Protein AF-M4SR63-F1 (afdb_monomer)

Organism: NCBI:txid5691

Sequence (368 aa):
VLAAAAIAAEAASLQARFEAENKPTLADLRTRVLKDLKEEAYGAGKTETVAASKCLGAEGNSRANDCKANIAGKALCIVSVCLCAKNTGGYPSTDLCGTTITPDVNPWNEAGVKAAYGELEPHCLKMPPVKLTAPNIRSLLAQLKGLYKTKGGASGKSVILGTAGTNHDCQAEANTACVDMSAATLLATGGTPTKIQWEEKLLEEANKLDATSEAATVANVINTKLKALRAKDDKLYSHLALTKPPIASQEILTPANKDQVNKISKDCEAIVIPEECGLKSECEWNDKATEGEKKCKLNTTKVRKAKTQAGETKGNEQTATEKCTGKVKDACKKEAGCKWEENKCKDSSILLNKKLDLSMAAGFMSLV

Nearest PDB structures (foldseek):
  7p5b-assembly1_A  TM=7.464E-01  e=2.377E-06  Trypanosoma brucei brucei
  7p59-assembly1_A  TM=7.505E-01  e=2.508E-06  Trypanosoma brucei brucei
  7p5a-assembly1_A  TM=7.411E-01  e=3.108E-06  Trypanosoma brucei brucei
  7p5d-assembly1_A  TM=7.365E-01  e=3.108E-06  Trypanosoma brucei brucei
  6elc-assembly1_A  TM=7.468E-01  e=4.288E-06  Trypanosoma brucei brucei

Secondary structure (DSSP, 8-state):
-HHHHHHHHHHHHHHHHIIIIIHHHHTTHHHHHHHHHHHHHH-TT----SHHHHS----SSSHHHHTBHHHHTT-HHHHHHHHH-B-TTSS--S-SS-TTT--B-SS-SHHHHHHHHHHHHHHHTTSPPPP--HHHHHHHHHHHHHTEEEEEETTEEEEEEEE--SSSS--S-TT-EEEE-GGGSTT-TTSSPPP-HHHHHHHHHHHHHHHHHHHHHHHHHHHHHHHHHHHHHHHHHHHHHHSPPPP-------GGGHHHHHHHHHHHHT--SHHHHHHSTTEEE-TT--TTS-SEEE-HHHHHHHTTSS---------TTTTTTT--HHHHHHHH---EETTEE--STTGGG-TTTTHHHHHHHHH-

pLDDT: mean 74.34, std 19.9, range [24.38, 96.0]

Structure (mmCIF, N/CA/C/O backbone):
data_AF-M4SR63-F1
#
_entry.id   AF-M4SR63-F1
#
loop_
_atom_site.group_PDB
_atom_site.id
_atom_site.type_symbol
_atom_site.label_atom_id
_atom_site.label_alt_id
_atom_site.label_comp_id
_atom_site.label_asym_id
_atom_site.label_entity_id
_atom_site.label_seq_id
_atom_site.pdbx_PDB_ins_code
_atom_site.Cartn_x
_atom_site.Cartn_y
_atom_site.Cartn_z
_atom_site.occupancy
_atom_site.B_iso_or_equiv
_atom_site.auth_seq_id
_atom_site.auth_comp_id
_atom_site.auth_asym_id
_atom_site.auth_atom_id
_atom_site.pdbx_PDB_model_num
ATOM 1 N N . VAL A 1 1 ? -31.717 3.113 44.493 1.00 54.62 1 VAL A N 1
ATOM 2 C CA . VAL A 1 1 ? -31.841 4.166 43.454 1.00 54.62 1 VAL A CA 1
ATOM 3 C C . VAL A 1 1 ? -30.480 4.763 43.087 1.00 54.62 1 VAL A C 1
ATOM 5 O O . VAL A 1 1 ? -30.095 4.632 41.936 1.00 54.62 1 VAL A O 1
ATOM 8 N N . LEU A 1 2 ? -29.696 5.289 44.040 1.00 60.78 2 LEU A N 1
ATOM 9 C CA . LEU A 1 2 ? -28.359 5.872 43.780 1.00 60.78 2 LEU A CA 1
ATOM 10 C C . LEU A 1 2 ? -27.364 4.942 43.048 1.00 60.78 2 LEU A C 1
ATOM 12 O O . LEU A 1 2 ? -26.687 5.380 42.125 1.00 60.78 2 LEU A O 1
ATOM 16 N N . ALA A 1 3 ? -27.307 3.654 43.404 1.00 71.38 3 ALA A N 1
ATOM 17 C CA . ALA A 1 3 ? -26.372 2.706 42.784 1.00 71.38 3 ALA A CA 1
ATOM 18 C C . ALA A 1 3 ? -26.677 2.411 41.299 1.00 71.38 3 ALA A C 1
ATOM 20 O O . ALA A 1 3 ? -25.755 2.307 40.497 1.00 71.38 3 ALA A O 1
ATOM 21 N N . ALA A 1 4 ? -27.957 2.330 40.921 1.00 71.62 4 ALA A N 1
ATOM 22 C CA . ALA A 1 4 ? -28.363 2.115 39.530 1.00 71.62 4 ALA A CA 1
ATOM 23 C C . ALA A 1 4 ? -28.077 3.356 38.664 1.00 71.62 4 ALA A C 1
ATOM 25 O O . ALA A 1 4 ? -27.574 3.241 37.549 1.00 71.62 4 ALA A O 1
ATOM 26 N N . ALA A 1 5 ? -28.313 4.556 39.210 1.00 74.19 5 ALA A N 1
ATOM 27 C CA . ALA A 1 5 ? -27.984 5.812 38.538 1.00 74.19 5 ALA A CA 1
ATOM 28 C C . ALA A 1 5 ? -26.472 5.955 38.278 1.00 74.19 5 ALA A C 1
ATOM 30 O O . ALA A 1 5 ? -26.073 6.377 37.195 1.00 74.19 5 ALA A O 1
ATOM 31 N N . ALA A 1 6 ? -25.628 5.543 39.231 1.00 78.00 6 ALA A N 1
ATOM 32 C CA . ALA A 1 6 ? -24.175 5.549 39.063 1.00 78.00 6 ALA A CA 1
ATOM 33 C C . ALA A 1 6 ? -23.702 4.582 37.960 1.00 78.00 6 ALA A C 1
ATOM 35 O O . ALA A 1 6 ? -22.870 4.957 37.135 1.00 78.00 6 ALA A O 1
ATOM 36 N N . ILE A 1 7 ? -24.271 3.369 37.894 1.00 78.44 7 ILE A N 1
ATOM 37 C CA . ILE A 1 7 ? -23.970 2.392 36.831 1.00 78.44 7 ILE A CA 1
ATOM 38 C C . ILE A 1 7 ? -24.359 2.948 35.454 1.00 78.44 7 ILE A C 1
ATOM 40 O O . ILE A 1 7 ? -23.581 2.849 34.5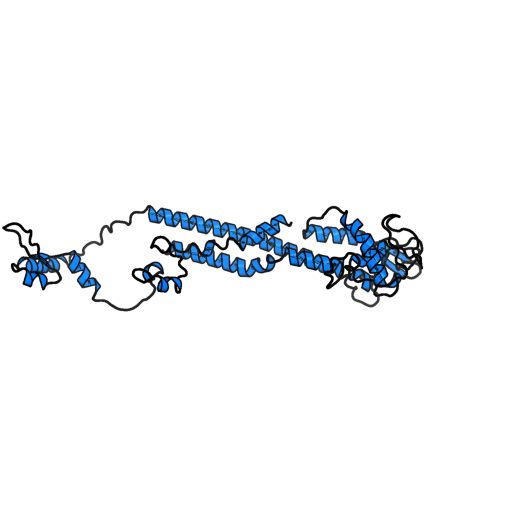04 1.00 78.44 7 ILE A O 1
ATOM 44 N N . ALA A 1 8 ? -25.541 3.562 35.347 1.00 78.31 8 ALA A N 1
ATOM 45 C CA . ALA A 1 8 ? -26.008 4.164 34.103 1.00 78.31 8 ALA A CA 1
ATOM 46 C C . ALA A 1 8 ? -25.114 5.333 33.649 1.00 78.31 8 ALA A C 1
ATOM 48 O O . ALA A 1 8 ? -24.786 5.426 32.465 1.00 78.31 8 ALA A O 1
ATOM 49 N N . ALA A 1 9 ? -24.673 6.187 34.578 1.00 81.00 9 ALA A N 1
ATOM 50 C CA . ALA A 1 9 ? -23.769 7.298 34.281 1.00 81.00 9 ALA A CA 1
ATOM 51 C C . ALA A 1 9 ? -22.390 6.817 33.793 1.00 81.00 9 ALA A C 1
ATOM 53 O O . ALA A 1 9 ? -21.866 7.340 32.807 1.00 81.00 9 ALA A O 1
ATOM 54 N N . GLU A 1 10 ? -21.821 5.786 34.427 1.00 86.94 10 GLU A N 1
ATOM 55 C CA . GLU A 1 10 ? -20.546 5.194 34.000 1.00 86.94 10 GLU A CA 1
ATOM 56 C C . GLU A 1 10 ? -20.659 4.567 32.601 1.00 86.94 10 GLU A C 1
ATOM 58 O O . GLU A 1 10 ? -19.807 4.797 31.740 1.00 86.94 10 GLU A O 1
ATOM 63 N N . ALA A 1 11 ? -21.743 3.829 32.336 1.00 81.56 11 ALA A N 1
ATOM 64 C CA . ALA A 1 11 ? -21.993 3.238 31.024 1.00 81.56 11 ALA A CA 1
ATOM 65 C C . ALA A 1 11 ? -22.143 4.307 29.927 1.00 81.56 11 ALA A C 1
ATOM 67 O O . ALA A 1 11 ? -21.550 4.170 28.855 1.00 81.56 11 ALA A O 1
ATOM 68 N N . ALA A 1 12 ? -22.874 5.392 30.205 1.00 83.81 12 ALA A N 1
ATOM 69 C CA . ALA A 1 12 ? -23.039 6.507 29.276 1.00 83.81 12 ALA A CA 1
ATOM 70 C C . ALA A 1 12 ? -21.702 7.205 28.968 1.00 83.81 12 ALA A C 1
ATOM 72 O O . ALA A 1 12 ? -21.420 7.504 27.808 1.00 83.81 12 ALA A O 1
ATOM 73 N N . SER A 1 13 ? -20.846 7.400 29.977 1.00 87.31 13 SER A N 1
ATOM 74 C CA . SER A 1 13 ? -19.502 7.962 29.792 1.00 87.31 13 SER A CA 1
ATOM 75 C C . SER A 1 13 ? -18.621 7.072 28.907 1.00 87.31 13 SER A C 1
ATOM 77 O O . SER A 1 13 ? -18.003 7.554 27.957 1.00 87.31 13 SER A O 1
ATOM 79 N N . LEU A 1 14 ? -18.606 5.760 29.162 1.00 85.75 14 LEU A N 1
ATOM 80 C CA . LEU A 1 14 ? -17.849 4.795 28.357 1.00 85.75 14 LEU A CA 1
ATOM 81 C C . LEU A 1 14 ? -18.330 4.747 26.903 1.00 85.75 14 LEU A C 1
ATOM 83 O O . LEU A 1 14 ? -17.520 4.635 25.982 1.00 85.75 14 LEU A O 1
ATOM 87 N N . GLN A 1 15 ? -19.639 4.851 26.696 1.00 84.12 15 GLN A N 1
ATOM 88 C CA . GLN A 1 15 ? -20.227 4.885 25.367 1.00 84.12 15 GLN A CA 1
ATOM 89 C C . GLN A 1 15 ? -19.874 6.177 24.618 1.00 84.12 15 GLN A C 1
ATOM 91 O O . GLN A 1 15 ? -19.440 6.107 23.469 1.00 84.12 15 GLN A O 1
ATOM 96 N N . ALA A 1 16 ? -19.990 7.337 25.270 1.00 85.38 16 ALA A N 1
ATOM 97 C CA . ALA A 1 16 ? -19.594 8.619 24.689 1.00 85.38 16 ALA A CA 1
ATOM 98 C C . ALA A 1 16 ? -18.110 8.620 24.293 1.00 85.38 16 ALA A C 1
ATOM 100 O O . ALA A 1 16 ? -17.755 9.058 23.200 1.00 85.38 16 ALA A O 1
ATOM 101 N N . ARG A 1 17 ? -17.251 8.039 25.139 1.00 87.38 17 ARG A N 1
ATOM 102 C CA . ARG A 1 17 ? -15.827 7.864 24.844 1.00 87.38 17 ARG A CA 1
ATOM 103 C C . ARG A 1 17 ? -15.589 6.987 23.613 1.00 87.38 17 ARG A C 1
ATOM 105 O O . ARG A 1 17 ? -14.767 7.325 22.766 1.00 87.38 17 ARG A O 1
ATOM 112 N N . PHE A 1 18 ? -16.299 5.866 23.485 1.00 86.62 18 PHE A N 1
ATOM 113 C CA . PHE A 1 18 ? -16.191 5.023 22.293 1.00 86.62 18 PHE A CA 1
ATOM 114 C C . PHE A 1 18 ? -16.591 5.788 21.023 1.00 86.62 18 PHE A C 1
ATOM 116 O O . PHE A 1 18 ? -15.862 5.752 20.030 1.00 86.62 18 PHE A O 1
ATOM 123 N N . GLU A 1 19 ? -17.725 6.491 21.067 1.00 86.25 19 GLU A N 1
ATOM 124 C CA . GLU A 1 19 ? -18.263 7.238 19.927 1.00 86.25 19 GLU A CA 1
ATOM 125 C C . GLU A 1 19 ? -17.346 8.387 19.493 1.00 86.25 19 GLU A C 1
ATOM 127 O O . GLU A 1 19 ? -17.175 8.590 18.293 1.00 86.25 19 GLU A O 1
ATOM 132 N N . ALA A 1 20 ? -16.725 9.088 20.444 1.00 88.00 20 ALA A N 1
ATOM 133 C CA . ALA A 1 20 ? -15.835 10.210 20.159 1.00 88.00 20 ALA A CA 1
ATOM 134 C C . ALA A 1 20 ? -14.426 9.774 19.722 1.00 88.00 20 ALA A C 1
ATOM 136 O O . ALA A 1 20 ? -13.891 10.314 18.759 1.00 88.00 20 ALA A O 1
ATOM 137 N N . GLU A 1 21 ? -13.818 8.805 20.415 1.00 86.88 21 GLU A N 1
ATOM 138 C CA . GLU A 1 21 ? -12.381 8.518 20.272 1.00 86.88 21 GLU A CA 1
ATOM 139 C C . GLU A 1 21 ? -12.076 7.326 19.353 1.00 86.88 21 GLU A C 1
ATOM 141 O O . GLU A 1 21 ? -11.019 7.286 18.734 1.00 86.88 21 GLU A O 1
ATOM 146 N N . ASN A 1 22 ? -12.970 6.333 19.265 1.00 87.25 22 ASN A N 1
ATOM 147 C CA . ASN A 1 22 ? -12.646 5.035 18.650 1.00 87.25 22 ASN A CA 1
ATOM 148 C C . ASN A 1 22 ? -13.443 4.774 17.370 1.00 87.25 22 ASN A C 1
ATOM 150 O O . ASN A 1 22 ? -12.907 4.279 16.375 1.00 87.25 22 ASN A O 1
ATOM 154 N N . LYS A 1 23 ? -14.736 5.117 17.381 1.00 85.06 23 LYS A N 1
ATOM 155 C CA . LYS A 1 23 ? -15.646 4.889 16.254 1.00 85.06 23 LYS A CA 1
ATOM 156 C C . LYS A 1 23 ? -15.161 5.516 14.933 1.00 85.06 23 LYS A C 1
ATOM 158 O O . LYS A 1 23 ? -15.234 4.809 13.928 1.00 85.06 23 LYS A O 1
ATOM 163 N N . PRO A 1 24 ? -14.636 6.759 14.881 1.00 88.00 24 PRO A N 1
ATOM 164 C CA . PRO A 1 24 ? -14.198 7.366 13.616 1.00 88.00 24 PRO A CA 1
ATOM 165 C C . PRO A 1 24 ? -13.058 6.594 12.931 1.00 88.00 24 PRO A C 1
ATOM 167 O O . PRO A 1 24 ? -13.065 6.393 11.711 1.00 88.00 24 PRO A O 1
ATOM 170 N N . THR A 1 25 ? -12.106 6.106 13.728 1.00 85.06 25 THR A N 1
ATOM 171 C CA . THR A 1 25 ? -10.947 5.336 13.258 1.00 85.06 25 THR A CA 1
ATOM 172 C C . THR A 1 25 ? -11.357 3.949 12.763 1.00 85.06 25 THR A C 1
ATOM 174 O O . THR A 1 25 ? -10.847 3.479 11.750 1.00 85.06 25 THR A O 1
ATOM 177 N N . LEU A 1 26 ? -12.342 3.320 13.414 1.00 83.75 26 LEU A N 1
ATOM 178 C CA . LEU A 1 26 ? -12.848 1.994 13.040 1.00 83.75 26 LEU A CA 1
ATOM 179 C C . LEU A 1 26 ? -13.835 2.018 11.858 1.00 83.75 26 LEU A C 1
ATOM 181 O O . LEU A 1 26 ? -13.976 1.015 11.156 1.00 83.75 26 LEU A O 1
ATOM 185 N N . ALA A 1 27 ? -14.538 3.132 11.642 1.00 84.88 27 ALA A N 1
ATOM 186 C CA . ALA A 1 27 ? -15.541 3.263 10.587 1.00 84.88 27 ALA A CA 1
ATOM 187 C C . ALA A 1 27 ? -14.932 3.142 9.188 1.00 84.88 27 ALA A C 1
ATOM 189 O O . ALA A 1 27 ? -13.916 3.759 8.900 1.00 84.88 27 ALA A O 1
ATOM 190 N N . ASP A 1 28 ? -15.560 2.342 8.322 1.00 80.69 28 ASP A N 1
ATOM 191 C CA . ASP A 1 28 ? -15.199 2.161 6.906 1.00 80.69 28 ASP A CA 1
ATOM 192 C C . ASP A 1 28 ? -13.728 1.822 6.632 1.00 80.69 28 ASP A C 1
ATOM 194 O O . ASP A 1 28 ? -13.256 1.963 5.502 1.00 80.69 28 ASP A O 1
ATOM 198 N N . LEU A 1 29 ? -13.001 1.332 7.642 1.00 79.75 29 LEU A N 1
ATOM 199 C CA . LEU A 1 29 ? -11.558 1.138 7.569 1.00 79.75 29 LEU A CA 1
ATOM 200 C C . LEU A 1 29 ? -11.161 0.300 6.356 1.00 79.75 29 LEU A C 1
ATOM 202 O O . LEU A 1 29 ? -10.327 0.727 5.572 1.00 79.75 29 LEU A O 1
ATOM 206 N N . ARG A 1 30 ? -11.787 -0.869 6.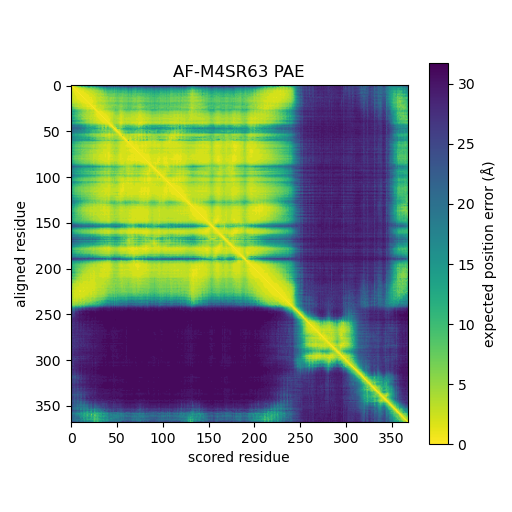169 1.00 79.06 30 ARG A N 1
ATOM 207 C CA . ARG A 1 30 ? -11.469 -1.761 5.046 1.00 79.06 30 ARG A CA 1
ATOM 208 C C . ARG A 1 30 ? -11.593 -1.036 3.706 1.00 79.06 30 ARG A C 1
ATOM 210 O O . ARG A 1 30 ? -10.737 -1.203 2.846 1.00 79.06 30 ARG A O 1
ATOM 217 N N . THR A 1 31 ? -12.651 -0.253 3.529 1.00 83.06 31 THR A N 1
ATOM 218 C CA . THR A 1 31 ? -12.884 0.505 2.298 1.00 83.06 31 THR A CA 1
ATOM 219 C C . THR A 1 31 ? -11.831 1.592 2.121 1.00 83.06 31 THR A C 1
ATOM 221 O O . THR A 1 31 ? -11.304 1.725 1.021 1.00 83.06 31 THR A O 1
ATOM 224 N N . ARG A 1 32 ? -11.491 2.326 3.190 1.00 84.00 32 ARG A N 1
ATOM 225 C CA . ARG A 1 32 ? -10.454 3.369 3.162 1.00 84.00 32 ARG A CA 1
ATOM 226 C C . ARG A 1 32 ? -9.077 2.792 2.846 1.00 84.00 32 ARG A C 1
ATOM 228 O O . ARG A 1 32 ? -8.490 3.197 1.856 1.00 84.00 32 ARG A O 1
ATOM 235 N N . VAL A 1 33 ? -8.635 1.778 3.590 1.00 82.94 33 VAL A N 1
ATOM 236 C CA . VAL A 1 33 ? -7.324 1.141 3.390 1.00 82.94 33 VAL A CA 1
ATOM 237 C C . VAL A 1 33 ? -7.214 0.571 1.975 1.00 82.94 33 VAL A C 1
ATOM 239 O O . VAL A 1 33 ? -6.231 0.793 1.283 1.00 82.94 33 VAL A O 1
ATOM 242 N N . LEU A 1 34 ? -8.235 -0.156 1.501 1.00 83.06 34 LEU A N 1
ATOM 243 C CA . LEU A 1 34 ? -8.205 -0.722 0.148 1.00 83.06 34 LEU A CA 1
ATOM 244 C C . LEU A 1 34 ? -8.236 0.347 -0.940 1.00 83.06 34 LEU A C 1
ATOM 246 O O . LEU A 1 34 ? -7.725 0.101 -2.029 1.00 83.06 34 LEU A O 1
ATOM 250 N N . LYS A 1 35 ? -8.884 1.485 -0.691 1.00 85.94 35 LYS A N 1
ATOM 251 C CA . LYS A 1 35 ? -8.867 2.613 -1.616 1.00 85.94 35 LYS A CA 1
ATOM 252 C C . LYS A 1 35 ? -7.465 3.210 -1.672 1.00 85.94 35 LYS A C 1
ATOM 254 O O . LYS A 1 35 ? -6.942 3.335 -2.773 1.00 85.94 35 LYS A O 1
ATOM 259 N N . ASP A 1 36 ? -6.879 3.508 -0.518 1.00 86.38 36 ASP A N 1
ATOM 260 C CA . ASP A 1 36 ? -5.546 4.098 -0.419 1.00 86.38 36 ASP A CA 1
ATOM 261 C C . ASP A 1 36 ? -4.547 3.169 -1.131 1.00 86.38 36 ASP A C 1
ATOM 263 O O . ASP A 1 36 ? -4.015 3.547 -2.173 1.00 86.38 36 ASP A O 1
ATOM 267 N N . LEU A 1 37 ? -4.486 1.880 -0.764 1.00 88.25 37 LEU A N 1
ATOM 268 C CA . LEU A 1 37 ? -3.587 0.899 -1.401 1.00 88.25 37 LEU A CA 1
ATOM 269 C C . LEU A 1 37 ? -3.711 0.828 -2.932 1.00 88.25 37 LEU A C 1
ATOM 271 O O . LEU A 1 37 ? -2.727 0.569 -3.628 1.00 88.25 37 LEU A O 1
ATOM 275 N N . LYS A 1 38 ? -4.916 1.035 -3.477 1.00 87.88 38 LYS A N 1
ATOM 276 C CA . LYS A 1 38 ? -5.127 1.099 -4.930 1.00 87.88 38 LYS A CA 1
ATOM 277 C C . LYS A 1 38 ? -4.556 2.378 -5.529 1.00 87.88 38 LYS A C 1
ATOM 279 O O . LYS A 1 38 ? -3.947 2.304 -6.592 1.00 87.88 38 LYS A O 1
ATOM 284 N N . GLU A 1 39 ? -4.722 3.519 -4.868 1.00 87.31 39 GLU A N 1
ATOM 285 C CA . GLU A 1 39 ? -4.088 4.769 -5.290 1.00 87.31 39 GLU A CA 1
ATOM 286 C C . GLU A 1 39 ? -2.558 4.649 -5.285 1.00 87.31 39 GLU A C 1
ATOM 288 O O . GLU A 1 39 ? -1.910 5.167 -6.189 1.00 87.31 39 GLU A O 1
ATOM 293 N N . GLU A 1 40 ? -1.962 3.920 -4.337 1.00 87.50 40 GLU A N 1
ATOM 294 C CA . GLU A 1 40 ? -0.513 3.662 -4.343 1.00 87.50 40 GLU A CA 1
ATOM 295 C C . GLU A 1 40 ? -0.075 2.682 -5.436 1.00 87.50 40 GLU A C 1
ATOM 297 O O . GLU A 1 40 ? 0.961 2.867 -6.084 1.00 87.50 40 GLU A O 1
ATOM 302 N N . ALA A 1 41 ? -0.855 1.621 -5.651 1.00 90.44 41 ALA A N 1
ATOM 303 C CA . ALA A 1 41 ? -0.540 0.613 -6.655 1.00 90.44 41 ALA A CA 1
ATOM 304 C C . ALA A 1 41 ? -0.653 1.174 -8.077 1.00 90.44 41 ALA A C 1
ATOM 306 O O . ALA A 1 41 ? 0.199 0.905 -8.926 1.00 90.44 41 ALA A O 1
ATOM 307 N N . TYR A 1 42 ? -1.703 1.949 -8.333 1.00 91.00 42 TYR A N 1
ATOM 308 C CA . TYR A 1 42 ? -2.143 2.296 -9.679 1.00 91.00 42 TYR A CA 1
ATOM 309 C C . TYR A 1 42 ? -2.013 3.785 -10.004 1.00 91.00 42 TYR A C 1
ATOM 311 O O . TYR A 1 42 ? -1.907 4.132 -11.180 1.00 91.00 42 TYR A O 1
ATOM 319 N N . GLY A 1 43 ? -1.971 4.635 -8.977 1.00 86.50 43 GLY A N 1
ATOM 320 C CA . GLY A 1 43 ? -1.894 6.089 -9.058 1.00 86.50 43 GLY A CA 1
ATOM 321 C C . GLY A 1 43 ? -3.120 6.806 -8.491 1.00 86.50 43 GLY A C 1
ATOM 322 O O . GLY A 1 43 ? -4.213 6.247 -8.395 1.00 86.50 43 GLY A O 1
ATOM 323 N N . ALA A 1 44 ? -2.945 8.078 -8.126 1.00 80.50 44 ALA A N 1
ATOM 324 C CA . ALA A 1 44 ? -3.996 8.882 -7.505 1.00 80.50 44 ALA A CA 1
ATOM 325 C C . ALA A 1 44 ? -5.279 8.939 -8.357 1.00 80.50 44 ALA A C 1
ATOM 327 O O . ALA A 1 44 ? -5.233 9.171 -9.566 1.00 80.50 44 ALA A O 1
ATOM 328 N N . GLY A 1 45 ? -6.434 8.744 -7.713 1.00 74.75 45 GLY A N 1
ATOM 329 C CA . GLY A 1 45 ? -7.747 8.789 -8.368 1.00 74.75 45 GLY A CA 1
ATOM 330 C C . GLY A 1 45 ? -8.101 7.555 -9.204 1.00 74.75 45 GLY A C 1
ATOM 331 O O . GLY A 1 45 ? -9.198 7.507 -9.765 1.00 74.75 45 GLY A O 1
ATOM 332 N N . LYS A 1 46 ? -7.224 6.544 -9.268 1.00 78.38 46 LYS A N 1
ATOM 333 C CA . LYS A 1 46 ? -7.476 5.311 -10.014 1.00 78.38 46 LYS A CA 1
ATOM 334 C C . LYS A 1 46 ? -8.408 4.375 -9.255 1.00 78.38 46 LYS A C 1
ATOM 336 O O . LYS A 1 46 ? -8.107 3.883 -8.170 1.00 78.38 46 LYS A O 1
ATOM 341 N N . THR A 1 47 ? -9.577 4.144 -9.839 1.00 68.00 47 THR A N 1
ATOM 342 C CA . THR A 1 47 ? -10.669 3.328 -9.278 1.00 68.00 47 THR A CA 1
ATOM 343 C C . THR A 1 47 ? -11.193 2.289 -10.270 1.00 68.00 47 THR A C 1
ATOM 345 O O . THR A 1 47 ? -12.102 1.519 -9.956 1.00 68.00 47 THR A O 1
ATOM 348 N N . GLU A 1 48 ? -10.598 2.245 -11.459 1.00 77.19 48 GLU A N 1
ATOM 349 C CA . GLU A 1 48 ? -10.985 1.402 -12.571 1.00 77.19 48 GLU A CA 1
ATOM 350 C C . GLU A 1 48 ? -10.822 -0.085 -12.226 1.00 77.19 48 GLU A C 1
ATOM 352 O O . GLU A 1 48 ? -9.873 -0.523 -11.574 1.00 77.19 48 GLU A O 1
ATOM 357 N N . THR A 1 49 ? -11.770 -0.894 -12.688 1.00 70.69 49 THR A N 1
ATOM 358 C CA . THR A 1 49 ? -11.755 -2.350 -12.489 1.00 70.69 49 THR A CA 1
ATOM 359 C C . THR A 1 49 ? -11.081 -3.087 -13.644 1.00 70.69 49 THR A C 1
ATOM 361 O O . THR A 1 49 ? -10.598 -4.204 -13.457 1.00 70.69 49 THR A O 1
ATOM 364 N N . VAL A 1 50 ? -10.992 -2.453 -14.816 1.00 74.19 50 VAL A N 1
ATOM 365 C CA . VAL A 1 50 ? -10.340 -2.994 -16.013 1.00 74.19 50 VAL A CA 1
ATOM 366 C C . VAL A 1 50 ? -8.825 -2.869 -15.876 1.00 74.19 50 VAL A C 1
ATOM 368 O O . VAL A 1 50 ? -8.309 -1.761 -15.751 1.00 74.19 50 VAL A O 1
ATOM 371 N N . ALA A 1 51 ? -8.115 -4.001 -15.935 1.00 71.75 51 ALA A N 1
ATOM 372 C CA . ALA A 1 51 ? -6.665 -4.099 -15.732 1.00 71.75 51 ALA A CA 1
ATOM 373 C C . ALA A 1 51 ? -5.863 -3.063 -1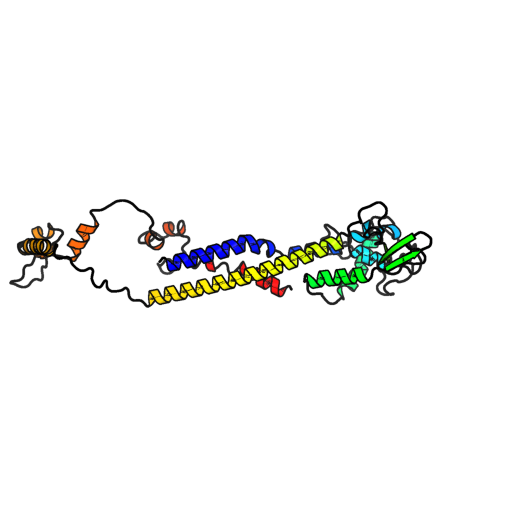6.540 1.00 71.75 51 ALA A C 1
ATOM 375 O O . ALA A 1 51 ? -5.088 -2.290 -15.978 1.00 71.75 51 ALA A O 1
ATOM 376 N N . ALA A 1 52 ? -6.144 -2.971 -17.843 1.00 73.12 52 ALA A N 1
ATOM 377 C CA . ALA A 1 52 ? -5.483 -2.051 -18.768 1.00 73.12 52 ALA A CA 1
ATOM 378 C C . ALA A 1 52 ? -5.771 -0.559 -18.502 1.00 73.12 52 ALA A C 1
ATOM 380 O O . ALA A 1 52 ? -5.187 0.301 -19.144 1.00 73.12 52 ALA A O 1
ATOM 381 N N . SER A 1 53 ? -6.674 -0.209 -17.585 1.00 81.75 53 SER A N 1
ATOM 382 C CA . SER A 1 53 ? -7.003 1.190 -17.264 1.00 81.75 53 SER A CA 1
ATOM 383 C C . SER A 1 53 ? -6.601 1.598 -15.850 1.00 81.75 53 SER A C 1
ATOM 385 O O . SER A 1 53 ? -6.661 2.787 -15.527 1.00 81.75 53 SER A O 1
ATOM 387 N N . LYS A 1 54 ? -6.163 0.633 -15.030 1.00 85.81 54 LYS A N 1
ATOM 388 C CA . LYS A 1 54 ? -5.756 0.870 -13.644 1.00 85.81 54 LYS A CA 1
ATOM 389 C C . LYS A 1 54 ? -4.538 1.777 -13.580 1.00 85.81 54 LYS A C 1
ATOM 391 O O . LYS A 1 54 ? -4.577 2.785 -12.894 1.00 85.81 54 LYS A O 1
ATOM 396 N N . CYS A 1 55 ? -3.480 1.467 -14.324 1.00 91.69 55 CYS A N 1
ATOM 397 C CA . CYS A 1 55 ? -2.243 2.237 -14.242 1.00 91.69 55 CYS A CA 1
ATOM 398 C C . CYS A 1 55 ? -2.376 3.654 -14.843 1.00 91.69 55 CYS A C 1
ATOM 400 O O . CYS A 1 55 ? -3.119 3.859 -15.807 1.00 91.69 55 CYS A O 1
ATOM 402 N N . LEU A 1 56 ? -1.632 4.632 -14.307 1.00 86.56 56 LEU A N 1
ATOM 403 C CA . LEU A 1 56 ? -1.582 6.013 -14.823 1.00 86.56 56 LEU A CA 1
ATOM 404 C C . LEU A 1 56 ? -1.121 6.102 -16.292 1.00 86.56 56 LEU A C 1
ATOM 406 O O . LEU A 1 56 ? -1.632 6.946 -17.021 1.00 86.56 56 LEU A O 1
ATOM 410 N N . GLY A 1 57 ? -0.267 5.182 -16.755 1.00 87.50 57 GLY A N 1
ATOM 411 C CA . GLY A 1 57 ? 0.353 5.227 -18.087 1.00 87.50 57 GLY A CA 1
ATOM 412 C C . GLY A 1 57 ? 1.652 6.048 -18.117 1.00 87.50 57 GLY A C 1
ATOM 413 O O . GLY A 1 57 ? 2.095 6.550 -17.089 1.00 87.50 57 GLY A O 1
ATOM 414 N N . ALA A 1 58 ? 2.283 6.136 -19.291 1.00 88.88 58 ALA A N 1
ATOM 415 C CA . ALA A 1 58 ? 3.472 6.958 -19.544 1.00 88.88 58 ALA A CA 1
ATOM 416 C C . ALA A 1 58 ? 3.197 8.467 -19.408 1.00 88.88 58 ALA A C 1
ATOM 418 O O . ALA A 1 58 ? 2.168 8.941 -19.885 1.00 88.88 58 ALA A O 1
ATOM 419 N N . GLU A 1 59 ? 4.161 9.229 -18.883 1.00 89.44 59 GLU A N 1
ATOM 420 C CA . GLU A 1 59 ? 4.118 10.705 -18.834 1.00 89.44 59 GLU A CA 1
ATOM 421 C C . GLU A 1 59 ? 5.380 11.371 -19.426 1.00 89.44 59 GLU A C 1
ATOM 423 O O . GLU A 1 59 ? 5.364 12.532 -19.825 1.00 89.44 59 GLU A O 1
ATOM 428 N N . GLY A 1 60 ? 6.494 10.646 -19.498 1.00 82.88 60 GLY A N 1
ATOM 429 C CA . GLY A 1 60 ? 7.819 11.133 -19.876 1.00 82.88 60 GLY A CA 1
ATOM 430 C C . GLY A 1 60 ? 8.153 10.975 -21.358 1.00 82.88 60 GLY A C 1
ATOM 431 O O . GLY A 1 60 ? 9.300 11.212 -21.749 1.00 82.88 60 GLY A O 1
ATOM 432 N N . ASN A 1 61 ? 7.190 10.546 -22.180 1.00 83.12 61 ASN A N 1
ATOM 433 C CA . ASN A 1 61 ? 7.318 10.279 -23.623 1.00 83.12 61 ASN A CA 1
ATOM 434 C C . ASN A 1 61 ? 8.393 9.239 -24.010 1.00 83.12 61 ASN A C 1
ATOM 436 O O . ASN A 1 61 ? 8.654 9.026 -25.191 1.00 83.12 61 ASN A O 1
ATOM 440 N N . SER A 1 62 ? 9.049 8.605 -23.035 1.00 88.94 62 SER A N 1
ATOM 441 C CA . SER A 1 62 ? 10.057 7.566 -23.240 1.00 88.94 62 SER A CA 1
ATOM 442 C C . SER A 1 62 ? 10.266 6.756 -21.962 1.00 88.94 62 SER A C 1
ATOM 444 O O . SER A 1 62 ? 10.089 7.266 -20.852 1.00 88.94 62 SER A O 1
ATOM 446 N N . ARG A 1 63 ? 10.747 5.519 -22.122 1.00 90.44 63 ARG A N 1
ATOM 447 C CA . ARG A 1 63 ? 11.134 4.638 -21.011 1.00 90.44 63 ARG A CA 1
ATOM 448 C C . ARG A 1 63 ? 12.136 5.292 -20.069 1.00 90.44 63 ARG A C 1
ATOM 450 O O . ARG A 1 63 ? 11.947 5.261 -18.860 1.00 90.44 63 ARG A O 1
ATOM 457 N N . ALA A 1 64 ? 13.175 5.914 -20.624 1.00 88.94 64 ALA A N 1
ATOM 458 C CA . ALA A 1 64 ? 14.242 6.535 -19.842 1.00 88.94 64 ALA A CA 1
ATOM 459 C C . ALA A 1 64 ? 13.736 7.669 -18.932 1.00 88.94 64 ALA A C 1
ATOM 461 O O . ALA A 1 64 ? 14.343 7.948 -17.902 1.00 88.94 64 ALA A O 1
ATOM 462 N N . ASN A 1 65 ? 12.626 8.322 -19.291 1.00 90.88 65 ASN A N 1
ATOM 463 C CA . ASN A 1 65 ? 12.016 9.359 -18.463 1.00 90.88 65 ASN A CA 1
ATOM 464 C C . ASN A 1 65 ? 10.990 8.786 -17.479 1.00 90.88 65 ASN A C 1
ATOM 466 O O . ASN A 1 65 ? 11.004 9.175 -16.313 1.00 90.88 65 ASN A O 1
ATOM 470 N N . ASP A 1 66 ? 10.140 7.852 -17.916 1.00 92.62 66 ASP A N 1
ATOM 471 C CA . ASP A 1 66 ? 9.126 7.236 -17.047 1.00 92.62 66 ASP A CA 1
ATOM 472 C C . ASP A 1 66 ? 9.741 6.398 -15.928 1.00 92.62 66 ASP A C 1
ATOM 474 O O . ASP A 1 66 ? 9.234 6.381 -14.808 1.00 92.62 66 ASP A O 1
ATOM 478 N N . CYS A 1 67 ? 10.874 5.753 -16.200 1.00 93.56 67 CYS A N 1
ATOM 479 C CA . CYS A 1 67 ? 11.579 4.905 -15.245 1.00 93.56 67 CYS A CA 1
ATOM 480 C C . CYS A 1 67 ? 12.522 5.686 -14.320 1.00 93.56 67 CYS A C 1
ATOM 482 O O . CYS A 1 67 ? 13.501 5.136 -13.822 1.00 93.56 67 CYS A O 1
ATOM 484 N N . LYS A 1 68 ? 12.215 6.959 -14.054 1.00 92.38 68 LYS A N 1
ATOM 485 C CA . LYS A 1 68 ? 12.858 7.790 -13.026 1.00 92.38 68 LYS A CA 1
ATOM 486 C C . LYS A 1 68 ? 11.895 8.045 -11.876 1.00 92.38 68 LYS A C 1
ATOM 488 O O . LYS A 1 68 ? 10.684 8.124 -12.085 1.00 92.38 68 LYS A O 1
ATOM 493 N N . ALA A 1 69 ? 12.431 8.256 -10.674 1.00 92.38 69 ALA A N 1
ATOM 494 C CA . ALA A 1 69 ? 11.658 8.470 -9.448 1.00 92.38 69 ALA A CA 1
ATOM 495 C C . ALA A 1 69 ? 10.531 9.517 -9.574 1.00 92.38 69 ALA A C 1
ATOM 497 O O . ALA A 1 69 ? 9.489 9.354 -8.954 1.00 92.38 69 ALA A O 1
ATOM 498 N N . ASN A 1 70 ? 10.686 10.551 -10.407 1.00 90.81 70 ASN A N 1
ATOM 499 C CA . ASN A 1 70 ? 9.654 11.579 -10.608 1.00 90.81 70 ASN A CA 1
ATOM 500 C C . ASN A 1 70 ? 8.335 11.028 -11.178 1.00 90.81 70 ASN A C 1
ATOM 502 O O . ASN A 1 70 ? 7.270 11.572 -10.885 1.00 90.81 70 ASN A O 1
ATOM 506 N N . ILE A 1 71 ? 8.404 9.977 -12.000 1.00 92.81 71 ILE A N 1
ATOM 507 C CA . ILE A 1 71 ? 7.238 9.364 -12.648 1.00 92.81 71 ILE A CA 1
ATOM 508 C C . ILE A 1 71 ? 6.981 7.983 -12.043 1.00 92.81 71 ILE A C 1
ATOM 510 O O . ILE A 1 71 ? 5.909 7.751 -11.487 1.00 92.81 71 ILE A O 1
ATOM 514 N N . ALA A 1 72 ? 7.980 7.097 -12.026 1.00 94.12 72 ALA A N 1
ATOM 515 C CA . ALA A 1 72 ? 7.867 5.781 -11.396 1.00 94.12 72 ALA A CA 1
ATOM 516 C C . ALA A 1 72 ? 7.568 5.858 -9.886 1.00 94.12 72 ALA A C 1
ATOM 518 O O . ALA A 1 72 ? 6.979 4.943 -9.314 1.00 94.12 72 ALA A O 1
ATOM 519 N N . GLY A 1 73 ? 7.925 6.959 -9.221 1.00 93.44 73 GLY A N 1
ATOM 520 C CA . GLY A 1 73 ? 7.594 7.187 -7.816 1.00 93.44 73 GLY A CA 1
ATOM 521 C C . GLY A 1 73 ? 6.120 7.508 -7.556 1.00 93.44 73 GLY A C 1
ATOM 522 O O . GLY A 1 73 ? 5.712 7.522 -6.397 1.00 93.44 73 GLY A O 1
ATOM 523 N N . LYS A 1 74 ? 5.308 7.739 -8.595 1.00 92.44 74 LYS A N 1
ATOM 524 C CA . LYS A 1 74 ? 3.868 8.012 -8.461 1.00 92.44 74 LYS A CA 1
ATOM 525 C C . LYS A 1 74 ? 3.031 6.750 -8.260 1.00 92.44 74 LYS A C 1
ATOM 527 O O . LYS A 1 74 ? 2.032 6.811 -7.555 1.00 92.44 74 LYS A O 1
ATOM 532 N N . ALA A 1 75 ? 3.419 5.623 -8.866 1.00 93.25 75 ALA A N 1
ATOM 533 C CA . ALA A 1 75 ? 2.657 4.374 -8.784 1.00 93.25 75 ALA A CA 1
ATOM 534 C C . ALA A 1 75 ? 3.524 3.123 -8.997 1.00 93.25 75 ALA A C 1
ATOM 536 O O . ALA A 1 75 ? 4.348 3.068 -9.915 1.00 93.25 75 ALA A O 1
ATOM 537 N N . LEU A 1 76 ? 3.268 2.071 -8.212 1.00 94.19 76 LEU A N 1
ATOM 538 C CA . LEU A 1 76 ? 3.968 0.782 -8.337 1.00 94.19 76 LEU A CA 1
ATOM 539 C C . LEU A 1 76 ? 3.725 0.087 -9.687 1.00 94.19 76 LEU A C 1
ATOM 541 O O . LEU A 1 76 ? 4.587 -0.650 -10.166 1.00 94.19 76 LEU A O 1
ATOM 545 N N . CYS A 1 77 ? 2.586 0.329 -10.338 1.00 94.75 77 CYS A N 1
ATOM 546 C CA . CYS A 1 77 ? 2.306 -0.218 -11.663 1.00 94.75 77 CYS A CA 1
ATOM 547 C C . CYS A 1 77 ? 3.333 0.256 -12.708 1.00 94.75 77 CYS A C 1
ATOM 549 O O . CYS A 1 77 ? 3.805 -0.554 -13.506 1.00 94.75 77 CYS A O 1
ATOM 551 N N . ILE A 1 78 ? 3.777 1.518 -12.644 1.00 94.69 78 ILE A N 1
ATOM 552 C CA . ILE A 1 78 ? 4.825 2.051 -13.527 1.00 94.69 78 ILE A CA 1
ATOM 553 C C . ILE A 1 78 ? 6.164 1.382 -13.225 1.00 94.69 78 ILE A C 1
ATOM 555 O O . ILE A 1 78 ? 6.855 0.952 -14.146 1.00 94.69 78 ILE A O 1
ATOM 559 N N . VAL A 1 79 ? 6.494 1.206 -11.939 1.00 95.62 79 VAL A N 1
ATOM 560 C CA . VAL A 1 79 ? 7.690 0.463 -11.509 1.00 95.62 79 VAL A CA 1
ATOM 561 C C . VAL A 1 79 ? 7.693 -0.943 -12.116 1.00 95.62 79 VAL A C 1
ATOM 563 O O . VAL A 1 79 ? 8.701 -1.360 -12.681 1.00 95.62 79 VAL A O 1
ATOM 566 N N . SER A 1 80 ? 6.564 -1.658 -12.077 1.00 94.88 80 SER A N 1
ATOM 567 C CA . SER A 1 80 ? 6.471 -3.009 -12.646 1.00 94.88 80 SER A CA 1
ATOM 568 C C . SER A 1 80 ? 6.691 -3.042 -14.164 1.00 94.88 80 SER A C 1
ATOM 570 O O . SER A 1 80 ? 7.438 -3.891 -14.651 1.00 94.88 80 SER A O 1
ATOM 572 N N . VAL A 1 81 ? 6.136 -2.079 -14.912 1.00 95.31 81 VAL A N 1
ATOM 573 C CA . VAL A 1 81 ? 6.357 -1.962 -16.364 1.00 95.31 81 VAL A CA 1
ATOM 574 C C . VAL A 1 81 ? 7.822 -1.631 -16.659 1.00 95.31 81 VAL A C 1
ATOM 576 O O . VAL A 1 81 ? 8.435 -2.267 -17.512 1.00 95.31 81 VAL A O 1
ATOM 579 N N . CYS A 1 82 ? 8.433 -0.711 -15.913 1.00 94.75 82 CYS A N 1
ATOM 580 C CA . CYS A 1 82 ? 9.854 -0.392 -16.047 1.00 94.75 82 CYS A CA 1
ATOM 581 C C . CYS A 1 82 ? 10.774 -1.595 -15.804 1.00 94.75 82 CYS A C 1
ATOM 583 O O . CYS A 1 82 ? 11.786 -1.751 -16.485 1.00 94.75 82 CYS A O 1
ATOM 585 N N . LEU A 1 83 ? 10.422 -2.475 -14.868 1.00 94.62 83 LEU A N 1
ATOM 586 C CA . LEU A 1 83 ? 11.222 -3.658 -14.554 1.00 94.62 83 LEU A CA 1
ATOM 587 C C . LEU A 1 83 ? 10.984 -4.836 -15.505 1.00 94.62 83 LEU A C 1
ATOM 589 O O . LEU A 1 83 ? 11.885 -5.653 -15.666 1.00 94.62 83 LEU A O 1
ATOM 593 N N . CYS A 1 84 ? 9.808 -4.933 -16.130 1.00 94.56 84 CYS A N 1
ATOM 594 C CA . CYS A 1 84 ? 9.423 -6.147 -16.852 1.00 94.56 84 CYS A CA 1
ATOM 595 C C . CYS A 1 84 ? 9.127 -5.982 -18.339 1.00 94.56 84 CYS A C 1
ATOM 597 O O . CYS A 1 84 ? 9.202 -6.983 -19.055 1.00 94.56 84 CYS A O 1
ATOM 599 N N . ALA A 1 85 ? 8.795 -4.780 -18.810 1.00 94.00 85 ALA A N 1
ATOM 600 C CA . ALA A 1 85 ? 8.424 -4.561 -20.202 1.00 94.00 85 ALA A CA 1
ATOM 601 C C . ALA A 1 85 ? 9.642 -4.401 -21.108 1.00 94.00 85 ALA A C 1
ATOM 603 O O . ALA A 1 85 ? 10.562 -3.642 -20.781 1.00 94.00 85 ALA A O 1
ATOM 604 N N . LYS A 1 86 ? 9.591 -5.049 -22.272 1.00 93.31 86 LYS A N 1
ATOM 605 C CA . LYS A 1 86 ? 10.473 -4.770 -23.406 1.00 93.31 86 LYS A CA 1
ATOM 606 C C . LYS A 1 86 ? 9.880 -3.669 -24.287 1.00 93.31 86 LYS A C 1
ATOM 608 O O . LYS A 1 86 ? 8.744 -3.242 -24.094 1.00 93.31 86 LYS A O 1
ATOM 613 N N . ASN A 1 87 ? 10.670 -3.196 -25.236 1.00 91.69 87 ASN A N 1
ATOM 614 C CA . ASN A 1 87 ? 10.258 -2.284 -26.290 1.00 91.69 87 ASN A CA 1
ATOM 615 C C . ASN A 1 87 ? 10.900 -2.758 -27.597 1.00 91.69 87 ASN A C 1
ATOM 617 O O . ASN A 1 87 ? 12.085 -2.522 -27.830 1.00 91.69 87 ASN A O 1
ATOM 621 N N . THR A 1 88 ? 10.130 -3.431 -28.448 1.00 89.25 88 THR A N 1
ATOM 622 C CA . THR A 1 88 ? 10.612 -3.934 -29.747 1.00 89.25 88 THR A CA 1
ATOM 623 C C . THR A 1 88 ? 10.958 -2.825 -30.745 1.00 89.25 88 THR A C 1
ATOM 625 O O . THR A 1 88 ? 11.726 -3.066 -31.673 1.00 89.25 88 THR A O 1
ATOM 628 N N . GLY A 1 89 ? 10.450 -1.606 -30.543 1.00 84.44 89 GLY A N 1
ATOM 629 C CA . GLY A 1 89 ? 10.798 -0.407 -31.313 1.00 84.44 89 GLY A CA 1
ATOM 630 C C . GLY A 1 89 ? 12.028 0.335 -30.777 1.00 84.44 89 GLY A C 1
ATOM 631 O O . GLY A 1 89 ? 12.373 1.398 -31.289 1.00 84.44 89 GLY A O 1
ATOM 632 N N . GLY A 1 90 ? 12.678 -0.197 -29.737 1.00 85.56 90 GLY A N 1
ATOM 633 C CA . GLY A 1 90 ? 13.827 0.401 -29.066 1.00 85.56 90 GLY A CA 1
ATOM 634 C C . GLY A 1 90 ? 14.558 -0.615 -28.187 1.00 85.56 90 GLY A C 1
ATOM 635 O O . GLY A 1 90 ? 14.825 -1.739 -28.607 1.00 85.56 90 GLY A O 1
ATOM 636 N N . TYR A 1 91 ? 14.903 -0.209 -26.964 1.00 85.56 91 TYR A N 1
ATOM 637 C CA . TYR A 1 91 ? 15.576 -1.068 -25.991 1.00 85.56 91 TYR A CA 1
ATOM 638 C C . TYR A 1 91 ? 14.929 -0.984 -24.599 1.00 85.56 91 TYR A C 1
ATOM 640 O O . TYR A 1 91 ? 14.381 0.065 -24.237 1.00 85.56 91 TYR A O 1
ATOM 648 N N . PRO A 1 92 ? 15.029 -2.059 -23.795 1.00 88.19 92 PRO A N 1
ATOM 649 C CA . PRO A 1 92 ? 15.506 -3.399 -24.175 1.00 88.19 92 PRO A CA 1
ATOM 650 C C . PRO A 1 92 ? 14.495 -4.117 -25.086 1.00 88.19 92 PRO A C 1
ATOM 652 O O . PRO A 1 92 ? 13.295 -3.993 -24.885 1.00 88.19 92 PRO A O 1
ATOM 655 N N . SER A 1 93 ? 14.959 -4.902 -26.059 1.00 90.06 93 SER A N 1
ATOM 656 C CA . SER A 1 93 ? 14.090 -5.679 -26.964 1.00 90.06 93 SER A CA 1
ATOM 657 C C . SER A 1 93 ? 13.918 -7.150 -26.548 1.00 90.06 93 SER A C 1
ATOM 659 O O . SER A 1 93 ? 13.150 -7.889 -27.161 1.00 90.06 93 SER A O 1
ATOM 661 N N . THR A 1 94 ? 14.626 -7.579 -25.503 1.00 90.31 94 THR A N 1
ATOM 662 C CA . THR A 1 94 ? 14.636 -8.948 -24.967 1.00 90.31 94 THR A CA 1
ATOM 663 C C . THR A 1 94 ? 13.634 -9.128 -23.832 1.00 90.31 94 THR A C 1
ATOM 665 O O . THR A 1 94 ? 13.281 -8.164 -23.158 1.00 90.31 94 THR A O 1
ATOM 668 N N . ASP A 1 95 ? 13.235 -10.370 -23.556 1.00 92.06 95 ASP A N 1
ATOM 669 C CA . ASP A 1 95 ? 12.345 -10.678 -22.432 1.00 92.06 95 ASP A CA 1
ATOM 670 C C . ASP A 1 95 ? 13.078 -10.531 -21.082 1.00 92.06 95 ASP A C 1
ATOM 672 O O . ASP A 1 95 ? 14.113 -11.156 -20.859 1.00 92.06 95 ASP A O 1
ATOM 676 N N . LEU A 1 96 ? 12.552 -9.696 -20.179 1.00 88.44 96 LEU A N 1
ATOM 677 C CA . LEU A 1 96 ? 13.226 -9.244 -18.946 1.00 88.44 96 LEU A CA 1
ATOM 678 C C . LEU A 1 96 ? 12.754 -9.984 -17.688 1.00 88.44 96 LEU A C 1
ATOM 680 O O . LEU A 1 96 ? 13.557 -10.333 -16.830 1.00 88.44 96 LEU A O 1
ATOM 684 N N . CYS A 1 97 ? 11.451 -10.244 -17.589 1.00 91.25 97 CYS A N 1
ATOM 685 C CA . CYS A 1 97 ? 10.806 -10.968 -16.490 1.00 91.25 97 CYS A CA 1
ATOM 686 C C . CYS A 1 97 ? 10.416 -12.396 -16.907 1.00 91.25 97 CYS A C 1
ATOM 688 O O . CYS A 1 97 ? 9.553 -13.024 -16.295 1.00 91.25 97 CYS A O 1
ATOM 690 N N . GLY A 1 98 ? 11.070 -12.911 -17.952 1.00 89.81 98 GLY A N 1
ATOM 691 C CA . GLY A 1 98 ? 10.794 -14.207 -18.560 1.00 89.81 98 GLY A CA 1
ATOM 692 C C . GLY A 1 98 ? 9.867 -14.114 -19.772 1.00 89.81 98 GLY A C 1
ATOM 693 O O . GLY A 1 98 ? 9.069 -13.187 -19.914 1.00 89.81 98 GLY A O 1
ATOM 694 N N . THR A 1 99 ? 9.960 -15.119 -20.640 1.00 87.81 99 THR A N 1
ATOM 695 C CA . THR A 1 99 ? 9.324 -15.147 -21.971 1.00 87.81 99 THR A CA 1
ATOM 696 C C . THR A 1 99 ? 7.796 -15.154 -21.945 1.00 87.81 99 THR A C 1
ATOM 698 O O . THR A 1 99 ? 7.155 -14.819 -22.932 1.00 87.81 99 THR A O 1
ATOM 701 N N . THR A 1 100 ? 7.191 -15.550 -20.823 1.00 86.81 100 THR A N 1
ATOM 702 C CA . THR A 1 100 ? 5.728 -15.619 -20.658 1.00 86.81 100 THR A CA 1
ATOM 703 C C . THR A 1 100 ? 5.144 -14.385 -19.971 1.00 86.81 100 THR A C 1
ATOM 705 O O . THR A 1 100 ? 3.930 -14.227 -19.951 1.00 86.81 100 THR A O 1
ATOM 708 N N . ILE A 1 101 ? 5.982 -13.549 -19.351 1.00 90.81 101 ILE A N 1
ATOM 709 C CA . ILE A 1 101 ? 5.529 -12.435 -18.505 1.00 90.81 101 ILE A CA 1
ATOM 710 C C . ILE A 1 101 ? 5.856 -11.093 -19.144 1.00 90.81 101 ILE A C 1
ATOM 712 O O . ILE A 1 101 ? 5.106 -10.152 -18.933 1.00 90.81 101 ILE A O 1
ATOM 716 N N . THR A 1 102 ? 6.964 -10.976 -19.881 1.00 94.00 102 THR A N 1
ATOM 717 C CA . THR A 1 102 ? 7.412 -9.684 -20.405 1.00 94.00 102 THR A CA 1
ATOM 718 C C . THR A 1 102 ? 6.464 -9.136 -21.476 1.00 94.00 102 THR A C 1
ATOM 720 O O . THR A 1 102 ? 6.451 -9.671 -22.587 1.00 94.00 102 THR A O 1
ATOM 723 N N . PRO A 1 103 ? 5.736 -8.037 -21.186 1.00 94.88 103 PRO A N 1
ATOM 724 C CA . PRO A 1 103 ? 4.935 -7.358 -22.191 1.00 94.88 103 PRO A CA 1
ATOM 725 C C . PRO A 1 103 ? 5.831 -6.519 -23.106 1.00 94.88 103 PRO A C 1
ATOM 727 O O . PRO A 1 103 ? 6.947 -6.140 -22.730 1.00 94.88 103 PRO A O 1
ATOM 730 N N . ASP A 1 104 ? 5.323 -6.179 -24.286 1.00 94.44 104 ASP A N 1
ATOM 731 C CA . ASP A 1 104 ? 5.974 -5.249 -25.208 1.00 94.44 104 ASP A CA 1
ATOM 732 C C . ASP A 1 104 ? 5.280 -3.885 -25.193 1.00 94.44 104 ASP A C 1
ATOM 734 O O . ASP A 1 104 ? 4.067 -3.781 -25.360 1.00 94.44 104 ASP A O 1
ATOM 738 N N . VAL A 1 105 ? 6.062 -2.825 -25.005 1.00 93.62 105 VAL A N 1
ATOM 739 C CA . VAL A 1 105 ? 5.594 -1.441 -25.054 1.00 93.62 105 VAL A CA 1
ATOM 740 C C . VAL A 1 105 ? 6.211 -0.775 -26.279 1.00 93.62 105 VAL A C 1
ATOM 742 O O . VAL A 1 105 ? 7.288 -0.177 -26.205 1.00 93.62 105 VAL A O 1
ATOM 745 N N . ASN A 1 106 ? 5.512 -0.868 -27.409 1.00 92.00 106 ASN A N 1
ATOM 746 C CA . ASN A 1 106 ? 5.924 -0.265 -28.671 1.00 92.00 106 ASN A CA 1
ATOM 747 C C . ASN A 1 106 ? 4.708 0.293 -29.449 1.00 92.00 106 ASN A C 1
ATOM 749 O O . ASN A 1 106 ? 3.865 -0.490 -29.890 1.00 92.00 106 ASN A O 1
ATOM 753 N N . PRO A 1 107 ? 4.597 1.621 -29.650 1.00 90.38 107 PRO A N 1
ATOM 754 C CA . PRO A 1 107 ? 5.503 2.665 -29.167 1.00 90.38 107 PRO A CA 1
ATOM 755 C C . PRO A 1 107 ? 5.356 2.923 -27.658 1.00 90.38 107 PRO A C 1
ATOM 757 O O . PRO A 1 107 ? 4.324 2.633 -27.051 1.00 90.38 107 PRO A O 1
ATOM 760 N N . TRP A 1 108 ? 6.381 3.527 -27.050 1.00 91.56 108 TRP A N 1
ATOM 761 C CA . TRP A 1 108 ? 6.345 3.916 -25.638 1.00 91.56 108 TRP A CA 1
ATOM 762 C C . TRP A 1 108 ? 5.467 5.147 -25.407 1.00 91.56 108 TRP A C 1
ATOM 764 O O . TRP A 1 108 ? 5.904 6.282 -25.583 1.00 91.56 108 TRP A O 1
ATOM 774 N N . ASN A 1 109 ? 4.212 4.913 -25.025 1.00 91.88 109 ASN A N 1
ATOM 775 C CA . ASN A 1 109 ? 3.215 5.947 -24.766 1.00 91.88 109 ASN A CA 1
ATOM 776 C C . ASN A 1 109 ? 2.228 5.530 -23.659 1.00 91.88 109 ASN A C 1
ATOM 778 O O . ASN A 1 109 ? 2.320 4.437 -23.093 1.00 91.88 109 ASN A O 1
ATOM 782 N N . GLU A 1 110 ? 1.276 6.415 -23.352 1.00 91.50 110 GLU A N 1
ATOM 783 C CA . GLU A 1 110 ? 0.305 6.222 -22.272 1.00 91.50 110 GLU A CA 1
ATOM 784 C C . GLU A 1 110 ? -0.480 4.911 -22.415 1.00 91.50 110 GLU A C 1
ATOM 786 O O . GLU A 1 110 ? -0.559 4.129 -21.465 1.00 91.50 110 GLU A O 1
ATOM 791 N N . ALA A 1 111 ? -1.016 4.651 -23.611 1.00 91.69 111 ALA A N 1
ATOM 792 C CA . ALA A 1 111 ? -1.810 3.462 -23.907 1.00 91.69 111 ALA A CA 1
ATOM 793 C C . ALA A 1 111 ? -0.973 2.174 -23.860 1.00 91.69 111 ALA A C 1
ATOM 795 O O . ALA A 1 111 ? -1.436 1.167 -23.329 1.00 91.69 111 ALA A O 1
ATOM 796 N N . GLY A 1 112 ? 0.265 2.212 -24.360 1.00 93.31 112 GLY A N 1
ATOM 797 C CA . GLY A 1 112 ? 1.184 1.077 -24.360 1.00 93.31 112 GLY A CA 1
ATOM 798 C C . GLY A 1 112 ? 1.584 0.657 -22.947 1.00 93.31 112 GLY A C 1
ATOM 799 O O . GLY A 1 112 ? 1.483 -0.517 -22.605 1.00 93.31 112 GLY A O 1
ATOM 800 N N . VAL A 1 113 ? 1.952 1.611 -22.083 1.00 93.69 113 VAL A N 1
ATOM 801 C CA . VAL A 1 113 ? 2.284 1.324 -20.672 1.00 93.69 113 VAL A CA 1
ATOM 802 C C . VAL A 1 113 ? 1.073 0.766 -19.920 1.00 93.69 113 VAL A C 1
ATOM 804 O O . VAL A 1 113 ? 1.198 -0.178 -19.140 1.00 93.69 113 VAL A O 1
ATOM 807 N N . LYS A 1 114 ? -0.115 1.314 -20.185 1.00 92.94 114 LYS A N 1
ATOM 808 C CA . LYS A 1 114 ? -1.389 0.828 -19.646 1.00 92.94 114 LYS A CA 1
ATOM 809 C C . LYS A 1 114 ? -1.693 -0.615 -20.059 1.00 92.94 114 LYS A C 1
ATOM 811 O O . LYS A 1 114 ? -2.000 -1.441 -19.199 1.00 92.94 114 LYS A O 1
ATOM 816 N N . ALA A 1 115 ? -1.565 -0.926 -21.348 1.00 93.75 115 ALA A N 1
ATOM 817 C CA . ALA A 1 115 ? -1.765 -2.271 -21.880 1.00 93.75 115 ALA A CA 1
ATOM 818 C C . ALA A 1 115 ? -0.759 -3.268 -21.287 1.00 93.75 115 ALA A C 1
ATOM 820 O O . ALA A 1 115 ? -1.166 -4.305 -20.768 1.00 93.75 115 ALA A O 1
ATOM 821 N N . ALA A 1 116 ? 0.525 -2.902 -21.247 1.00 94.94 116 ALA A N 1
ATOM 822 C CA . ALA A 1 116 ? 1.577 -3.727 -20.662 1.00 94.94 116 ALA A CA 1
ATOM 823 C C . ALA A 1 116 ? 1.342 -4.025 -19.177 1.00 94.94 116 ALA A C 1
ATOM 825 O O . ALA A 1 116 ? 1.541 -5.154 -18.733 1.00 94.94 116 ALA A O 1
ATOM 826 N N . TYR A 1 117 ? 0.867 -3.050 -18.395 1.00 95.06 117 TYR A N 1
ATOM 827 C CA . TYR A 1 117 ? 0.464 -3.331 -17.018 1.00 95.06 117 TYR A CA 1
ATOM 828 C C . TYR A 1 117 ? -0.726 -4.298 -16.946 1.00 95.06 117 TYR A C 1
ATOM 830 O O . TYR A 1 117 ? -0.753 -5.184 -16.092 1.00 95.06 117 TYR A O 1
ATOM 838 N N . GLY A 1 118 ? -1.691 -4.156 -17.858 1.00 93.56 118 GLY A N 1
ATOM 839 C CA . GLY A 1 118 ? -2.821 -5.074 -17.980 1.00 93.56 118 GLY A CA 1
ATOM 840 C C . GLY A 1 118 ? -2.399 -6.527 -18.224 1.00 93.56 118 GLY A C 1
ATOM 841 O O . GLY A 1 118 ? -3.050 -7.435 -17.712 1.00 93.56 118 GLY A O 1
ATOM 842 N N . GLU A 1 119 ? -1.294 -6.747 -18.939 1.00 93.56 119 GLU A N 1
ATOM 843 C CA . GLU A 1 119 ? -0.688 -8.071 -19.134 1.00 93.56 119 GLU A CA 1
ATOM 844 C C . GLU A 1 119 ? 0.067 -8.567 -17.892 1.00 93.56 119 GLU A C 1
ATOM 846 O O . GLU A 1 119 ? 0.019 -9.754 -17.579 1.00 93.56 119 GLU A O 1
ATOM 851 N N . LEU A 1 120 ? 0.718 -7.673 -17.139 1.00 93.44 120 LEU A N 1
ATOM 852 C CA . LEU A 1 120 ? 1.461 -8.025 -15.923 1.00 93.44 120 LEU A CA 1
ATOM 853 C C . LEU A 1 120 ? 0.555 -8.357 -14.728 1.00 93.44 120 LEU A C 1
ATOM 855 O O . LEU A 1 120 ? 0.864 -9.266 -13.952 1.00 93.44 120 LEU A O 1
ATOM 859 N N . GLU A 1 121 ? -0.562 -7.644 -14.556 1.00 91.44 121 GLU A N 1
ATOM 860 C CA . GLU A 1 121 ? -1.420 -7.757 -13.368 1.00 91.44 121 GLU A CA 1
ATOM 861 C C . GLU A 1 121 ? -1.871 -9.203 -13.063 1.00 91.44 121 GLU A C 1
ATOM 863 O O . GLU A 1 121 ? -1.713 -9.633 -11.915 1.00 91.44 121 GLU A O 1
ATOM 868 N N . PRO A 1 122 ? -2.362 -10.006 -14.031 1.00 90.56 122 PRO A N 1
ATOM 869 C CA . PRO A 1 122 ? -2.743 -11.396 -13.778 1.00 90.56 122 PRO A CA 1
ATOM 870 C C . PRO A 1 122 ? -1.611 -12.263 -13.215 1.00 90.56 122 PRO A C 1
ATOM 872 O O . PRO A 1 122 ? -1.875 -13.249 -12.527 1.00 90.56 122 PRO A O 1
ATOM 875 N N . HIS A 1 123 ? -0.351 -11.919 -13.494 1.00 89.69 123 HIS A N 1
ATOM 876 C CA . HIS A 1 123 ? 0.807 -12.606 -12.927 1.00 89.69 123 HIS A CA 1
ATOM 877 C C . HIS A 1 123 ? 1.101 -12.124 -11.507 1.00 89.69 123 HIS A C 1
ATOM 879 O O . HIS A 1 123 ? 1.350 -12.955 -10.635 1.00 89.69 123 HIS A O 1
ATOM 885 N N . CYS A 1 124 ? 0.987 -10.820 -11.241 1.00 86.62 124 CYS A N 1
ATOM 886 C CA . CYS A 1 124 ? 1.092 -10.275 -9.886 1.00 86.62 124 CYS A CA 1
ATOM 887 C C . CYS A 1 124 ? 0.048 -10.892 -8.939 1.00 86.62 124 CYS A C 1
ATOM 889 O O . CYS A 1 124 ? 0.368 -11.219 -7.799 1.00 86.62 124 CYS A O 1
ATOM 891 N N . LEU A 1 125 ? -1.178 -11.123 -9.419 1.00 87.31 125 LEU A N 1
ATOM 892 C CA . LEU A 1 125 ? -2.272 -11.708 -8.633 1.00 87.31 125 LEU A CA 1
ATOM 893 C C . LEU A 1 125 ? -2.090 -13.199 -8.297 1.00 87.31 125 LEU A C 1
ATOM 895 O O . LEU A 1 125 ? -2.841 -13.728 -7.481 1.00 87.31 125 LEU A O 1
ATOM 899 N N . LYS A 1 126 ? -1.098 -13.882 -8.887 1.00 89.56 126 LYS A N 1
ATOM 900 C CA . LYS A 1 126 ? -0.725 -15.257 -8.502 1.00 89.56 126 LYS A CA 1
ATOM 901 C C . LYS A 1 126 ? 0.117 -15.301 -7.228 1.00 89.56 126 LYS A C 1
ATOM 903 O O . LYS A 1 126 ? 0.327 -16.384 -6.684 1.00 89.56 126 LYS A O 1
ATOM 908 N N . MET A 1 127 ? 0.617 -14.155 -6.762 1.00 85.69 127 MET A N 1
ATOM 909 C CA . MET A 1 127 ? 1.363 -14.088 -5.513 1.00 85.69 127 MET A CA 1
ATOM 910 C C . MET A 1 127 ? 0.459 -14.453 -4.329 1.00 85.69 127 MET A C 1
ATOM 912 O O . MET A 1 127 ? -0.706 -14.047 -4.303 1.00 85.69 127 MET A O 1
ATOM 916 N N . PRO A 1 128 ? 0.977 -15.192 -3.330 1.00 86.06 128 PRO A N 1
ATOM 917 C CA . PRO A 1 128 ? 0.216 -15.490 -2.128 1.00 86.06 128 PRO A CA 1
ATOM 918 C C . PRO A 1 128 ? -0.300 -14.203 -1.473 1.00 86.06 128 PRO A C 1
ATOM 920 O O . PRO A 1 128 ? 0.453 -13.229 -1.366 1.00 86.06 128 PRO A O 1
ATOM 923 N N . PRO A 1 129 ? -1.562 -14.179 -1.013 1.00 82.94 129 PRO A N 1
ATOM 924 C CA . PRO A 1 129 ? -2.106 -13.004 -0.358 1.00 82.94 129 PRO A CA 1
ATOM 925 C C . PRO A 1 129 ? -1.326 -12.720 0.926 1.00 82.94 129 PRO A C 1
ATOM 927 O O . PRO A 1 129 ? -1.124 -13.604 1.762 1.00 82.94 129 PRO A O 1
ATOM 930 N N . VAL A 1 130 ? -0.911 -11.468 1.097 1.00 84.31 130 VAL A N 1
ATOM 931 C CA . VAL A 1 130 ? -0.275 -10.999 2.329 1.00 84.31 130 VAL A CA 1
ATOM 932 C C . VAL A 1 130 ? -1.354 -10.445 3.247 1.00 84.31 130 VAL A C 1
ATOM 934 O O . VAL A 1 130 ? -2.232 -9.698 2.814 1.00 84.31 130 VAL A O 1
ATOM 937 N N . LYS A 1 131 ? -1.292 -10.803 4.532 1.00 86.19 131 LYS A N 1
ATOM 938 C CA . LYS A 1 131 ? -2.175 -10.210 5.538 1.00 86.19 131 LYS A CA 1
ATOM 939 C C . LYS A 1 131 ? -1.929 -8.710 5.629 1.00 86.19 131 LYS A C 1
ATOM 941 O O . LYS A 1 131 ? -0.783 -8.272 5.748 1.00 86.19 131 LYS A O 1
ATOM 946 N N . LEU A 1 132 ? -3.003 -7.937 5.605 1.00 86.44 132 LEU A N 1
ATOM 947 C CA . LEU A 1 132 ? -2.938 -6.487 5.632 1.00 86.44 132 LEU A CA 1
ATOM 948 C C . LEU A 1 132 ? -2.706 -5.997 7.065 1.00 86.44 132 LEU A C 1
ATOM 950 O O . LEU A 1 132 ? -3.645 -5.773 7.823 1.00 86.44 132 LEU A O 1
ATOM 954 N N . THR A 1 133 ? -1.434 -5.859 7.432 1.00 89.00 133 THR A N 1
ATOM 955 C CA . THR A 1 133 ? -1.001 -5.408 8.758 1.00 89.00 133 THR A CA 1
ATOM 956 C C . THR A 1 133 ? 0.091 -4.351 8.621 1.00 89.00 133 THR A C 1
ATOM 958 O O . THR A 1 133 ? 0.873 -4.379 7.665 1.00 89.00 133 THR A O 1
ATOM 961 N N . ALA A 1 134 ? 0.188 -3.433 9.584 1.00 92.50 134 ALA A N 1
ATOM 962 C CA . ALA A 1 134 ? 1.233 -2.413 9.574 1.00 92.50 134 ALA A CA 1
ATOM 963 C C . ALA A 1 134 ? 2.659 -3.009 9.538 1.00 92.50 134 ALA A C 1
ATOM 965 O O . ALA A 1 134 ? 3.471 -2.543 8.731 1.00 92.50 134 ALA A O 1
ATOM 966 N N . PRO A 1 135 ? 2.988 -4.074 10.311 1.00 94.69 135 PRO A N 1
ATOM 967 C CA . PRO A 1 135 ? 4.286 -4.738 10.197 1.00 94.69 135 PRO A CA 1
ATOM 968 C C . PRO A 1 135 ? 4.554 -5.315 8.805 1.00 94.69 135 PRO A C 1
ATOM 970 O O . PRO A 1 135 ? 5.671 -5.191 8.306 1.00 94.69 135 PRO A O 1
ATOM 973 N N . ASN A 1 136 ? 3.545 -5.902 8.152 1.00 93.69 136 ASN A N 1
ATOM 974 C CA . ASN A 1 136 ? 3.716 -6.483 6.821 1.00 93.69 136 ASN A CA 1
ATOM 975 C C . ASN A 1 136 ? 3.962 -5.410 5.758 1.00 93.69 136 ASN A C 1
ATOM 977 O O . ASN A 1 136 ? 4.870 -5.579 4.946 1.00 93.69 136 ASN A O 1
ATOM 981 N N . ILE A 1 137 ? 3.225 -4.292 5.787 1.00 93.19 137 ILE A N 1
ATOM 982 C CA . ILE A 1 137 ? 3.465 -3.170 4.863 1.00 93.19 137 ILE A CA 1
ATOM 983 C C . ILE A 1 137 ? 4.893 -2.637 5.036 1.00 93.19 137 ILE A C 1
ATOM 985 O O . ILE A 1 137 ? 5.641 -2.536 4.063 1.00 93.19 137 ILE A O 1
ATOM 989 N N . ARG A 1 138 ? 5.308 -2.356 6.280 1.00 96.00 138 ARG A N 1
ATOM 990 C CA . ARG A 1 138 ? 6.665 -1.862 6.570 1.00 96.00 138 ARG A CA 1
ATOM 991 C C . ARG A 1 138 ? 7.743 -2.864 6.162 1.00 96.00 138 ARG A C 1
ATOM 993 O O . ARG A 1 138 ? 8.767 -2.460 5.620 1.00 96.00 138 ARG A O 1
ATOM 1000 N N . SER A 1 139 ? 7.510 -4.158 6.383 1.00 95.94 139 SER A N 1
ATOM 1001 C CA . SER A 1 139 ? 8.434 -5.221 5.983 1.00 95.94 139 SER A CA 1
ATOM 1002 C C . SER A 1 139 ? 8.591 -5.302 4.466 1.00 95.94 139 SER A C 1
ATOM 1004 O O . SER A 1 139 ? 9.717 -5.350 3.980 1.00 95.94 139 SER A O 1
ATOM 1006 N N . LEU A 1 140 ? 7.493 -5.274 3.704 1.00 93.56 140 LEU A N 1
ATOM 1007 C CA . LEU A 1 140 ? 7.538 -5.312 2.239 1.00 93.56 140 LEU A CA 1
ATOM 1008 C C . LEU A 1 140 ? 8.228 -4.074 1.656 1.00 93.56 140 LEU A C 1
ATOM 1010 O O . LEU A 1 140 ? 9.052 -4.205 0.753 1.00 93.56 140 LEU A O 1
ATOM 1014 N N . LEU A 1 141 ? 7.961 -2.889 2.212 1.00 94.38 141 LEU A N 1
ATOM 1015 C CA . LEU A 1 141 ? 8.675 -1.665 1.842 1.00 94.38 141 LEU A CA 1
ATOM 1016 C C . LEU A 1 141 ? 10.176 -1.766 2.130 1.00 94.38 141 LEU A C 1
ATOM 1018 O O . LEU A 1 141 ? 10.990 -1.398 1.287 1.00 94.38 141 LEU A O 1
ATOM 1022 N N . ALA A 1 142 ? 10.556 -2.273 3.305 1.00 95.62 142 ALA A N 1
ATOM 1023 C CA . ALA A 1 142 ? 11.958 -2.457 3.665 1.00 95.62 142 ALA A CA 1
ATOM 1024 C C . ALA A 1 142 ? 12.652 -3.476 2.749 1.00 95.62 142 ALA A C 1
ATOM 1026 O O . ALA A 1 142 ? 13.777 -3.237 2.315 1.00 95.62 142 ALA A O 1
ATOM 1027 N N . GLN A 1 143 ? 11.972 -4.575 2.407 1.00 95.12 143 GLN A N 1
ATOM 1028 C CA . GLN A 1 143 ? 12.465 -5.565 1.449 1.00 95.12 143 GLN A CA 1
ATOM 1029 C C . GLN A 1 143 ? 12.686 -4.937 0.073 1.00 95.12 143 GLN A C 1
ATOM 1031 O O . GLN A 1 143 ? 13.764 -5.096 -0.490 1.00 95.12 143 GLN A O 1
ATOM 1036 N N . LEU A 1 144 ? 11.717 -4.167 -0.434 1.00 93.69 144 LEU A N 1
ATOM 1037 C CA . LEU A 1 144 ? 11.839 -3.475 -1.716 1.00 93.69 144 LEU A CA 1
ATOM 1038 C C . LEU A 1 144 ? 13.011 -2.485 -1.722 1.00 93.69 144 LEU A C 1
ATOM 1040 O O . LEU A 1 144 ? 13.821 -2.508 -2.645 1.00 93.69 144 LEU A O 1
ATOM 1044 N N . LYS A 1 145 ? 13.156 -1.672 -0.669 1.00 91.81 145 LYS A N 1
ATOM 1045 C CA . LYS A 1 145 ? 14.304 -0.763 -0.510 1.00 91.81 145 LYS A CA 1
ATOM 1046 C C . LYS A 1 145 ? 15.632 -1.507 -0.427 1.00 91.81 145 LYS A C 1
ATOM 1048 O O . LYS A 1 145 ? 16.630 -1.035 -0.961 1.00 91.81 145 LYS A O 1
ATOM 1053 N N . GLY A 1 146 ? 15.646 -2.683 0.196 1.00 94.75 146 GLY A N 1
ATOM 1054 C CA . GLY A 1 146 ? 16.813 -3.561 0.249 1.00 94.75 146 GLY A CA 1
ATOM 1055 C C . GLY A 1 146 ? 17.258 -4.088 -1.121 1.00 94.75 146 GLY A C 1
ATOM 1056 O O . GLY A 1 146 ? 18.401 -4.515 -1.257 1.00 94.75 146 GLY A O 1
ATOM 1057 N N . LEU A 1 147 ? 16.396 -4.029 -2.145 1.00 95.06 147 LEU A N 1
ATOM 1058 C CA . LEU A 1 147 ? 16.744 -4.386 -3.525 1.00 95.06 147 LEU A CA 1
ATOM 1059 C C . LEU A 1 147 ? 17.428 -3.246 -4.288 1.00 95.06 147 LEU A C 1
ATOM 1061 O O . LEU A 1 147 ? 17.886 -3.466 -5.414 1.00 95.06 147 LEU A O 1
ATOM 1065 N N . TYR A 1 148 ? 17.487 -2.039 -3.718 1.00 93.25 148 TYR A N 1
ATOM 1066 C CA . TYR A 1 148 ? 18.145 -0.913 -4.366 1.00 93.25 148 TYR A CA 1
ATOM 1067 C C . TYR A 1 148 ? 19.656 -1.148 -4.390 1.00 93.25 148 TYR A C 1
ATOM 1069 O O . TYR A 1 148 ? 20.270 -1.552 -3.403 1.00 93.25 148 TYR A O 1
ATOM 1077 N N . LYS A 1 149 ? 20.269 -0.877 -5.538 1.00 92.00 149 LYS A N 1
ATOM 1078 C CA . LYS A 1 149 ? 21.705 -1.030 -5.770 1.00 92.00 149 LYS A CA 1
ATOM 1079 C C . LYS A 1 149 ? 22.301 0.320 -6.116 1.00 92.00 149 LYS A C 1
ATOM 1081 O O . LYS A 1 149 ? 21.686 1.114 -6.821 1.00 92.00 149 LYS A O 1
ATOM 1086 N N . THR A 1 150 ? 23.524 0.567 -5.672 1.00 90.88 150 THR A N 1
ATOM 1087 C CA . THR A 1 150 ? 24.313 1.683 -6.188 1.00 90.88 150 THR A CA 1
ATOM 1088 C C . THR A 1 150 ? 25.010 1.250 -7.474 1.00 90.88 150 THR A C 1
ATOM 1090 O O . THR A 1 150 ? 25.607 0.175 -7.546 1.00 90.88 150 THR A O 1
ATOM 1093 N N . LYS A 1 151 ? 24.940 2.085 -8.510 1.00 87.75 151 LYS A N 1
ATOM 1094 C CA . LYS A 1 151 ? 25.639 1.868 -9.778 1.00 87.75 151 LYS A CA 1
ATOM 1095 C C . LYS A 1 151 ? 26.527 3.064 -10.066 1.00 87.75 151 LYS A C 1
ATOM 1097 O O . LYS A 1 151 ? 26.053 4.191 -10.143 1.00 87.75 151 LYS A O 1
ATOM 1102 N N . GLY A 1 152 ? 27.820 2.809 -10.231 1.00 83.31 152 GLY A N 1
ATOM 1103 C CA . GLY A 1 152 ? 28.752 3.774 -10.806 1.00 83.31 152 GLY A CA 1
ATOM 1104 C C . GLY A 1 152 ? 28.839 3.622 -12.324 1.00 83.31 152 GLY A C 1
ATOM 1105 O O . GLY A 1 152 ? 28.679 2.518 -12.858 1.00 83.31 152 GLY A O 1
ATOM 1106 N N . GLY A 1 153 ? 29.126 4.724 -13.005 1.00 74.94 153 GLY A N 1
ATOM 1107 C CA . GLY A 1 153 ? 29.477 4.785 -14.419 1.00 74.94 153 GLY A CA 1
ATOM 1108 C C . GLY A 1 153 ? 30.405 5.971 -14.687 1.00 74.94 153 GLY A C 1
ATOM 1109 O O . GLY A 1 153 ? 30.618 6.809 -13.813 1.00 74.94 153 GLY A O 1
ATOM 1110 N N . ALA A 1 154 ? 30.957 6.053 -15.898 1.00 73.00 154 ALA A N 1
ATOM 1111 C CA . ALA A 1 154 ? 31.864 7.141 -16.281 1.00 73.00 154 ALA A CA 1
ATOM 1112 C C . ALA A 1 154 ? 31.223 8.539 -16.147 1.00 73.00 154 ALA A C 1
ATOM 1114 O O . ALA A 1 154 ? 31.919 9.521 -15.913 1.00 73.00 154 ALA A O 1
ATOM 1115 N N . SER A 1 155 ? 29.897 8.613 -16.267 1.00 72.56 155 SER A N 1
ATOM 1116 C CA . SER A 1 155 ? 29.097 9.837 -16.231 1.00 72.56 155 SER A CA 1
ATOM 1117 C C . SER A 1 155 ? 28.463 10.151 -14.869 1.00 72.56 155 SER A C 1
ATOM 1119 O O . SER A 1 155 ? 27.820 11.190 -14.749 1.00 72.56 155 SER A O 1
ATOM 1121 N N . GLY A 1 156 ? 28.631 9.305 -13.841 1.00 82.38 156 GLY A N 1
ATOM 1122 C CA . GLY A 1 156 ? 28.030 9.559 -12.529 1.00 82.38 156 GLY A CA 1
ATOM 1123 C C . GLY A 1 156 ? 27.772 8.322 -11.669 1.00 82.38 156 GLY A C 1
ATOM 1124 O O . GLY A 1 156 ? 28.330 7.241 -11.877 1.00 82.38 156 GLY A O 1
ATOM 1125 N N . LYS A 1 157 ? 26.931 8.503 -10.647 1.00 87.56 157 LYS A N 1
ATOM 1126 C CA . LYS A 1 157 ? 26.478 7.452 -9.729 1.00 87.56 157 LYS A CA 1
ATOM 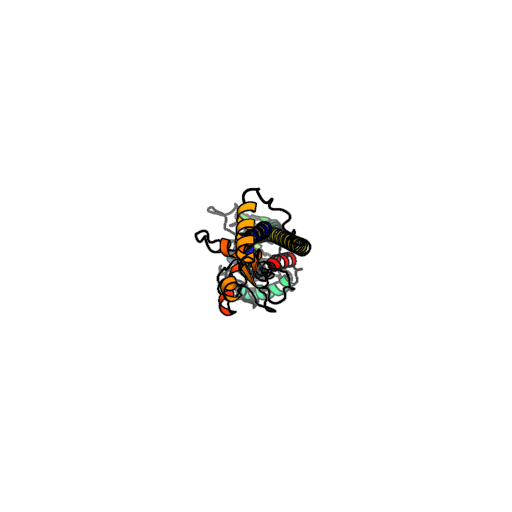1127 C C . LYS A 1 157 ? 24.964 7.534 -9.585 1.00 87.56 157 LYS A C 1
ATOM 1129 O O . LYS A 1 157 ? 24.446 8.633 -9.422 1.00 87.56 157 LYS A O 1
ATOM 1134 N N . SER A 1 158 ? 24.305 6.382 -9.557 1.00 90.12 158 SER A N 1
ATOM 1135 C CA . SER A 1 158 ? 22.864 6.276 -9.333 1.00 90.12 158 SER A CA 1
ATOM 1136 C C . SER A 1 158 ? 22.524 5.273 -8.239 1.00 90.12 158 SER A C 1
ATOM 1138 O O . SER A 1 158 ? 23.299 4.356 -7.947 1.00 90.12 158 SER A O 1
ATOM 1140 N N . VAL A 1 159 ? 21.334 5.427 -7.666 1.00 92.88 159 VAL A N 1
ATOM 1141 C CA . VAL A 1 159 ? 20.635 4.388 -6.907 1.00 92.88 159 VAL A CA 1
ATOM 1142 C C . VAL A 1 159 ? 19.542 3.825 -7.804 1.00 92.88 159 VAL A C 1
ATOM 1144 O O . VAL A 1 159 ? 18.673 4.564 -8.251 1.00 92.88 159 VAL A O 1
ATOM 1147 N N . ILE A 1 160 ? 19.588 2.526 -8.076 1.00 93.50 160 ILE A N 1
ATOM 1148 C CA . ILE A 1 160 ? 18.699 1.862 -9.030 1.00 93.50 160 ILE A CA 1
ATOM 1149 C C . ILE A 1 160 ? 17.954 0.700 -8.377 1.00 93.50 160 ILE A C 1
ATOM 1151 O O . ILE A 1 160 ? 18.507 -0.022 -7.549 1.00 93.50 160 ILE A O 1
ATOM 1155 N N . LEU A 1 161 ? 16.721 0.467 -8.810 1.00 95.12 161 LEU A N 1
ATOM 1156 C CA . LEU A 1 161 ? 15.996 -0.781 -8.585 1.00 95.12 161 LEU A CA 1
ATOM 1157 C C . LEU A 1 161 ? 16.043 -1.601 -9.877 1.00 95.12 161 LEU A C 1
ATOM 1159 O O . LEU A 1 161 ? 15.641 -1.093 -10.916 1.00 95.12 161 LEU A O 1
ATOM 1163 N N . GLY A 1 162 ? 16.503 -2.854 -9.823 1.00 92.94 162 GLY A N 1
ATOM 1164 C CA . GLY A 1 162 ? 16.581 -3.748 -10.988 1.00 92.94 162 GLY A CA 1
ATOM 1165 C C . GLY A 1 162 ? 18.003 -3.955 -11.526 1.00 92.94 162 GLY A C 1
ATOM 1166 O O . GLY A 1 162 ? 18.964 -4.075 -10.757 1.00 92.94 162 GLY A O 1
ATOM 1167 N N . THR A 1 163 ? 18.120 -4.038 -12.851 1.00 89.62 163 THR A N 1
ATOM 1168 C CA . THR A 1 163 ? 19.357 -4.314 -13.594 1.00 89.62 163 THR A CA 1
ATOM 1169 C C . THR A 1 163 ? 19.648 -3.172 -14.565 1.00 89.62 163 THR A C 1
ATOM 1171 O O . THR A 1 163 ? 18.992 -3.048 -15.598 1.00 89.62 163 THR A O 1
ATOM 1174 N N . ALA A 1 164 ? 20.636 -2.335 -14.239 1.00 83.88 164 ALA A N 1
ATOM 1175 C CA . ALA A 1 164 ? 21.165 -1.335 -15.168 1.00 83.88 164 ALA A CA 1
ATOM 1176 C C . ALA A 1 164 ? 22.219 -1.939 -16.103 1.00 83.88 164 ALA A C 1
ATOM 1178 O O . ALA A 1 164 ? 22.816 -2.973 -15.797 1.00 83.88 164 ALA A O 1
ATOM 1179 N N . GLY A 1 165 ? 22.451 -1.258 -17.223 1.00 82.31 165 GLY A N 1
ATOM 1180 C CA . GLY A 1 165 ? 23.469 -1.623 -18.200 1.00 82.31 165 GLY A CA 1
ATOM 1181 C C . GLY A 1 165 ? 24.831 -1.034 -17.879 1.00 82.31 165 GLY A C 1
ATOM 1182 O O . GLY A 1 165 ? 25.297 -1.025 -16.733 1.00 82.31 165 GLY A O 1
ATOM 1183 N N . THR A 1 166 ? 25.490 -0.547 -18.925 1.00 81.31 166 THR A N 1
ATOM 1184 C CA . THR A 1 166 ? 26.839 0.012 -18.802 1.00 81.31 166 THR A CA 1
ATOM 1185 C C . THR A 1 166 ? 26.782 1.392 -18.148 1.00 81.31 166 THR A C 1
ATOM 1187 O O . THR A 1 166 ? 27.627 1.697 -17.297 1.00 81.31 166 THR A O 1
ATOM 1190 N N . ASN A 1 167 ? 25.749 2.185 -18.461 1.00 76.12 167 ASN A N 1
ATOM 1191 C CA . ASN A 1 167 ? 25.505 3.472 -17.815 1.00 76.12 167 ASN A CA 1
ATOM 1192 C C . ASN A 1 167 ? 24.881 3.315 -16.421 1.00 76.12 167 ASN A C 1
ATOM 1194 O O . ASN A 1 167 ? 24.507 2.225 -15.980 1.00 76.12 167 ASN A O 1
ATOM 1198 N N . HIS A 1 168 ? 24.826 4.426 -15.689 1.00 76.12 168 HIS A N 1
ATOM 1199 C CA . HIS A 1 168 ? 24.318 4.463 -14.321 1.00 76.12 168 HIS A CA 1
ATOM 1200 C C . HIS A 1 168 ? 22.800 4.734 -14.248 1.00 76.12 168 HIS A C 1
ATOM 1202 O O . HIS A 1 168 ? 22.180 4.368 -13.257 1.00 76.12 168 HIS A O 1
ATOM 1208 N N . ASP A 1 169 ? 22.180 5.276 -15.301 1.00 72.88 169 ASP A N 1
ATOM 1209 C CA . ASP A 1 169 ? 20.928 6.050 -15.255 1.00 72.88 169 ASP A CA 1
ATOM 1210 C C . ASP A 1 169 ? 19.709 5.414 -15.967 1.00 72.88 169 ASP A C 1
ATOM 1212 O O . ASP A 1 169 ? 18.911 6.108 -16.591 1.00 72.88 169 ASP A O 1
ATOM 1216 N N . CYS A 1 170 ? 19.535 4.090 -15.871 1.00 82.88 170 CYS A N 1
ATOM 1217 C CA . CYS A 1 170 ? 18.355 3.343 -16.367 1.00 82.88 170 CYS A CA 1
ATOM 1218 C C . CYS A 1 170 ? 17.866 3.689 -17.784 1.00 82.88 170 CYS A C 1
ATOM 1220 O O . CYS A 1 170 ? 16.674 3.616 -18.093 1.00 82.88 170 CYS A O 1
ATOM 1222 N N . GLN A 1 171 ? 18.808 4.029 -18.660 1.00 78.56 171 GLN A N 1
ATOM 1223 C CA . GLN A 1 171 ? 18.548 4.318 -20.062 1.00 78.56 171 GLN A CA 1
ATOM 1224 C C . GLN A 1 171 ? 18.035 3.078 -20.807 1.00 78.56 171 GLN A C 1
ATOM 1226 O O . GLN A 1 171 ? 18.204 1.933 -20.373 1.00 78.56 171 GLN A O 1
ATOM 1231 N N . ALA A 1 172 ? 17.415 3.324 -21.961 1.00 79.12 172 ALA A N 1
ATOM 1232 C CA . ALA A 1 172 ? 17.024 2.278 -22.895 1.00 79.12 172 ALA A CA 1
ATOM 1233 C C . ALA A 1 172 ? 18.282 1.606 -23.478 1.00 79.12 172 ALA A C 1
ATOM 1235 O O . ALA A 1 172 ? 18.858 2.075 -24.457 1.00 79.12 172 ALA A O 1
ATOM 1236 N N . GLU A 1 173 ? 18.707 0.505 -22.861 1.00 83.31 173 GLU A N 1
ATOM 1237 C CA . GLU A 1 173 ? 19.882 -0.286 -23.232 1.00 83.31 173 GLU A CA 1
ATOM 1238 C C . GLU A 1 173 ? 19.497 -1.763 -23.414 1.00 83.31 173 GLU A C 1
ATOM 1240 O O . GLU A 1 173 ? 18.474 -2.236 -22.915 1.00 83.31 173 GLU A O 1
ATOM 1245 N N . ALA A 1 174 ? 20.308 -2.514 -24.160 1.00 83.06 174 ALA A N 1
ATOM 1246 C CA . ALA A 1 174 ? 20.066 -3.939 -24.358 1.00 83.06 174 ALA A CA 1
ATOM 1247 C C . ALA A 1 174 ? 20.202 -4.710 -23.034 1.00 83.06 17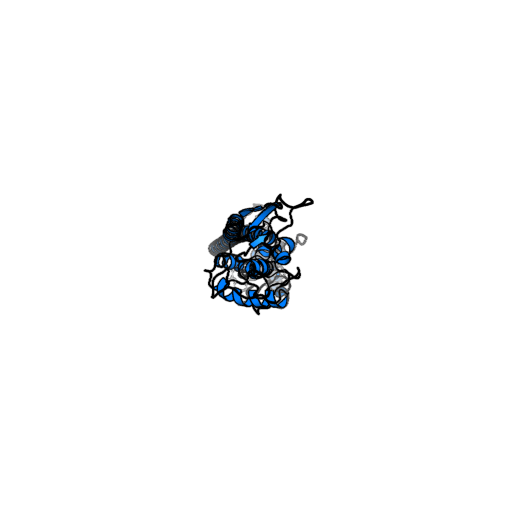4 ALA A C 1
ATOM 1249 O O . ALA A 1 174 ? 21.162 -4.510 -22.294 1.00 83.06 174 ALA A O 1
ATOM 1250 N N . ASN A 1 175 ? 19.277 -5.639 -22.772 1.00 80.94 175 ASN A N 1
ATOM 1251 C CA . ASN A 1 175 ? 19.259 -6.484 -21.569 1.00 80.94 175 ASN A CA 1
ATOM 1252 C C . ASN A 1 175 ? 19.182 -5.712 -20.230 1.00 80.94 175 ASN A C 1
ATOM 1254 O O . ASN A 1 175 ? 19.620 -6.230 -19.202 1.00 80.94 175 ASN A O 1
ATOM 1258 N N . THR A 1 176 ? 18.636 -4.488 -20.215 1.00 87.44 176 THR A N 1
ATOM 1259 C CA . THR A 1 176 ? 18.502 -3.676 -18.992 1.00 87.44 176 THR A CA 1
ATOM 1260 C C . THR A 1 176 ? 17.048 -3.452 -18.602 1.00 87.44 176 THR A C 1
ATOM 1262 O O . THR A 1 176 ? 16.184 -3.185 -19.430 1.00 87.44 176 THR A O 1
ATOM 1265 N N . ALA A 1 177 ? 16.757 -3.517 -17.309 1.00 90.62 177 ALA A N 1
ATOM 1266 C CA . ALA A 1 177 ? 15.442 -3.206 -16.771 1.00 90.62 177 ALA A CA 1
ATOM 1267 C C . ALA A 1 177 ? 15.606 -2.638 -15.373 1.00 90.62 177 ALA A C 1
ATOM 1269 O O . ALA A 1 177 ? 15.907 -3.371 -14.428 1.00 90.62 177 ALA A O 1
ATOM 1270 N N . CYS A 1 178 ? 15.468 -1.325 -15.236 1.00 93.56 178 CYS A N 1
ATOM 1271 C CA . CYS A 1 178 ? 15.605 -0.699 -13.938 1.00 93.56 178 CYS A CA 1
ATOM 1272 C C . CYS A 1 178 ? 14.785 0.577 -13.810 1.00 93.56 178 CYS A C 1
ATOM 1274 O O . CYS A 1 178 ? 14.297 1.132 -14.793 1.00 93.56 178 CYS A O 1
ATOM 1276 N N . VAL A 1 179 ? 14.641 1.012 -12.564 1.00 94.75 179 VAL A N 1
ATOM 1277 C CA . VAL A 1 179 ? 14.107 2.315 -12.190 1.00 94.75 179 VAL A CA 1
ATOM 1278 C C . VAL A 1 179 ? 15.212 3.100 -11.501 1.00 94.75 179 VAL A C 1
ATOM 1280 O O . VAL A 1 179 ? 15.828 2.602 -10.555 1.00 94.75 179 VAL A O 1
ATOM 1283 N N . ASP A 1 180 ? 15.457 4.320 -11.966 1.00 93.56 180 ASP A N 1
ATOM 1284 C CA . ASP A 1 180 ? 16.402 5.243 -11.353 1.00 93.56 180 ASP A CA 1
ATOM 1285 C C . ASP A 1 180 ? 15.740 5.953 -10.164 1.00 93.56 180 ASP A C 1
ATOM 1287 O O . ASP A 1 180 ? 14.873 6.821 -10.317 1.00 93.56 180 ASP A O 1
ATOM 1291 N N . MET A 1 181 ? 16.167 5.567 -8.964 1.00 93.38 181 MET A N 1
ATOM 1292 C CA . MET A 1 181 ? 15.701 6.089 -7.682 1.00 93.38 181 MET A CA 1
ATOM 1293 C C . MET A 1 181 ? 16.588 7.222 -7.149 1.00 93.38 181 MET A C 1
ATOM 1295 O O . MET A 1 181 ? 16.338 7.728 -6.059 1.00 93.38 181 MET A O 1
ATOM 1299 N N . SER A 1 182 ? 17.616 7.656 -7.885 1.00 91.62 182 SER A N 1
ATOM 1300 C CA . SER A 1 182 ? 18.643 8.587 -7.387 1.00 91.62 182 SER A CA 1
ATOM 1301 C C . SER A 1 182 ? 18.063 9.903 -6.891 1.00 91.62 182 SER A C 1
ATOM 1303 O O . SER A 1 182 ? 18.459 10.380 -5.827 1.00 91.62 182 SER A O 1
ATOM 1305 N N . ALA A 1 183 ? 17.071 10.443 -7.605 1.00 91.31 183 ALA A N 1
ATOM 1306 C CA . ALA A 1 183 ? 16.397 11.683 -7.231 1.00 91.31 183 ALA A CA 1
ATOM 1307 C C . ALA A 1 183 ? 15.660 11.590 -5.885 1.00 91.31 183 ALA A C 1
ATOM 1309 O O . ALA A 1 183 ? 15.421 12.622 -5.272 1.00 91.31 183 ALA A O 1
ATOM 1310 N N . ALA A 1 184 ? 15.338 10.386 -5.402 1.00 90.94 184 ALA A N 1
ATOM 1311 C CA . ALA A 1 184 ? 14.720 10.143 -4.097 1.00 90.94 184 ALA A CA 1
ATOM 1312 C C . ALA A 1 184 ? 15.734 9.878 -2.970 1.00 90.94 184 ALA A C 1
ATOM 1314 O O . ALA A 1 184 ? 15.366 9.504 -1.857 1.00 90.94 184 ALA A O 1
ATOM 1315 N N . THR A 1 185 ? 17.026 10.061 -3.240 1.00 88.56 185 THR A N 1
ATOM 1316 C CA . THR A 1 185 ? 18.109 9.803 -2.285 1.00 88.56 185 THR A CA 1
ATOM 1317 C C . THR A 1 185 ? 18.985 11.036 -2.094 1.00 88.56 185 THR A C 1
ATOM 1319 O O . THR A 1 185 ? 18.745 12.093 -2.672 1.00 88.56 185 THR A O 1
ATOM 1322 N N . LEU A 1 186 ? 20.058 10.886 -1.315 1.00 81.62 186 LEU A N 1
ATOM 1323 C CA . LEU A 1 186 ? 21.095 11.909 -1.161 1.00 81.62 186 LEU A CA 1
ATOM 1324 C C . LEU A 1 186 ? 21.836 12.240 -2.471 1.00 81.62 186 LEU A C 1
ATOM 1326 O O . LEU A 1 186 ? 22.593 13.204 -2.502 1.00 81.62 186 LEU A O 1
ATOM 1330 N N . LEU A 1 187 ? 21.637 11.460 -3.540 1.00 82.69 187 LEU A N 1
ATOM 1331 C CA . LEU A 1 187 ? 22.179 11.746 -4.871 1.00 82.69 187 LEU A CA 1
ATOM 1332 C C . LEU A 1 187 ? 21.326 12.741 -5.680 1.00 82.69 187 LEU A C 1
ATOM 1334 O O . LEU A 1 187 ? 21.655 13.015 -6.832 1.00 82.69 187 LEU A O 1
ATOM 1338 N N . ALA A 1 188 ? 20.241 13.278 -5.115 1.00 79.50 188 ALA A N 1
ATOM 1339 C CA . ALA A 1 188 ? 19.418 14.279 -5.783 1.00 79.50 188 ALA A CA 1
ATOM 1340 C C . ALA A 1 188 ? 20.233 15.537 -6.147 1.00 79.50 188 ALA A C 1
ATOM 1342 O O . ALA A 1 188 ? 20.825 16.199 -5.293 1.00 79.50 188 ALA A O 1
ATOM 1343 N N . THR A 1 189 ? 20.247 15.900 -7.430 1.00 70.31 189 THR A N 1
ATOM 1344 C CA . THR A 1 189 ? 20.874 17.136 -7.912 1.00 70.31 189 THR A CA 1
ATOM 1345 C C . THR A 1 189 ? 19.961 18.331 -7.644 1.00 70.31 189 THR A C 1
ATOM 1347 O O . THR A 1 189 ? 18.880 18.413 -8.223 1.00 70.31 189 THR A O 1
ATOM 1350 N N . GLY A 1 190 ? 20.399 19.273 -6.803 1.00 65.50 190 GLY A N 1
ATOM 1351 C CA . GLY A 1 190 ? 19.702 20.551 -6.586 1.00 65.50 190 GLY A CA 1
ATOM 1352 C C . GLY A 1 190 ? 18.888 20.681 -5.293 1.00 65.50 190 GLY A C 1
ATOM 1353 O O . GLY A 1 190 ? 18.162 21.662 -5.156 1.00 65.50 190 GLY A O 1
ATOM 1354 N N . GLY A 1 191 ? 19.012 19.754 -4.334 1.00 71.62 191 GLY A N 1
ATOM 1355 C CA . GLY A 1 191 ? 18.416 19.897 -2.999 1.00 71.62 191 GLY A CA 1
ATOM 1356 C C . GLY A 1 191 ? 17.542 18.717 -2.569 1.00 71.62 191 GLY A C 1
ATOM 1357 O O . GLY A 1 191 ? 17.928 17.567 -2.755 1.00 71.62 191 GLY A O 1
ATOM 1358 N N . THR A 1 192 ? 16.407 19.011 -1.920 1.00 79.12 192 THR A N 1
ATOM 1359 C CA . THR A 1 192 ? 15.546 18.042 -1.218 1.00 79.12 192 THR A CA 1
ATOM 1360 C C . THR A 1 192 ? 15.222 16.810 -2.073 1.00 79.12 192 THR A C 1
ATOM 1362 O O . THR A 1 192 ? 14.737 16.970 -3.194 1.00 79.12 192 THR A O 1
ATOM 1365 N N . PRO A 1 193 ? 15.424 15.588 -1.542 1.00 88.00 193 PRO A N 1
ATOM 1366 C CA . PRO A 1 193 ? 15.074 14.361 -2.243 1.00 88.00 193 PRO A CA 1
ATOM 1367 C C . PRO A 1 193 ? 13.611 14.341 -2.698 1.00 88.00 193 PRO A C 1
ATOM 1369 O O . PRO A 1 193 ? 12.699 14.706 -1.953 1.00 88.00 193 PRO A O 1
ATOM 1372 N N . THR A 1 194 ? 13.396 13.876 -3.925 1.00 89.31 194 THR A N 1
ATOM 1373 C CA . THR A 1 194 ? 12.075 13.619 -4.496 1.00 89.31 194 THR A CA 1
ATOM 1374 C C . THR A 1 194 ? 11.352 12.589 -3.647 1.00 89.31 194 THR A C 1
ATOM 1376 O O . THR A 1 194 ? 11.860 11.502 -3.379 1.00 89.31 194 THR A O 1
ATOM 1379 N N . LYS A 1 195 ? 10.134 12.924 -3.242 1.00 90.69 195 LYS A N 1
ATOM 1380 C CA . LYS A 1 195 ? 9.278 12.012 -2.495 1.00 90.69 195 LYS A CA 1
ATOM 1381 C C . LYS A 1 195 ? 8.757 10.916 -3.416 1.00 90.69 195 LYS A C 1
ATOM 1383 O O . LYS A 1 195 ? 8.153 11.206 -4.448 1.00 90.69 195 LYS A O 1
ATOM 1388 N N . ILE A 1 196 ? 8.954 9.663 -3.021 1.00 93.19 196 ILE A N 1
ATOM 1389 C CA . ILE A 1 196 ? 8.310 8.521 -3.667 1.00 93.19 196 ILE A CA 1
ATOM 1390 C C . ILE A 1 196 ? 6.905 8.403 -3.072 1.00 93.19 196 ILE A C 1
ATOM 1392 O O . ILE A 1 196 ? 6.741 7.988 -1.926 1.00 93.19 196 ILE A O 1
ATOM 1396 N N . GLN A 1 197 ? 5.890 8.799 -3.840 1.00 91.88 197 GLN A N 1
ATOM 1397 C CA . GLN A 1 197 ? 4.516 8.938 -3.352 1.00 91.88 197 GLN A CA 1
ATOM 1398 C C . GLN A 1 197 ? 3.950 7.618 -2.828 1.00 91.88 197 GLN A C 1
ATOM 1400 O O . GLN A 1 197 ? 3.356 7.598 -1.752 1.00 91.88 197 GLN A O 1
ATOM 1405 N N . TRP A 1 198 ? 4.161 6.515 -3.554 1.00 93.12 198 TRP A N 1
ATOM 1406 C CA . TRP A 1 198 ? 3.682 5.206 -3.110 1.00 93.12 198 TRP A CA 1
ATOM 1407 C C . TRP A 1 198 ? 4.400 4.721 -1.841 1.00 93.12 198 TRP A C 1
ATOM 1409 O O . TRP A 1 198 ? 3.781 4.044 -1.029 1.00 93.12 198 TRP A O 1
ATOM 1419 N N . GLU A 1 199 ? 5.663 5.098 -1.599 1.00 92.94 199 GLU A N 1
ATOM 1420 C CA . GLU A 1 199 ? 6.350 4.768 -0.340 1.00 92.94 199 GLU A CA 1
ATOM 1421 C C . GLU A 1 199 ? 5.772 5.552 0.839 1.00 92.94 199 GLU A C 1
ATOM 1423 O O . GLU A 1 199 ? 5.489 4.967 1.885 1.00 92.94 199 GLU A O 1
ATOM 1428 N N . GLU A 1 200 ? 5.607 6.870 0.683 1.00 91.44 200 GLU A N 1
ATOM 1429 C CA . GLU A 1 200 ? 5.079 7.737 1.743 1.00 91.44 200 GLU A CA 1
ATOM 1430 C C . GLU A 1 200 ? 3.669 7.313 2.148 1.00 91.44 200 GLU A C 1
ATOM 1432 O O . GLU A 1 200 ? 3.389 7.142 3.335 1.00 91.44 200 GLU A O 1
ATOM 1437 N N . LYS A 1 201 ? 2.806 7.075 1.161 1.00 90.69 201 LYS A N 1
ATOM 1438 C CA . LYS A 1 201 ? 1.424 6.669 1.399 1.00 90.69 201 LYS A CA 1
ATOM 1439 C C . LYS A 1 201 ? 1.315 5.271 2.011 1.00 90.69 201 LYS A C 1
ATOM 1441 O O . LYS A 1 201 ? 0.542 5.094 2.944 1.00 90.69 201 LYS A O 1
ATOM 1446 N N . LEU A 1 202 ? 2.133 4.301 1.589 1.00 92.81 202 LEU A N 1
ATOM 1447 C CA . LEU A 1 202 ? 2.164 2.982 2.237 1.00 92.81 202 LEU A CA 1
ATOM 1448 C C . LEU A 1 202 ? 2.618 3.076 3.707 1.00 92.81 202 LEU A C 1
ATOM 1450 O O . LEU A 1 202 ? 2.088 2.369 4.564 1.00 92.81 202 LEU A O 1
ATOM 1454 N N . LEU A 1 203 ? 3.570 3.958 4.034 1.00 93.44 203 LEU A N 1
ATOM 1455 C CA . LEU A 1 203 ? 3.960 4.206 5.429 1.00 93.44 203 LEU A CA 1
ATOM 1456 C C . LEU A 1 203 ? 2.853 4.902 6.227 1.00 93.44 203 LEU A C 1
ATOM 1458 O O . LEU A 1 203 ? 2.616 4.539 7.380 1.00 93.44 203 LEU A O 1
ATOM 1462 N N . GLU A 1 204 ? 2.169 5.875 5.628 1.00 91.69 204 GLU A N 1
ATOM 1463 C CA . GLU A 1 204 ? 0.995 6.513 6.224 1.00 91.69 204 GLU A CA 1
ATOM 1464 C C . GLU A 1 204 ? -0.103 5.480 6.510 1.00 91.69 204 GLU A C 1
ATOM 1466 O O . GLU A 1 204 ? -0.669 5.463 7.603 1.00 91.69 204 GLU A O 1
ATOM 1471 N N . GLU A 1 205 ? -0.341 4.560 5.576 1.00 90.31 205 GLU A N 1
ATOM 1472 C CA . GLU A 1 205 ? -1.329 3.497 5.723 1.00 90.31 205 GLU A CA 1
ATOM 1473 C C . GLU A 1 205 ? -0.958 2.508 6.830 1.00 90.31 205 GLU A C 1
ATOM 1475 O O . GLU A 1 205 ? -1.796 2.134 7.651 1.00 90.31 205 GLU A O 1
ATOM 1480 N N . ALA A 1 206 ? 0.323 2.149 6.943 1.00 93.25 206 ALA A N 1
ATOM 1481 C CA . ALA A 1 206 ? 0.803 1.368 8.078 1.00 93.25 206 ALA A CA 1
ATOM 1482 C C . ALA A 1 206 ? 0.529 2.084 9.417 1.00 93.25 206 ALA A C 1
ATOM 1484 O O . ALA A 1 206 ? 0.083 1.451 10.373 1.00 93.25 206 ALA A O 1
ATOM 1485 N N . ASN A 1 207 ? 0.725 3.404 9.491 1.00 92.38 207 ASN A N 1
ATOM 1486 C CA . ASN A 1 207 ? 0.431 4.175 10.704 1.00 92.38 207 ASN A CA 1
ATOM 1487 C C . ASN A 1 207 ? -1.078 4.220 11.013 1.00 92.38 207 ASN A C 1
ATOM 1489 O O . ASN A 1 207 ? -1.467 4.103 12.176 1.00 92.38 207 ASN A O 1
ATOM 1493 N N . LYS A 1 208 ? -1.939 4.336 9.992 1.00 89.81 208 LYS A N 1
ATOM 1494 C CA . LYS A 1 208 ? -3.401 4.254 10.159 1.00 89.81 208 LYS A CA 1
ATOM 1495 C C . LYS A 1 208 ? -3.830 2.883 10.686 1.00 89.81 208 LYS A C 1
ATOM 1497 O O . LYS A 1 208 ? -4.691 2.811 11.565 1.00 89.81 208 LYS A O 1
ATOM 1502 N N . LEU A 1 209 ? -3.226 1.801 10.192 1.00 90.81 209 LEU A N 1
ATOM 1503 C CA . LEU A 1 209 ? -3.493 0.443 10.676 1.00 90.81 209 LEU A CA 1
ATOM 1504 C C . LEU A 1 209 ? -3.081 0.258 12.144 1.00 90.81 209 LEU A C 1
ATOM 1506 O O . LEU A 1 209 ? -3.839 -0.356 12.896 1.00 90.81 209 LEU A O 1
ATOM 1510 N N . ASP A 1 210 ? -1.950 0.824 12.574 1.00 92.00 210 ASP A N 1
ATOM 1511 C CA . ASP A 1 210 ? -1.545 0.805 13.989 1.00 92.00 210 ASP A CA 1
ATOM 1512 C C . ASP A 1 210 ? -2.537 1.564 14.874 1.00 92.00 210 ASP A C 1
ATOM 1514 O O . ASP A 1 210 ? -3.066 0.995 15.830 1.00 92.00 210 ASP A O 1
ATOM 1518 N N . ALA A 1 211 ? -2.880 2.803 14.505 1.00 89.19 211 ALA A N 1
ATOM 1519 C CA . ALA A 1 211 ? -3.867 3.599 15.237 1.00 89.19 211 ALA A CA 1
ATOM 1520 C C . ALA A 1 211 ? -5.231 2.890 15.314 1.00 89.19 211 ALA A C 1
ATOM 1522 O O . ALA A 1 211 ? -5.942 2.962 16.319 1.00 89.19 211 ALA A O 1
ATOM 1523 N N . THR A 1 212 ? -5.595 2.154 14.263 1.00 88.00 212 THR A N 1
ATOM 1524 C CA . THR A 1 212 ? -6.827 1.364 14.252 1.00 88.00 212 THR A CA 1
ATOM 1525 C C . THR A 1 212 ? -6.738 0.135 15.156 1.00 88.00 212 THR A C 1
ATOM 1527 O O . THR A 1 212 ? -7.707 -0.186 15.843 1.00 88.00 212 THR A O 1
ATOM 1530 N N . SER A 1 213 ? -5.583 -0.529 15.214 1.00 87.62 213 SER A N 1
ATOM 1531 C CA . SER A 1 213 ? -5.335 -1.642 16.136 1.00 87.62 213 SER A CA 1
ATOM 1532 C C . SER A 1 213 ? -5.436 -1.210 17.602 1.00 87.62 213 SER A C 1
ATOM 1534 O O . SER A 1 213 ? -6.078 -1.877 18.425 1.00 87.62 213 SER A O 1
ATOM 1536 N N . GLU A 1 214 ? -4.890 -0.038 17.923 1.00 88.88 214 GLU A N 1
ATOM 1537 C CA . GLU A 1 214 ? -5.023 0.580 19.242 1.00 88.88 214 GLU A CA 1
ATOM 1538 C C . GLU A 1 214 ? -6.490 0.904 19.562 1.00 88.88 214 GLU A C 1
ATOM 1540 O O . GLU A 1 214 ? -7.005 0.488 20.606 1.00 88.88 214 GLU A O 1
ATOM 1545 N N . ALA A 1 215 ? -7.207 1.549 18.635 1.00 87.75 215 ALA A N 1
ATOM 1546 C CA . ALA A 1 215 ? -8.629 1.860 18.792 1.00 87.75 215 ALA A CA 1
ATOM 1547 C C . ALA A 1 215 ? -9.496 0.595 18.949 1.00 87.75 215 ALA A C 1
ATOM 1549 O O . ALA A 1 215 ? -10.424 0.568 19.760 1.00 87.75 215 ALA A O 1
ATOM 1550 N N . ALA A 1 216 ? -9.186 -0.486 18.227 1.00 86.19 216 ALA A N 1
ATOM 1551 C CA . ALA A 1 216 ? -9.875 -1.769 18.358 1.00 86.19 216 ALA A CA 1
ATOM 1552 C C . ALA A 1 216 ? -9.648 -2.397 19.744 1.00 86.19 216 ALA A C 1
ATOM 1554 O O . ALA A 1 216 ? -10.585 -2.923 20.355 1.00 86.19 216 ALA A O 1
ATOM 1555 N N . THR A 1 217 ? -8.427 -2.290 20.274 1.00 87.12 217 THR A N 1
ATOM 1556 C CA . THR A 1 217 ? -8.085 -2.753 21.626 1.00 87.12 217 THR A CA 1
ATOM 1557 C C . THR A 1 217 ? -8.865 -1.973 22.685 1.00 87.12 217 THR A C 1
ATOM 1559 O O . THR A 1 217 ? -9.514 -2.573 23.549 1.00 87.12 217 THR A O 1
ATOM 1562 N N . VAL A 1 218 ? -8.881 -0.640 22.589 1.00 87.69 218 VAL A N 1
ATOM 1563 C CA . VAL A 1 218 ? -9.640 0.229 23.503 1.00 87.69 218 VAL A CA 1
ATOM 1564 C C . VAL A 1 218 ? -11.141 -0.056 23.415 1.00 87.69 218 VAL A C 1
ATOM 1566 O O . VAL A 1 218 ? -11.799 -0.206 24.449 1.00 87.69 218 VAL A O 1
ATOM 1569 N N . ALA A 1 219 ? -11.684 -0.219 22.208 1.00 84.94 219 ALA A N 1
ATOM 1570 C CA . ALA A 1 219 ? -13.082 -0.583 21.998 1.00 84.94 219 ALA A CA 1
ATOM 1571 C C . ALA A 1 219 ? -13.450 -1.913 22.675 1.00 84.94 219 ALA A C 1
ATOM 1573 O O . ALA A 1 219 ? -14.512 -2.022 23.293 1.00 84.94 219 ALA A O 1
ATOM 1574 N N . ASN A 1 220 ? -12.571 -2.918 22.622 1.00 83.50 220 ASN A N 1
ATOM 1575 C CA . ASN A 1 220 ? -12.807 -4.203 23.279 1.00 83.50 220 ASN A CA 1
ATOM 1576 C C . ASN A 1 220 ? -12.785 -4.090 24.815 1.00 83.50 220 ASN A C 1
ATOM 1578 O O . ASN A 1 220 ? -13.614 -4.689 25.510 1.00 83.50 220 ASN A O 1
ATOM 1582 N N . VAL A 1 221 ? -11.888 -3.265 25.362 1.00 87.38 221 VAL A N 1
ATOM 1583 C CA . VAL A 1 221 ? -11.871 -2.950 26.798 1.00 87.38 221 VAL A CA 1
ATOM 1584 C C . VAL A 1 221 ? -13.165 -2.249 27.214 1.00 87.38 221 VAL A C 1
ATOM 1586 O O . VAL A 1 221 ? -13.780 -2.645 28.207 1.00 87.38 221 VAL A O 1
ATOM 1589 N N . ILE A 1 222 ? -13.626 -1.257 26.445 1.00 84.31 222 ILE A N 1
ATOM 1590 C CA . ILE A 1 222 ? -14.906 -0.575 26.688 1.00 84.31 222 ILE A CA 1
ATOM 1591 C C . ILE A 1 222 ? -16.068 -1.578 26.645 1.00 84.31 222 ILE A C 1
ATOM 1593 O O . ILE A 1 222 ? -16.884 -1.592 27.567 1.00 84.31 222 ILE A O 1
ATOM 1597 N N . ASN A 1 223 ? -16.105 -2.481 25.657 1.00 82.75 223 ASN A N 1
ATOM 1598 C CA . ASN A 1 223 ? -17.115 -3.544 25.573 1.00 82.75 223 ASN A CA 1
ATOM 1599 C C . ASN A 1 223 ? -17.160 -4.395 26.842 1.00 82.75 223 ASN A C 1
ATOM 1601 O O . ASN A 1 223 ? -18.223 -4.700 27.382 1.00 82.75 223 ASN A O 1
ATOM 1605 N N . THR A 1 224 ? -15.981 -4.792 27.314 1.00 84.31 224 THR A N 1
ATOM 1606 C CA . THR A 1 224 ? -15.832 -5.652 28.485 1.00 84.31 224 THR A CA 1
ATOM 1607 C C . THR A 1 224 ? -16.341 -4.945 29.738 1.00 84.31 224 THR A C 1
ATOM 1609 O O . THR A 1 224 ? -17.088 -5.537 30.517 1.00 84.31 224 THR A O 1
ATOM 1612 N N . LYS A 1 225 ? -16.029 -3.652 29.896 1.00 86.19 225 LYS A N 1
ATOM 1613 C CA . LYS A 1 225 ? -16.553 -2.825 30.992 1.00 86.19 225 LYS A CA 1
ATOM 1614 C C . LYS A 1 225 ? -18.071 -2.670 30.928 1.00 86.19 225 LYS A C 1
ATOM 1616 O O . LYS A 1 225 ? -18.732 -2.859 31.943 1.00 86.19 225 LYS A O 1
ATOM 1621 N N . LEU A 1 226 ? -18.638 -2.416 29.748 1.00 83.12 226 LEU A N 1
ATOM 1622 C CA . LEU A 1 226 ? -20.091 -2.318 29.568 1.00 83.12 226 LEU A CA 1
ATOM 1623 C C . LEU A 1 226 ? -20.806 -3.631 29.924 1.00 83.12 226 LEU A C 1
ATOM 1625 O O . LEU A 1 226 ? -21.826 -3.611 30.612 1.00 83.12 226 LEU A O 1
ATOM 1629 N N . LYS A 1 227 ? -20.248 -4.785 29.533 1.00 83.31 227 LYS A N 1
ATOM 1630 C CA . LYS A 1 227 ? -20.770 -6.104 29.937 1.00 83.31 227 LYS A CA 1
ATOM 1631 C C . LYS A 1 227 ? -20.721 -6.301 31.453 1.00 83.31 227 LYS A C 1
ATOM 1633 O O . LYS A 1 227 ? -21.682 -6.805 32.029 1.00 83.31 227 LYS A O 1
ATOM 1638 N N . ALA A 1 228 ? -19.633 -5.887 32.103 1.00 83.06 228 ALA A N 1
ATOM 1639 C CA . ALA A 1 228 ? -19.503 -5.975 33.555 1.00 83.06 228 ALA A CA 1
ATOM 1640 C C . ALA A 1 228 ? -20.499 -5.060 34.287 1.00 83.06 228 ALA A C 1
ATOM 1642 O O . ALA A 1 228 ? -21.091 -5.474 35.281 1.00 83.06 228 ALA A O 1
ATOM 1643 N N . LEU A 1 229 ? -20.720 -3.839 33.788 1.00 82.50 229 LEU A N 1
ATOM 1644 C CA . LEU A 1 229 ? -21.721 -2.916 34.329 1.00 82.50 229 LEU A CA 1
ATOM 1645 C C . LEU A 1 229 ? -23.138 -3.479 34.201 1.00 82.50 229 LEU A C 1
ATOM 1647 O O . LEU A 1 229 ? -23.890 -3.431 35.170 1.00 82.50 229 LEU A O 1
ATOM 1651 N N . ARG A 1 230 ? -23.464 -4.108 33.066 1.00 80.38 230 ARG A N 1
ATOM 1652 C CA . ARG A 1 230 ? -24.737 -4.818 32.890 1.00 80.38 230 ARG A CA 1
ATOM 1653 C C . ARG A 1 230 ? -24.925 -5.925 33.926 1.00 80.38 230 ARG A C 1
ATOM 1655 O O . ARG A 1 230 ? -25.951 -5.974 34.587 1.00 80.38 230 ARG A O 1
ATOM 1662 N N . ALA A 1 231 ? -23.909 -6.763 34.127 1.00 80.38 231 ALA A N 1
ATOM 1663 C CA . ALA A 1 231 ? -23.976 -7.836 35.118 1.00 80.38 231 ALA A CA 1
ATOM 1664 C C . ALA A 1 231 ? -24.128 -7.305 36.559 1.00 80.38 231 ALA A C 1
ATOM 1666 O O . ALA A 1 231 ? -24.799 -7.926 37.387 1.00 80.38 231 ALA A O 1
ATOM 1667 N N . LYS A 1 232 ? -23.518 -6.152 36.876 1.00 80.69 232 LYS A N 1
ATOM 1668 C CA . LYS A 1 232 ? -23.711 -5.474 38.168 1.00 80.69 232 LYS A CA 1
ATOM 1669 C C . LYS A 1 232 ? -25.148 -4.986 38.341 1.00 80.69 232 LYS A C 1
ATOM 1671 O O . LYS A 1 232 ? -25.695 -5.155 39.428 1.00 80.69 232 LYS A O 1
ATOM 1676 N N . ASP A 1 233 ? -25.741 -4.416 37.296 1.00 77.06 233 ASP A N 1
ATOM 1677 C CA . ASP A 1 233 ? -27.133 -3.962 37.308 1.00 77.06 233 ASP A CA 1
ATOM 1678 C C . ASP A 1 233 ? -28.109 -5.136 37.482 1.00 77.06 233 ASP A C 1
ATOM 1680 O O . ASP A 1 233 ? -28.940 -5.117 38.389 1.00 77.06 233 ASP A O 1
ATOM 1684 N N . ASP A 1 234 ? -27.914 -6.228 36.733 1.00 76.62 234 ASP A N 1
ATOM 1685 C CA . ASP A 1 234 ? -28.716 -7.456 36.849 1.00 76.62 234 ASP A CA 1
ATOM 1686 C C . ASP A 1 234 ? -28.668 -8.035 38.278 1.00 76.62 234 ASP A C 1
ATOM 1688 O O . ASP A 1 234 ? -29.686 -8.456 38.844 1.00 76.62 234 ASP A O 1
ATOM 1692 N N . LYS A 1 235 ? -27.482 -8.023 38.906 1.00 80.50 235 LYS A N 1
ATOM 1693 C CA . LYS A 1 235 ? -27.304 -8.465 40.297 1.00 80.50 235 LYS A CA 1
ATOM 1694 C C . LYS A 1 235 ? -27.986 -7.521 41.288 1.00 80.50 235 LYS A C 1
ATOM 1696 O O . LYS A 1 235 ? -28.611 -7.998 42.236 1.00 80.50 235 LYS A O 1
ATOM 1701 N N . LEU A 1 236 ? -27.871 -6.207 41.090 1.00 80.50 236 LEU A N 1
ATOM 1702 C CA . LEU A 1 236 ? -28.529 -5.203 41.929 1.00 80.50 236 LEU A CA 1
ATOM 1703 C C . LEU A 1 236 ? -30.053 -5.351 41.861 1.00 80.50 236 LEU A C 1
ATOM 1705 O O . LEU A 1 236 ? -30.714 -5.359 42.899 1.00 80.50 236 LEU A O 1
ATOM 1709 N N . TY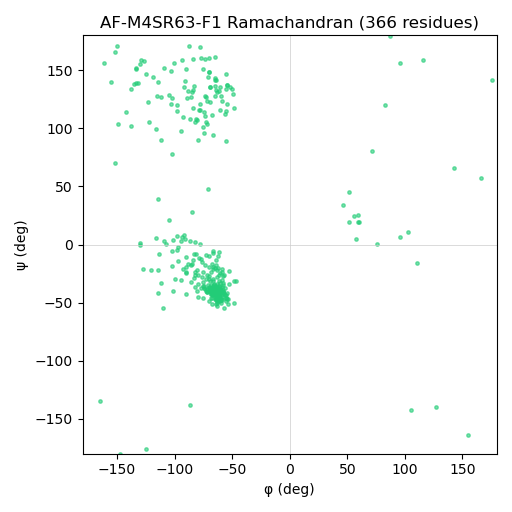R A 1 237 ? -30.598 -5.533 40.659 1.00 74.25 237 TYR A N 1
ATOM 1710 C CA . TYR A 1 237 ? -32.019 -5.772 40.438 1.00 74.25 237 TYR A CA 1
ATOM 1711 C C . TYR A 1 237 ? -32.493 -7.057 41.124 1.00 74.25 237 TYR A C 1
ATOM 1713 O O . TYR A 1 237 ? -33.474 -7.039 41.865 1.00 74.25 237 TYR A O 1
ATOM 1721 N N . SER A 1 238 ? -31.754 -8.157 40.955 1.00 73.81 238 SER A N 1
ATOM 1722 C CA . SER A 1 238 ? -32.071 -9.441 41.592 1.00 73.81 238 SER A CA 1
ATOM 1723 C C . SER A 1 238 ? -32.037 -9.350 43.121 1.00 73.81 238 SER A C 1
ATOM 1725 O O . SER A 1 238 ? -32.915 -9.882 43.794 1.00 73.81 238 SER A O 1
ATOM 1727 N N . HIS A 1 239 ? -31.061 -8.630 43.684 1.00 73.94 239 HIS A N 1
ATOM 1728 C CA . HIS A 1 239 ? -30.991 -8.384 45.123 1.00 73.94 239 HIS A CA 1
ATOM 1729 C C . HIS A 1 239 ? -32.202 -7.584 45.615 1.00 73.94 239 HIS A C 1
ATOM 1731 O O . HIS A 1 239 ? -32.825 -7.968 46.599 1.00 73.94 239 HIS A O 1
ATOM 1737 N N . LEU A 1 240 ? -32.566 -6.503 44.916 1.00 73.12 240 LEU A N 1
ATOM 1738 C CA . LEU A 1 240 ? -33.729 -5.676 45.255 1.00 73.12 240 LEU A CA 1
ATOM 1739 C C . LEU A 1 240 ? -35.052 -6.447 45.145 1.00 73.12 240 LEU A C 1
ATOM 1741 O O . LEU A 1 240 ? -35.945 -6.228 45.958 1.00 73.12 240 LEU A O 1
ATOM 1745 N N . ALA A 1 241 ? -35.168 -7.362 44.179 1.00 69.88 241 ALA A N 1
ATOM 1746 C CA . ALA A 1 241 ? -36.338 -8.222 44.009 1.00 69.88 241 ALA A CA 1
ATOM 1747 C C . ALA A 1 241 ? -36.473 -9.285 45.118 1.00 69.88 241 ALA A C 1
ATOM 1749 O O . ALA A 1 241 ? -37.589 -9.682 45.449 1.00 69.88 241 ALA A O 1
ATOM 1750 N N . LEU A 1 242 ? -35.355 -9.736 45.701 1.00 64.31 242 LEU A N 1
ATOM 1751 C CA . LEU A 1 242 ? -35.322 -10.738 46.774 1.00 64.31 242 LEU A CA 1
ATOM 1752 C C . LEU A 1 242 ? -35.391 -10.125 48.181 1.00 64.31 242 LEU A C 1
ATOM 1754 O O . LEU A 1 242 ? -35.844 -10.782 49.120 1.00 64.31 242 LEU A O 1
ATOM 1758 N N . THR A 1 243 ? -34.991 -8.865 48.355 1.00 55.53 243 THR A N 1
ATOM 1759 C CA . THR A 1 243 ? -35.232 -8.132 49.599 1.00 55.53 243 THR A CA 1
ATOM 1760 C C . THR A 1 243 ? -36.695 -7.701 49.674 1.00 55.53 243 THR A C 1
ATOM 1762 O O . THR A 1 243 ? -37.090 -6.704 49.074 1.00 55.53 243 THR A O 1
ATOM 1765 N N . LYS A 1 244 ? -37.507 -8.430 50.453 1.00 45.59 244 LYS A N 1
ATOM 1766 C CA . LYS A 1 244 ? -38.806 -7.930 50.934 1.00 45.59 244 LYS A CA 1
ATOM 1767 C C . LYS A 1 244 ? -38.570 -6.543 51.557 1.00 45.59 244 LYS A C 1
ATOM 1769 O O . LYS A 1 244 ? -37.608 -6.422 52.322 1.00 45.59 244 LYS A O 1
ATOM 1774 N N . PRO A 1 245 ? -39.386 -5.509 51.258 1.00 45.84 245 PRO A N 1
ATOM 1775 C CA . PRO A 1 245 ? -39.218 -4.213 51.905 1.00 45.84 245 PRO A CA 1
ATOM 1776 C C . PRO A 1 245 ? -39.183 -4.441 53.418 1.00 45.84 245 PRO A C 1
ATOM 1778 O O . PRO A 1 245 ? -39.995 -5.242 53.908 1.00 45.84 245 PRO A O 1
ATOM 1781 N N . PRO A 1 246 ? -38.257 -3.808 54.163 1.00 36.88 246 PRO A N 1
ATOM 1782 C CA . PRO A 1 246 ? -38.344 -3.857 55.605 1.00 36.88 246 PRO A CA 1
ATOM 1783 C C . PRO A 1 246 ? -39.744 -3.354 55.942 1.00 36.88 246 PRO A C 1
ATOM 1785 O O . PRO A 1 246 ? -40.134 -2.252 55.552 1.00 36.88 246 PRO A O 1
ATOM 1788 N N . ILE A 1 247 ? -40.532 -4.195 56.616 1.00 39.69 247 ILE A N 1
ATOM 1789 C CA . ILE A 1 247 ? -41.639 -3.688 57.419 1.00 39.69 247 ILE A CA 1
ATOM 1790 C C . ILE A 1 247 ? -40.987 -2.579 58.230 1.00 39.69 247 ILE A C 1
ATOM 1792 O O . ILE A 1 247 ? -40.007 -2.859 58.919 1.00 39.69 247 ILE A O 1
ATOM 1796 N N . ALA A 1 248 ? -41.437 -1.338 58.037 1.00 40.94 248 ALA A N 1
ATOM 1797 C CA . ALA A 1 248 ? -40.965 -0.183 58.777 1.00 40.94 248 ALA A CA 1
ATOM 1798 C C . ALA A 1 248 ? -41.163 -0.485 60.266 1.00 40.94 248 ALA A C 1
ATOM 1800 O O . ALA A 1 248 ? -42.235 -0.275 60.829 1.00 40.94 248 ALA A O 1
ATOM 1801 N N . SER A 1 249 ? -40.148 -1.091 60.869 1.00 42.94 249 SER A N 1
ATOM 1802 C CA . SER A 1 249 ? -40.101 -1.376 62.280 1.00 42.94 249 SER A CA 1
ATOM 1803 C C . SER A 1 249 ? -39.534 -0.117 62.902 1.00 42.94 249 SER A C 1
ATOM 1805 O O . SER A 1 249 ? -38.360 0.196 62.735 1.00 42.94 249 SER A O 1
ATOM 1807 N N . GLN A 1 250 ? -40.437 0.584 63.583 1.00 42.94 250 GLN A N 1
ATOM 1808 C CA . GLN A 1 250 ? -40.164 1.540 64.647 1.00 42.94 250 GLN A CA 1
ATOM 1809 C C . GLN A 1 250 ? -39.534 2.871 64.213 1.00 42.94 250 GLN A C 1
ATOM 1811 O O . GLN A 1 250 ? -38.371 3.149 64.479 1.00 42.94 250 GLN A O 1
ATOM 1816 N N . GLU A 1 251 ? -40.377 3.781 63.715 1.00 33.50 251 GLU A N 1
ATOM 1817 C CA . GLU A 1 251 ? -40.300 5.137 64.263 1.00 33.50 251 GLU A CA 1
ATOM 1818 C C . GLU A 1 251 ? -40.925 5.100 65.659 1.00 33.50 251 GLU A C 1
ATOM 1820 O O . GLU A 1 251 ? -42.117 4.841 65.847 1.00 33.50 251 GLU A O 1
ATOM 1825 N N . ILE A 1 252 ? -40.053 5.272 66.644 1.00 31.27 252 ILE A N 1
ATOM 1826 C CA . ILE A 1 252 ? -40.355 5.392 68.062 1.00 31.27 252 ILE A CA 1
ATOM 1827 C C . ILE A 1 252 ? -41.354 6.542 68.235 1.00 31.27 252 ILE A C 1
ATOM 1829 O O . ILE A 1 252 ? -41.046 7.702 67.969 1.00 31.27 252 ILE A O 1
ATOM 1833 N N . LEU A 1 253 ? -42.562 6.207 68.691 1.00 31.58 253 LEU A N 1
ATOM 1834 C CA . LEU A 1 253 ? -43.543 7.165 69.192 1.00 31.58 253 LEU A CA 1
ATOM 1835 C C . LEU A 1 253 ? -42.901 7.966 70.332 1.00 31.58 253 LEU A C 1
ATOM 1837 O O . LEU A 1 253 ? -42.644 7.419 71.405 1.00 31.58 253 LEU A O 1
ATOM 1841 N N . THR A 1 254 ? -42.657 9.258 70.128 1.00 36.72 254 THR A N 1
ATOM 1842 C CA . THR A 1 254 ? -42.307 10.155 71.231 1.00 36.72 254 THR A CA 1
ATOM 1843 C C . THR A 1 254 ? -43.531 10.393 72.135 1.00 36.72 254 THR A C 1
ATOM 1845 O O . THR A 1 254 ? -44.670 10.387 71.653 1.00 36.72 254 THR A O 1
ATOM 1848 N N . PRO A 1 255 ? -43.346 10.609 73.455 1.00 39.19 255 PRO A N 1
ATOM 1849 C CA . PRO A 1 255 ? -44.437 10.600 74.442 1.00 39.19 255 PRO A CA 1
ATOM 1850 C C . PRO A 1 255 ? -45.474 11.732 74.321 1.00 39.19 255 PRO A C 1
ATOM 1852 O O . PRO A 1 255 ? -46.473 11.706 75.031 1.00 39.19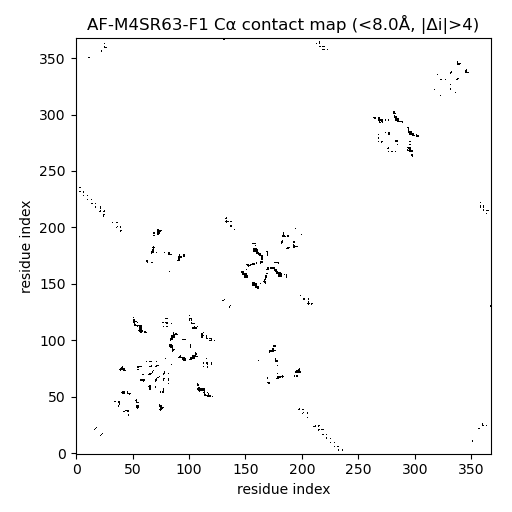 255 PRO A O 1
ATOM 1855 N N . ALA A 1 256 ? -45.284 12.706 73.426 1.00 41.94 256 ALA A N 1
ATOM 1856 C CA . ALA A 1 256 ? -46.100 13.922 73.358 1.00 41.94 256 ALA A CA 1
ATOM 1857 C C . ALA A 1 256 ? -47.456 13.781 72.623 1.00 41.94 256 ALA A C 1
ATOM 1859 O O . ALA A 1 256 ? -48.263 14.701 72.677 1.00 41.94 256 ALA A O 1
ATOM 1860 N N . ASN A 1 257 ? -47.750 12.649 71.965 1.00 52.88 257 ASN A N 1
ATOM 1861 C CA . ASN A 1 257 ? -48.977 12.484 71.158 1.00 52.88 257 ASN A CA 1
ATOM 1862 C C . ASN A 1 257 ? -50.056 11.563 71.766 1.00 52.88 257 ASN A C 1
ATOM 1864 O O . ASN A 1 257 ? -51.108 11.384 71.150 1.00 52.88 257 ASN A O 1
ATOM 1868 N N . LYS A 1 258 ? -49.851 10.974 72.954 1.00 50.81 258 LYS A N 1
ATOM 1869 C CA . LYS A 1 258 ? -50.866 10.085 73.564 1.00 50.81 258 LYS A CA 1
ATOM 1870 C C . LYS A 1 258 ? -52.113 10.839 74.033 1.00 50.81 258 LYS A C 1
ATOM 1872 O O . LYS A 1 258 ? -53.219 10.345 73.829 1.00 50.81 258 LYS A O 1
ATOM 1877 N N . ASP A 1 259 ? -51.957 12.040 74.583 1.00 54.69 259 ASP A N 1
ATOM 1878 C CA . ASP A 1 259 ? -53.091 12.797 75.132 1.00 54.69 259 ASP A CA 1
ATOM 1879 C C . ASP A 1 259 ? -54.022 13.334 74.041 1.00 54.69 259 ASP A C 1
ATOM 1881 O O . ASP A 1 259 ? -55.244 13.321 74.197 1.00 54.69 259 ASP A O 1
ATOM 1885 N N . GLN A 1 260 ? -53.469 13.723 72.889 1.00 57.66 260 GLN A N 1
ATOM 1886 C CA . GLN A 1 260 ? -54.257 14.226 71.765 1.00 57.66 260 GLN A CA 1
ATOM 1887 C C . GLN A 1 260 ? -55.032 13.102 71.058 1.00 57.66 260 GLN A C 1
ATOM 1889 O O . GLN A 1 260 ? -56.204 13.276 70.739 1.00 57.66 260 GLN A O 1
ATOM 1894 N N . VAL A 1 261 ? -54.423 11.924 70.881 1.00 59.78 261 VAL A N 1
ATOM 1895 C CA . VAL A 1 261 ? -55.093 10.756 70.277 1.00 59.78 261 VAL A CA 1
ATOM 1896 C C . VAL A 1 261 ? -56.179 10.199 71.201 1.00 59.78 261 VAL A C 1
ATOM 1898 O O . VAL A 1 261 ? -57.274 9.885 70.736 1.00 59.78 261 VAL A O 1
ATOM 1901 N N . ASN A 1 262 ? -55.925 10.151 72.513 1.00 65.12 262 ASN A N 1
ATOM 1902 C CA . ASN A 1 262 ? -56.926 9.717 73.490 1.00 65.12 262 ASN A CA 1
ATOM 1903 C C . ASN A 1 262 ? -58.129 10.667 73.559 1.00 65.12 262 ASN A C 1
ATOM 1905 O O . ASN A 1 262 ? -59.257 10.204 73.724 1.00 65.12 262 ASN A O 1
ATOM 1909 N N . LYS A 1 263 ? -57.914 11.982 73.410 1.00 70.44 263 LYS A N 1
ATOM 1910 C CA . LYS A 1 263 ? -59.007 12.963 73.388 1.00 70.44 263 LYS A CA 1
ATOM 1911 C C . LYS A 1 263 ? -59.888 12.801 72.146 1.00 70.44 263 LYS A C 1
ATOM 1913 O O . LYS A 1 263 ? -61.101 12.711 72.281 1.00 70.44 263 LYS A O 1
ATOM 1918 N N . ILE A 1 264 ? -59.286 12.661 70.962 1.00 66.31 264 ILE A N 1
ATOM 1919 C CA . ILE A 1 264 ? -60.038 12.483 69.708 1.00 66.31 264 ILE A CA 1
ATOM 1920 C C . ILE A 1 264 ? -60.775 11.129 69.697 1.00 66.31 264 ILE A C 1
ATOM 1922 O O . ILE A 1 264 ? -61.911 11.068 69.238 1.00 66.31 264 ILE A O 1
ATOM 1926 N N . SER A 1 265 ? -60.195 10.061 70.266 1.00 69.75 265 SER A N 1
ATOM 1927 C CA . SER A 1 265 ? -60.898 8.771 70.410 1.00 69.75 265 SER A CA 1
ATOM 1928 C C . SER A 1 265 ? -62.157 8.899 71.264 1.00 69.75 265 SER A C 1
ATOM 1930 O O . SER A 1 265 ? -63.229 8.481 70.834 1.00 69.75 265 SER A O 1
ATOM 1932 N N . LYS A 1 266 ? -62.058 9.556 72.428 1.00 75.69 266 LYS A N 1
ATOM 1933 C CA . LYS A 1 266 ? -63.220 9.809 73.294 1.00 75.69 266 LYS A CA 1
ATOM 1934 C C . LYS A 1 266 ? -64.270 10.690 72.614 1.00 75.69 266 LYS A C 1
ATOM 1936 O O . LYS A 1 266 ? -65.461 10.429 72.761 1.00 75.69 266 LYS A O 1
ATOM 1941 N N . ASP A 1 267 ? -63.838 11.681 71.838 1.00 75.69 267 ASP A N 1
ATOM 1942 C CA . ASP A 1 267 ? -64.732 12.569 71.089 1.00 75.69 267 ASP A CA 1
ATOM 1943 C C . ASP A 1 267 ? -65.444 11.866 69.919 1.00 75.69 267 ASP A C 1
ATOM 1945 O O . ASP A 1 267 ? -66.532 12.301 69.543 1.00 75.69 267 ASP A O 1
ATOM 1949 N N . CYS A 1 268 ? -64.859 10.812 69.331 1.00 73.06 268 CYS A N 1
ATOM 1950 C CA . CYS A 1 268 ? -65.551 9.936 68.378 1.00 73.06 268 CYS A CA 1
ATOM 1951 C C . CYS A 1 268 ? -66.525 8.999 69.112 1.00 73.06 268 CYS A C 1
ATOM 1953 O O . CYS A 1 268 ? -67.678 8.874 68.721 1.00 73.06 268 CYS A O 1
ATOM 1955 N N . GLU A 1 269 ? -66.087 8.379 70.212 1.00 78.75 269 GLU A N 1
ATOM 1956 C CA . GLU A 1 269 ? -66.867 7.392 70.977 1.00 78.75 269 GLU A CA 1
ATOM 1957 C C . GLU A 1 269 ? -68.108 7.975 71.675 1.00 78.75 269 GLU A C 1
ATOM 1959 O O . GLU A 1 269 ? -69.043 7.235 71.999 1.00 78.75 269 GLU A O 1
ATOM 1964 N N . ALA A 1 270 ? -68.136 9.291 71.908 1.00 76.56 270 ALA A N 1
ATOM 1965 C CA . ALA A 1 270 ? -69.300 10.004 72.431 1.00 76.56 270 ALA A CA 1
ATOM 1966 C C . ALA A 1 270 ? -70.427 10.176 71.393 1.00 76.56 270 ALA A C 1
ATOM 1968 O O . ALA A 1 270 ? -71.569 10.427 71.778 1.00 76.56 270 ALA A O 1
ATOM 1969 N N . ILE A 1 271 ? -70.132 10.021 70.097 1.00 73.50 271 ILE A N 1
ATOM 1970 C CA . ILE A 1 271 ? -71.102 10.204 69.015 1.00 73.50 271 ILE A CA 1
ATOM 1971 C C . ILE A 1 271 ? -71.893 8.909 68.819 1.00 73.50 271 ILE A C 1
ATOM 1973 O O . ILE A 1 271 ? -71.349 7.861 68.468 1.00 73.50 271 ILE A O 1
ATOM 1977 N N . VAL A 1 272 ? -73.205 8.991 69.033 1.00 72.69 272 VAL A N 1
ATOM 1978 C CA . VAL A 1 272 ? -74.141 7.860 68.905 1.00 72.69 272 VAL A CA 1
ATOM 1979 C C . VAL A 1 272 ? -75.057 7.976 67.684 1.00 72.69 272 VAL A C 1
ATOM 1981 O O . VAL A 1 272 ? -75.908 7.113 67.480 1.00 72.69 272 VAL A O 1
ATOM 1984 N N . ILE A 1 273 ? -74.864 9.015 66.865 1.00 70.44 273 ILE A N 1
ATOM 1985 C CA . ILE A 1 273 ? -75.622 9.286 65.639 1.00 70.44 273 ILE A CA 1
ATOM 1986 C C . ILE A 1 273 ? -74.690 9.087 64.422 1.00 70.44 273 ILE A C 1
ATOM 1988 O O . ILE A 1 273 ? -73.618 9.698 64.381 1.00 70.44 273 ILE A O 1
ATOM 1992 N N . PRO A 1 274 ? -75.062 8.264 63.420 1.00 66.94 274 PRO A N 1
ATOM 1993 C CA . PRO A 1 274 ? -74.207 7.964 62.264 1.00 66.94 274 PRO A CA 1
ATOM 1994 C C . PRO A 1 274 ? -73.813 9.200 61.447 1.00 66.94 274 PRO A C 1
ATOM 1996 O O . PRO A 1 274 ? -72.662 9.342 61.034 1.00 66.94 274 PRO A O 1
ATOM 1999 N N . GLU A 1 275 ? -74.765 10.109 61.239 1.00 69.00 275 GLU A N 1
ATOM 2000 C CA . GLU A 1 275 ? -74.595 11.314 60.419 1.00 69.00 275 GLU A CA 1
ATOM 2001 C C . GLU A 1 275 ? -73.574 12.275 61.042 1.00 69.00 275 GLU A C 1
ATOM 2003 O O . GLU A 1 275 ? -72.685 12.768 60.351 1.00 69.00 275 GLU A O 1
ATOM 2008 N N . GLU A 1 276 ? -73.617 12.454 62.365 1.00 70.75 276 GLU A N 1
ATOM 2009 C CA . GLU A 1 276 ? -72.646 13.268 63.103 1.00 70.75 276 GLU A CA 1
ATOM 2010 C C . GLU A 1 276 ? -71.252 12.625 63.145 1.00 70.75 276 GLU A C 1
ATOM 2012 O O . GLU A 1 276 ? -70.241 13.330 63.128 1.00 70.75 276 GLU A O 1
ATOM 2017 N N . CYS A 1 277 ? -71.176 11.289 63.143 1.00 73.12 277 CYS A N 1
ATOM 2018 C CA . CYS A 1 277 ? -69.902 10.569 63.086 1.00 73.12 277 CYS A CA 1
ATOM 2019 C C . CYS A 1 277 ? -69.207 10.778 61.731 1.00 73.12 277 CYS A C 1
ATOM 2021 O O . CYS A 1 277 ? -67.988 10.935 61.679 1.00 73.12 277 CYS A O 1
ATOM 2023 N N . GLY A 1 278 ? -69.982 10.839 60.641 1.00 66.94 278 GLY A N 1
ATOM 2024 C CA . GLY A 1 278 ? -69.478 11.091 59.289 1.00 66.94 278 GLY A CA 1
ATOM 2025 C C . GLY A 1 278 ? -68.973 12.519 59.049 1.00 66.94 278 GLY A C 1
ATOM 2026 O O . GLY A 1 278 ? -68.186 12.728 58.126 1.00 66.94 278 GLY A O 1
ATOM 2027 N N . LEU A 1 279 ? -69.375 13.491 59.880 1.00 65.12 279 LEU A N 1
ATOM 2028 C CA . LEU A 1 279 ? -68.905 14.881 59.792 1.00 65.12 279 LEU A CA 1
ATOM 2029 C C . LEU A 1 279 ? -67.472 15.061 60.314 1.00 65.12 279 LEU A C 1
ATOM 2031 O O . LEU A 1 279 ? -66.782 15.994 59.901 1.00 65.12 279 LEU A O 1
ATOM 2035 N N . LYS A 1 280 ? -67.000 14.170 61.195 1.00 70.19 280 LYS A N 1
ATOM 2036 C CA . LYS A 1 280 ? -65.613 14.173 61.673 1.00 70.19 280 LYS A CA 1
ATOM 2037 C C . LYS A 1 280 ? -64.763 13.263 60.800 1.00 70.19 280 LYS A C 1
ATOM 2039 O O . LYS A 1 280 ? -64.870 12.042 60.859 1.00 70.19 280 LYS A O 1
ATOM 2044 N N . SER A 1 281 ? -63.882 13.867 60.007 1.00 63.38 281 SER A N 1
ATOM 2045 C CA . SER A 1 281 ? -63.035 13.153 59.043 1.00 63.38 281 SER A CA 1
ATOM 2046 C C . SER A 1 281 ? -62.125 12.082 59.675 1.00 63.38 281 SER A C 1
ATOM 2048 O O . SER A 1 281 ? -61.682 11.151 58.995 1.00 63.38 281 SER A O 1
ATOM 2050 N N . GLU A 1 282 ? -61.862 12.201 60.978 1.00 68.94 282 GLU A N 1
ATOM 2051 C CA . GLU A 1 282 ? -61.031 11.312 61.784 1.00 68.94 282 GLU A CA 1
ATOM 2052 C C . GLU A 1 282 ? -61.787 10.098 62.344 1.00 68.94 282 GLU A C 1
ATOM 2054 O O . GLU A 1 282 ? -61.149 9.119 62.743 1.00 68.94 282 GLU A O 1
ATOM 2059 N N . CYS A 1 283 ? -63.120 10.140 62.379 1.00 74.69 283 CYS A N 1
ATOM 2060 C CA . CYS A 1 283 ? -63.961 9.091 62.944 1.00 74.69 283 CYS A CA 1
ATOM 2061 C C . CYS A 1 283 ? -64.551 8.193 61.841 1.00 74.69 283 CYS A C 1
ATOM 2063 O O . CYS A 1 283 ? -64.667 8.568 60.672 1.00 74.69 283 CYS A O 1
ATOM 2065 N N . GLU A 1 284 ? -64.908 6.965 62.202 1.00 77.69 284 GLU A N 1
ATOM 2066 C CA . GLU A 1 284 ? -65.590 6.027 61.319 1.00 77.69 284 GLU A CA 1
ATOM 2067 C C . GLU A 1 284 ? -66.699 5.296 62.066 1.00 77.69 284 GLU A C 1
ATOM 2069 O O . GLU A 1 284 ? -66.523 4.827 63.195 1.00 77.69 284 GLU A O 1
ATOM 2074 N N . TRP A 1 285 ? -67.855 5.223 61.412 1.00 74.44 285 TRP A N 1
ATOM 2075 C CA . TRP A 1 285 ? -69.035 4.558 61.931 1.00 74.44 285 TRP A CA 1
ATOM 2076 C C . TRP A 1 285 ? -69.032 3.078 61.543 1.00 74.44 285 TRP A C 1
ATOM 2078 O O . TRP A 1 285 ? -68.814 2.728 60.383 1.00 74.44 285 TRP A O 1
ATOM 2088 N N . ASN A 1 286 ? -69.283 2.206 62.516 1.00 77.00 286 ASN A N 1
ATOM 2089 C CA . ASN A 1 286 ? -69.381 0.767 62.333 1.00 77.00 286 ASN A CA 1
ATOM 2090 C C . ASN A 1 286 ? -70.797 0.281 62.662 1.00 77.00 286 ASN A C 1
ATOM 2092 O O . ASN A 1 286 ? -71.138 0.021 63.819 1.00 77.00 286 ASN A O 1
ATOM 2096 N N . ASP A 1 287 ? -71.594 0.079 61.615 1.00 64.62 287 ASP A N 1
ATOM 2097 C CA . ASP A 1 287 ? -72.968 -0.426 61.706 1.00 64.62 287 ASP A CA 1
ATOM 2098 C C . ASP A 1 287 ? -73.079 -1.856 62.255 1.00 64.62 287 ASP A C 1
ATOM 2100 O O . ASP A 1 287 ? -74.168 -2.293 62.621 1.00 64.62 287 ASP A O 1
ATOM 2104 N N . LYS A 1 288 ? -71.960 -2.587 62.341 1.00 68.00 288 LYS A N 1
ATOM 2105 C CA . LYS A 1 288 ? -71.901 -3.977 62.814 1.00 68.00 288 LYS A CA 1
ATOM 2106 C C . LYS A 1 288 ? -71.486 -4.112 64.282 1.00 68.00 288 LYS A C 1
ATOM 2108 O O . LYS A 1 288 ? -71.231 -5.230 64.724 1.00 68.00 288 LYS A O 1
ATOM 2113 N N . ALA A 1 289 ? -71.371 -3.011 65.029 1.00 67.56 289 ALA A N 1
ATOM 2114 C CA . ALA A 1 289 ? -71.011 -3.087 66.444 1.00 67.56 289 ALA A CA 1
ATOM 2115 C C . ALA A 1 289 ? -72.153 -3.712 67.269 1.00 67.56 289 ALA A C 1
ATOM 2117 O O . ALA A 1 289 ? -73.327 -3.379 67.083 1.00 67.56 289 ALA A O 1
ATOM 2118 N N . THR A 1 290 ? -71.796 -4.625 68.169 1.00 60.75 290 THR A N 1
ATOM 2119 C CA . THR A 1 290 ? -72.705 -5.341 69.073 1.00 60.75 290 THR A CA 1
ATOM 2120 C C . THR A 1 290 ? -73.289 -4.424 70.151 1.00 60.75 290 THR A C 1
ATOM 2122 O O . THR A 1 290 ? -72.765 -3.345 70.435 1.00 60.75 290 THR A O 1
ATOM 2125 N N . GLU A 1 291 ? -74.404 -4.837 70.756 1.00 49.41 291 GLU A N 1
ATOM 2126 C CA . GLU A 1 291 ? -75.074 -4.080 71.817 1.00 49.41 291 GLU A CA 1
ATOM 2127 C C . GLU A 1 291 ? -74.134 -3.908 73.027 1.00 49.41 291 GLU A C 1
ATOM 2129 O O . GLU A 1 291 ? -73.689 -4.884 73.627 1.00 49.41 291 GLU A O 1
ATOM 2134 N N . GLY A 1 292 ? -73.766 -2.657 73.330 1.00 58.69 292 GLY A N 1
ATOM 2135 C CA . GLY A 1 292 ? -72.756 -2.299 74.338 1.00 58.69 292 GLY A CA 1
ATOM 2136 C C . GLY A 1 292 ? -71.449 -1.725 73.769 1.00 58.69 292 GLY A C 1
ATOM 2137 O O . GLY A 1 292 ? -70.716 -1.055 74.497 1.00 58.69 292 GLY A O 1
ATOM 2138 N N . GLU A 1 293 ? -71.174 -1.889 72.471 1.00 66.50 293 GLU A N 1
ATOM 2139 C CA . GLU A 1 293 ? -70.021 -1.270 71.806 1.00 66.50 293 GLU A CA 1
ATOM 2140 C C . GLU A 1 293 ? -70.345 0.107 71.201 1.00 66.50 293 GLU A C 1
ATOM 2142 O O . GLU A 1 293 ? -71.404 0.329 70.609 1.00 66.50 293 GLU A O 1
ATOM 2147 N N . LYS A 1 294 ? -69.401 1.055 71.305 1.00 75.25 294 LYS A N 1
ATOM 2148 C CA . LYS A 1 294 ? -69.523 2.376 70.668 1.00 75.25 294 LYS A CA 1
ATOM 2149 C C . LYS A 1 294 ? -69.423 2.239 69.149 1.00 75.25 294 LYS A C 1
ATOM 2151 O O . LYS A 1 294 ? -68.429 1.731 68.637 1.00 75.25 294 LYS A O 1
ATOM 2156 N N . LYS A 1 295 ? -70.453 2.697 68.436 1.00 74.75 295 LYS A N 1
ATOM 2157 C CA . LYS A 1 295 ? -70.566 2.556 66.976 1.00 74.75 295 LYS A CA 1
ATOM 2158 C C . LYS A 1 295 ? -69.670 3.524 66.198 1.00 74.75 295 LYS A C 1
ATOM 2160 O O . LYS A 1 295 ? -69.219 3.164 65.120 1.00 74.75 295 LYS A O 1
ATOM 2165 N N . CYS A 1 296 ? -69.351 4.696 66.745 1.00 77.62 296 CYS A N 1
ATOM 2166 C CA . CYS A 1 296 ? -68.382 5.630 66.167 1.00 77.62 296 CYS A CA 1
ATOM 2167 C C . CYS A 1 296 ? -67.011 5.458 66.846 1.00 77.62 296 CYS A C 1
ATOM 2169 O O . CYS A 1 296 ? -66.906 5.625 68.061 1.00 77.62 296 CYS A O 1
ATOM 2171 N N . LYS A 1 297 ? -65.960 5.105 66.092 1.00 79.38 297 LYS A N 1
ATOM 2172 C CA . LYS A 1 297 ? -64.589 4.914 66.614 1.00 79.38 297 LYS A CA 1
ATOM 2173 C C . LYS A 1 297 ? -63.571 5.686 65.770 1.00 79.38 297 LYS A C 1
ATOM 2175 O O . LYS A 1 297 ? -63.805 5.972 64.599 1.00 79.38 297 LYS A O 1
ATOM 2180 N N . LEU A 1 298 ? -62.426 6.029 66.360 1.00 70.06 298 LEU A N 1
ATOM 2181 C CA . LEU A 1 298 ? -61.338 6.714 65.656 1.00 70.06 298 LEU A CA 1
ATOM 2182 C C . LEU A 1 298 ? -60.748 5.828 64.548 1.00 70.06 298 LEU A C 1
ATOM 2184 O O . LEU A 1 298 ? -60.294 4.715 64.818 1.00 70.06 298 LEU A O 1
ATOM 2188 N N . ASN A 1 299 ? -60.648 6.347 63.322 1.00 69.12 299 ASN A N 1
ATOM 2189 C CA . ASN A 1 299 ? -59.902 5.694 62.250 1.00 69.12 299 ASN A CA 1
ATOM 2190 C C . ASN A 1 299 ? -58.476 6.262 62.190 1.00 69.12 299 ASN A C 1
ATOM 2192 O O . ASN A 1 299 ? -58.196 7.292 61.568 1.00 69.12 299 ASN A O 1
ATOM 2196 N N . THR A 1 300 ? -57.538 5.542 62.805 1.00 58.00 300 THR A N 1
ATOM 2197 C CA . THR A 1 300 ? -56.109 5.902 62.867 1.00 58.00 300 THR A CA 1
ATOM 2198 C C . THR A 1 300 ? -55.455 6.042 61.484 1.00 58.00 300 THR A C 1
ATOM 2200 O O . THR A 1 300 ? -54.486 6.786 61.319 1.00 58.00 300 THR A O 1
ATOM 2203 N N . THR A 1 301 ? -56.020 5.403 60.458 1.00 57.12 301 THR A N 1
ATOM 2204 C CA . THR A 1 301 ? -55.582 5.497 59.058 1.00 57.12 301 THR A CA 1
ATOM 2205 C C . THR A 1 301 ? -55.993 6.818 58.401 1.00 57.12 301 THR A C 1
ATOM 2207 O O . THR A 1 301 ? -55.264 7.323 57.545 1.00 57.12 301 THR A O 1
ATOM 2210 N N . LYS A 1 302 ? -57.137 7.405 58.789 1.00 55.75 302 LYS A N 1
ATOM 2211 C CA . LYS A 1 302 ? -57.635 8.686 58.250 1.00 55.75 302 LYS A CA 1
ATOM 2212 C C . LYS A 1 302 ? -56.983 9.895 58.919 1.00 55.75 302 LYS A C 1
ATOM 2214 O O . LYS A 1 302 ? -56.599 10.829 58.217 1.00 55.75 302 LYS A O 1
ATOM 2219 N N . VAL A 1 303 ? -56.706 9.815 60.222 1.00 52.09 303 VAL A N 1
ATOM 2220 C CA . VAL A 1 303 ? -55.897 10.814 60.956 1.00 52.09 303 VAL A CA 1
ATOM 2221 C C . VAL A 1 303 ? -54.516 10.996 60.308 1.00 52.09 303 VAL A C 1
ATOM 2223 O O . VAL A 1 303 ? -54.008 12.110 60.188 1.00 52.09 303 VAL A O 1
ATOM 2226 N N . ARG A 1 304 ? -53.923 9.901 59.813 1.00 46.12 304 ARG A N 1
ATOM 2227 C CA . ARG A 1 304 ? -52.642 9.923 59.093 1.00 46.12 304 ARG A CA 1
ATOM 2228 C C . ARG A 1 304 ? -52.722 10.662 57.750 1.00 46.12 304 ARG A C 1
ATOM 2230 O O . ARG A 1 304 ? -51.754 11.321 57.385 1.00 46.12 304 ARG A O 1
ATOM 2237 N N . LYS A 1 305 ? -53.857 10.583 57.043 1.00 44.03 305 LYS A N 1
ATOM 2238 C CA . LYS A 1 305 ? -54.072 11.237 55.737 1.00 44.03 305 LYS A CA 1
ATOM 2239 C C . LYS A 1 305 ? -54.348 12.738 55.860 1.00 44.03 305 LYS A C 1
ATOM 2241 O O . LYS A 1 305 ? -53.822 13.501 55.058 1.00 44.03 305 LYS A O 1
ATOM 2246 N N . ALA A 1 306 ? -55.084 13.173 56.886 1.00 40.72 306 ALA A N 1
ATOM 2247 C CA . ALA A 1 306 ? -55.361 14.596 57.119 1.00 40.72 306 ALA A CA 1
ATOM 2248 C C . ALA A 1 306 ? -54.074 15.418 57.345 1.00 40.72 306 ALA A C 1
ATOM 2250 O O . ALA A 1 306 ? -53.963 16.553 56.888 1.00 40.72 306 ALA A O 1
ATOM 2251 N N . LYS A 1 307 ? -53.046 14.815 57.962 1.00 39.28 307 LYS A N 1
ATOM 2252 C CA . LYS A 1 307 ? -51.741 15.463 58.181 1.00 39.28 307 LYS A CA 1
ATOM 2253 C C . LYS A 1 307 ? -50.849 15.524 56.933 1.00 39.28 307 LYS A C 1
ATOM 2255 O O . LYS A 1 307 ? -49.852 16.233 56.952 1.00 39.28 307 LYS A O 1
ATOM 2260 N N . THR A 1 308 ? -51.181 14.796 55.860 1.00 37.62 308 THR A N 1
ATOM 2261 C CA . THR A 1 308 ? -50.378 14.768 54.621 1.00 37.62 308 THR A CA 1
ATOM 2262 C C . THR A 1 308 ? -50.792 15.845 53.606 1.00 37.62 308 THR A C 1
ATOM 2264 O O . THR A 1 308 ? -50.069 16.061 52.642 1.00 37.62 308 THR A O 1
ATOM 2267 N N . GLN A 1 309 ? -51.924 16.538 53.803 1.00 34.25 309 GLN A N 1
ATOM 2268 C CA . GLN A 1 309 ? -52.424 17.570 52.872 1.00 34.25 309 GLN A CA 1
ATOM 2269 C C . GLN A 1 309 ? -52.171 19.023 53.310 1.00 34.25 309 GLN A C 1
ATOM 2271 O O . GLN A 1 309 ? -52.412 19.937 52.529 1.00 34.25 309 GLN A O 1
ATOM 2276 N N . ALA A 1 310 ? -51.636 19.264 54.509 1.00 28.41 310 ALA A N 1
ATOM 2277 C CA . ALA A 1 310 ? -51.240 20.599 54.958 1.00 28.41 310 ALA A CA 1
ATOM 2278 C C . ALA A 1 310 ? -49.715 20.761 54.852 1.00 28.41 310 ALA A C 1
ATOM 2280 O O . ALA A 1 310 ? -48.998 20.632 55.842 1.00 28.41 310 ALA A O 1
ATOM 2281 N N . GLY A 1 311 ? -49.212 20.986 53.636 1.00 27.89 311 GLY A N 1
ATOM 2282 C CA . GLY A 1 311 ? -47.785 21.224 53.413 1.00 27.89 311 GLY A CA 1
ATOM 2283 C C . GLY A 1 311 ? -47.341 21.137 51.956 1.00 27.89 311 GLY A C 1
ATOM 2284 O O . GLY A 1 311 ? -46.445 20.362 51.639 1.00 27.89 311 GLY A O 1
ATOM 2285 N N . GLU A 1 312 ? -47.929 21.925 51.055 1.00 30.44 312 GLU A N 1
ATOM 2286 C CA . GLU A 1 312 ? -47.221 22.294 49.823 1.00 30.44 312 GLU A CA 1
ATOM 2287 C C . GLU A 1 312 ? -46.134 23.320 50.187 1.00 30.44 312 GLU A C 1
ATOM 2289 O O . GLU A 1 312 ? -46.428 24.308 50.853 1.00 30.44 312 GLU A O 1
ATOM 2294 N N . THR A 1 313 ? -44.868 23.126 49.798 1.00 24.73 313 THR A N 1
ATOM 2295 C CA . THR A 1 313 ? -44.265 23.767 48.606 1.00 24.73 313 THR A CA 1
ATOM 2296 C C . THR A 1 313 ? -42.759 23.436 48.471 1.00 24.73 313 THR A C 1
ATOM 2298 O O . THR A 1 313 ? -42.006 23.532 49.433 1.00 24.73 313 THR A O 1
ATOM 2301 N N . LYS A 1 314 ? -42.341 23.224 47.210 1.00 25.05 314 LYS A N 1
ATOM 2302 C CA . LYS A 1 314 ? -40.992 23.336 46.595 1.00 25.05 314 LYS A CA 1
ATOM 2303 C C . LYS A 1 314 ? -39.986 22.177 46.716 1.00 25.05 314 LYS A C 1
ATOM 2305 O O . LYS A 1 314 ? -39.465 21.880 47.780 1.00 25.05 314 LYS A O 1
ATOM 2310 N N . GLY A 1 315 ? -39.595 21.677 45.535 1.00 24.38 315 GLY A N 1
ATOM 2311 C CA . GLY A 1 315 ? -38.358 20.923 45.291 1.00 24.38 315 GLY A CA 1
ATOM 2312 C C . GLY A 1 315 ? -38.522 19.779 44.289 1.00 24.38 315 GLY A C 1
ATOM 2313 O O . GLY A 1 315 ? -38.453 18.621 44.671 1.00 24.38 315 GLY A O 1
ATOM 2314 N N . ASN A 1 316 ? -38.808 20.095 43.025 1.00 34.47 316 ASN A N 1
ATOM 2315 C CA . ASN A 1 316 ? -39.066 19.129 41.954 1.00 34.47 316 ASN A CA 1
ATOM 2316 C C . ASN A 1 316 ? -37.776 18.421 41.500 1.00 34.47 316 ASN A C 1
ATOM 2318 O O . ASN A 1 316 ? -36.995 19.011 40.761 1.00 34.47 316 ASN A O 1
ATOM 2322 N N . GLU A 1 317 ? -37.598 17.158 41.885 1.00 33.97 317 GLU A N 1
ATOM 2323 C CA . GLU A 1 317 ? -36.727 16.213 41.176 1.00 33.97 317 GLU A CA 1
ATOM 2324 C C . GLU A 1 317 ? -37.249 14.779 41.380 1.00 33.97 317 GLU A C 1
ATOM 2326 O O . GLU A 1 317 ? -36.699 13.965 42.119 1.00 33.97 317 GLU A O 1
ATOM 2331 N N . GLN A 1 318 ? -38.400 14.487 40.764 1.00 31.06 318 GLN A N 1
ATOM 2332 C CA . GLN A 1 318 ? -39.010 13.156 40.797 1.00 31.06 318 GLN A CA 1
ATOM 2333 C C . GLN A 1 318 ? -38.504 12.285 39.644 1.00 31.06 318 GLN A C 1
ATOM 2335 O O . GLN A 1 318 ? -38.567 12.644 38.464 1.00 31.06 318 GLN A O 1
ATOM 2340 N N . THR A 1 319 ? -38.008 11.112 40.027 1.00 33.94 319 THR A N 1
ATOM 2341 C CA . THR A 1 319 ? -37.504 10.037 39.172 1.00 33.94 319 THR A CA 1
ATOM 2342 C C . THR A 1 319 ? -38.531 9.579 38.130 1.00 33.94 319 THR A C 1
ATOM 2344 O O . THR A 1 319 ? -39.732 9.558 38.390 1.00 33.94 319 THR A O 1
ATOM 2347 N N . ALA A 1 320 ? -38.047 9.169 36.951 1.00 36.97 320 ALA A N 1
ATOM 2348 C CA . ALA A 1 320 ? -38.836 8.828 35.758 1.00 36.97 320 ALA A CA 1
ATOM 2349 C C . ALA A 1 320 ? -39.962 7.792 35.976 1.00 36.97 320 ALA A C 1
ATOM 2351 O O . ALA A 1 320 ? -40.954 7.805 35.248 1.00 36.97 320 ALA A O 1
ATOM 2352 N N . THR A 1 321 ? -39.866 6.956 37.010 1.00 41.25 321 THR A N 1
ATOM 2353 C CA . THR A 1 321 ? -40.906 6.000 37.412 1.00 41.25 321 THR A CA 1
ATOM 2354 C C . THR A 1 321 ? -42.173 6.656 37.971 1.00 41.25 321 THR A C 1
ATOM 2356 O O . THR A 1 321 ? -43.243 6.065 37.863 1.00 41.25 321 THR A O 1
ATOM 2359 N N . GLU A 1 322 ? -42.104 7.883 38.501 1.00 41.69 322 GLU A N 1
ATOM 2360 C CA . GLU A 1 322 ? -43.271 8.587 39.063 1.00 41.69 322 GLU A CA 1
ATOM 2361 C C . GLU A 1 322 ? -44.049 9.416 38.026 1.00 41.69 322 GLU A C 1
ATOM 2363 O O . GLU A 1 322 ? -45.217 9.734 38.244 1.00 41.69 322 GLU A O 1
ATOM 2368 N N . LYS A 1 323 ? -43.465 9.720 36.856 1.00 41.28 323 LYS A N 1
ATOM 2369 C CA . LYS A 1 323 ? -44.115 10.564 35.830 1.00 41.28 323 LYS A CA 1
ATOM 2370 C C . LYS A 1 323 ? -45.209 9.868 35.009 1.00 41.28 323 LYS A C 1
ATOM 2372 O O . LYS A 1 323 ? -45.986 10.563 34.349 1.00 41.28 323 LYS A O 1
ATOM 2377 N N . CYS A 1 324 ? -45.294 8.536 35.032 1.00 39.97 324 CYS A N 1
ATOM 2378 C CA . CYS A 1 324 ? -46.238 7.782 34.191 1.00 39.97 324 CYS A CA 1
ATOM 2379 C C . CYS A 1 324 ? -47.305 6.991 34.971 1.00 39.97 324 CYS A C 1
ATOM 2381 O O . CYS A 1 324 ? -48.116 6.295 34.357 1.00 39.97 324 CYS A O 1
ATOM 2383 N N . THR A 1 325 ? -47.380 7.131 36.297 1.00 37.44 325 THR A N 1
ATOM 2384 C CA . THR A 1 325 ? -48.456 6.540 37.105 1.00 37.44 325 THR A CA 1
ATOM 2385 C C . THR A 1 325 ? -49.761 7.309 36.857 1.00 37.44 325 THR A C 1
ATOM 2387 O O . THR A 1 325 ? -49.931 8.426 37.332 1.00 37.44 325 THR A O 1
ATOM 2390 N N . GLY A 1 326 ? -50.678 6.737 36.067 1.00 41.41 326 GLY A N 1
ATOM 2391 C CA . GLY A 1 326 ? -52.008 7.311 35.798 1.00 41.41 326 GLY A CA 1
ATOM 2392 C C . GLY A 1 326 ? -52.157 8.153 34.519 1.00 41.41 326 GLY A C 1
ATOM 2393 O O . GLY A 1 326 ? -53.225 8.723 34.309 1.00 41.41 326 GLY A O 1
ATOM 2394 N N . LYS A 1 327 ? -51.143 8.230 33.639 1.00 41.53 327 LYS A N 1
ATOM 2395 C CA . LYS A 1 327 ? -51.229 8.952 32.348 1.00 41.53 327 LYS A CA 1
ATOM 2396 C C . LYS A 1 327 ? -51.413 8.018 31.144 1.00 41.53 327 LYS A C 1
ATOM 2398 O O . LYS A 1 327 ? -50.936 6.888 31.130 1.00 41.53 327 LYS A O 1
ATOM 2403 N N . VAL A 1 328 ? -52.096 8.519 30.111 1.00 47.41 328 VAL A N 1
ATOM 2404 C CA . VAL A 1 328 ? -52.427 7.783 28.876 1.00 47.41 328 VAL A CA 1
ATOM 2405 C C . VAL A 1 328 ? -51.210 7.638 27.942 1.00 47.41 328 VAL A C 1
ATOM 2407 O O . VAL A 1 328 ? -50.312 8.482 27.922 1.00 47.41 328 VAL A O 1
ATOM 2410 N N . LY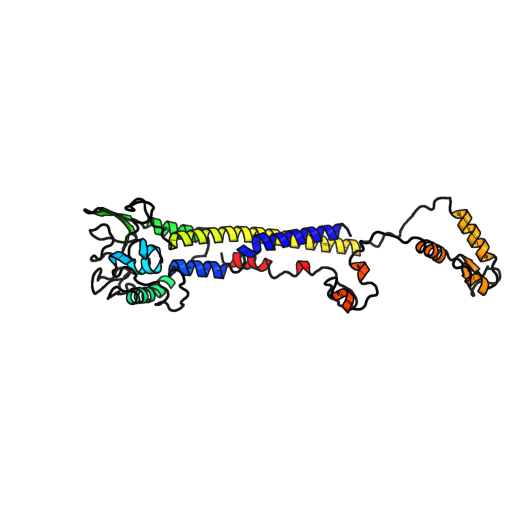S A 1 329 ? -51.209 6.554 27.153 1.00 45.69 329 LYS A N 1
ATOM 2411 C CA . LYS A 1 329 ? -50.096 5.961 26.373 1.00 45.69 329 LYS A CA 1
ATOM 2412 C C . LYS A 1 329 ? -49.241 6.933 25.539 1.00 45.69 329 LYS A C 1
ATOM 2414 O O . LYS A 1 329 ? -48.047 6.684 25.374 1.00 45.69 329 LYS A O 1
ATOM 2419 N N . ASP A 1 330 ? -49.809 8.027 25.035 1.00 47.47 330 ASP A N 1
ATOM 2420 C CA . ASP A 1 330 ? -49.092 8.968 24.161 1.00 47.47 330 ASP A CA 1
ATOM 2421 C C . ASP A 1 330 ? -48.218 9.989 24.905 1.00 47.47 330 ASP A C 1
ATOM 2423 O O . ASP A 1 330 ? -47.219 10.449 24.350 1.00 47.47 330 ASP A O 1
ATOM 2427 N N . ALA A 1 331 ? -48.508 10.287 26.176 1.00 39.34 331 ALA A N 1
ATOM 2428 C CA . ALA A 1 331 ? -47.713 11.237 26.959 1.00 39.34 331 ALA A CA 1
ATOM 2429 C C . ALA A 1 331 ? -46.353 10.650 27.392 1.00 39.34 331 ALA A C 1
ATOM 2431 O O . ALA A 1 331 ? -45.340 11.342 27.375 1.00 39.34 331 ALA A O 1
ATOM 2432 N N . CYS A 1 332 ? -46.298 9.351 27.710 1.00 44.62 332 CYS A N 1
ATOM 2433 C CA . CYS A 1 332 ? -45.078 8.699 28.209 1.00 44.62 332 CYS A CA 1
ATOM 2434 C C . CYS A 1 332 ? -44.083 8.333 27.076 1.00 44.62 332 CYS A C 1
ATOM 2436 O O . CYS A 1 332 ? -42.880 8.211 27.308 1.00 44.62 332 CYS A O 1
ATOM 2438 N N . LYS A 1 333 ? -44.553 8.214 25.821 1.00 47.38 333 LYS A N 1
ATOM 2439 C CA . LYS A 1 333 ? -43.703 7.912 24.651 1.00 47.38 333 LYS A CA 1
ATOM 2440 C C . LYS A 1 333 ? -42.777 9.065 24.250 1.00 47.38 333 LYS A C 1
ATOM 2442 O O . LYS A 1 333 ? -41.660 8.800 23.816 1.00 47.38 333 LYS A O 1
ATOM 2447 N N . LYS A 1 334 ? -43.241 10.317 24.359 1.00 44.97 334 LYS A N 1
ATOM 2448 C CA . LYS A 1 334 ? -42.493 11.499 23.888 1.00 44.97 334 LYS A CA 1
ATOM 2449 C C . LYS A 1 334 ? -41.456 12.017 24.889 1.00 44.97 334 LYS A C 1
ATOM 2451 O O . LYS A 1 334 ? -40.454 12.562 24.449 1.00 44.97 334 LYS A O 1
ATOM 2456 N N . GLU A 1 335 ? -41.661 11.826 26.195 1.00 36.91 335 GLU A N 1
ATOM 2457 C CA . GLU A 1 335 ? -40.786 12.410 27.231 1.00 36.91 335 GLU A CA 1
ATOM 2458 C C . GLU A 1 335 ? -39.774 11.436 27.861 1.00 36.91 335 GLU A C 1
ATOM 2460 O O . GLU A 1 335 ? -38.802 11.894 28.453 1.00 36.91 335 GLU A O 1
ATOM 2465 N N . ALA A 1 336 ? -39.961 10.113 27.745 1.00 42.22 336 ALA A N 1
ATOM 2466 C CA . ALA A 1 336 ? -39.155 9.133 28.496 1.00 42.22 336 ALA A CA 1
ATOM 2467 C C . ALA A 1 336 ? -38.549 7.991 27.657 1.00 42.22 336 ALA A C 1
ATOM 2469 O O . ALA A 1 336 ? -37.877 7.121 28.205 1.00 42.22 336 ALA A O 1
ATOM 2470 N N . GLY A 1 337 ? -38.791 7.944 26.341 1.00 39.25 337 GLY A N 1
ATOM 2471 C CA . GLY A 1 337 ? -38.231 6.902 25.470 1.00 39.25 337 GLY A CA 1
ATOM 2472 C C . GLY A 1 337 ? -38.640 5.465 25.832 1.00 39.25 337 GLY A C 1
ATOM 2473 O O . GLY A 1 337 ? -37.967 4.527 25.419 1.00 39.25 337 GLY A O 1
ATOM 2474 N N . CYS A 1 338 ? -39.717 5.254 26.597 1.00 43.47 338 CYS A N 1
ATOM 2475 C CA . CYS A 1 338 ? -40.073 3.927 27.106 1.00 43.47 338 CYS A CA 1
ATOM 2476 C C . CYS A 1 338 ? -40.894 3.099 26.095 1.00 43.47 338 CYS A C 1
ATOM 2478 O O . CYS A 1 338 ? -41.899 3.573 25.553 1.00 43.47 338 CYS A O 1
ATOM 2480 N N . LYS A 1 339 ? -40.502 1.835 25.851 1.00 40.44 339 LYS A N 1
ATOM 2481 C CA . LYS A 1 339 ? -41.289 0.875 25.053 1.00 40.44 339 LYS A CA 1
ATOM 2482 C C . LYS A 1 339 ? -42.307 0.173 25.959 1.00 40.44 339 LYS A C 1
ATOM 2484 O O . LYS A 1 339 ? -41.949 -0.375 26.997 1.00 40.44 339 LYS A O 1
ATOM 2489 N N . TRP A 1 340 ? -43.576 0.204 25.556 1.00 43.28 340 TRP A N 1
ATOM 2490 C CA . TRP A 1 340 ? -44.704 -0.295 26.346 1.00 43.28 340 TRP A CA 1
ATOM 2491 C C . TRP A 1 340 ? -45.102 -1.710 25.912 1.00 43.28 340 TRP A C 1
ATOM 2493 O O . TRP A 1 340 ? -45.578 -1.884 24.789 1.00 43.28 340 TRP A O 1
ATOM 2503 N N . GLU A 1 341 ? -44.949 -2.697 26.794 1.00 42.09 341 GLU A N 1
ATOM 2504 C CA . GLU A 1 341 ? -45.422 -4.078 26.613 1.00 42.09 341 GLU A CA 1
ATOM 2505 C C . GLU A 1 341 ? -46.102 -4.538 27.922 1.00 42.09 341 GLU A C 1
ATOM 2507 O O . GLU A 1 341 ? -45.648 -4.193 29.009 1.00 42.09 341 GLU A O 1
ATOM 2512 N N . GLU A 1 342 ? -47.239 -5.241 27.827 1.00 45.41 342 GLU A N 1
ATOM 2513 C CA . GLU A 1 342 ? -47.989 -5.801 28.976 1.00 45.41 342 GLU A CA 1
ATOM 2514 C C . GLU A 1 342 ? -48.318 -4.812 30.122 1.00 45.41 342 GLU A C 1
ATOM 2516 O O . GLU A 1 342 ? -48.184 -5.122 31.305 1.00 45.41 342 GLU A O 1
ATOM 2521 N N . ASN A 1 343 ? -48.784 -3.602 29.787 1.00 42.62 343 ASN A N 1
ATOM 2522 C CA . ASN A 1 343 ? -49.211 -2.576 30.758 1.00 42.62 343 ASN A CA 1
ATOM 2523 C C . ASN A 1 343 ? -48.134 -2.110 31.756 1.00 42.62 343 ASN A C 1
ATOM 2525 O O . ASN A 1 343 ? -48.467 -1.503 32.775 1.00 42.62 343 ASN A O 1
ATOM 2529 N N . LYS A 1 344 ? -46.849 -2.338 31.459 1.00 36.84 344 LYS A N 1
ATOM 2530 C CA . LYS A 1 344 ? -45.728 -1.832 32.256 1.00 36.84 344 LYS A CA 1
ATOM 2531 C C . LYS A 1 344 ? -44.655 -1.219 31.351 1.00 36.84 344 LYS A C 1
ATOM 2533 O O . LYS A 1 344 ? -44.327 -1.751 30.293 1.00 36.84 344 LYS A O 1
ATOM 2538 N N . CYS A 1 345 ? -44.098 -0.087 31.774 1.00 41.19 345 CYS A N 1
ATOM 2539 C CA . CYS A 1 345 ? -42.901 0.492 31.165 1.00 41.19 345 CYS A CA 1
ATOM 2540 C C . CYS A 1 345 ? -41.694 -0.344 31.612 1.00 41.19 345 CYS A C 1
ATOM 2542 O O . CYS A 1 345 ? -41.390 -0.409 32.803 1.00 41.19 345 CYS A O 1
ATOM 2544 N N . LYS A 1 346 ? -41.047 -1.041 30.668 1.00 42.19 346 LYS A N 1
ATOM 2545 C CA . LYS A 1 346 ? -39.763 -1.703 30.922 1.00 42.19 346 LYS A CA 1
ATOM 2546 C C . LYS A 1 346 ? -38.661 -0.657 30.818 1.00 42.19 346 LYS A C 1
ATOM 2548 O O . LYS A 1 346 ? -38.334 -0.197 29.724 1.00 42.19 346 LYS A O 1
ATOM 2553 N N . ASP A 1 347 ? -38.129 -0.296 31.975 1.00 35.16 347 ASP A N 1
ATOM 2554 C CA . ASP A 1 347 ? -37.049 0.664 32.134 1.00 35.16 347 ASP A CA 1
ATOM 2555 C C . ASP A 1 347 ? -35.766 0.209 31.399 1.00 35.16 347 ASP A C 1
ATOM 2557 O O . ASP A 1 347 ? -35.369 -0.960 31.411 1.00 35.16 347 ASP A O 1
ATOM 2561 N N . SER A 1 348 ? -35.161 1.173 30.701 1.00 36.94 348 SER A N 1
ATOM 2562 C CA . SER A 1 348 ? -33.710 1.355 30.519 1.00 36.94 348 SER A CA 1
ATOM 2563 C C . SER A 1 348 ? -32.814 0.240 29.941 1.00 36.94 348 SER A C 1
ATOM 2565 O O . SER A 1 348 ? -31.593 0.329 30.039 1.00 36.94 348 SER A O 1
ATOM 2567 N N . SER A 1 349 ? -33.330 -0.711 29.156 1.00 40.81 349 SER A N 1
ATOM 2568 C CA . SER A 1 349 ? -32.459 -1.557 28.298 1.00 40.81 349 SER A CA 1
ATOM 2569 C C . SER A 1 349 ? -31.962 -0.873 27.005 1.00 40.81 349 SER A C 1
ATOM 2571 O O . SER A 1 349 ? -31.245 -1.483 26.208 1.00 40.81 349 SER A O 1
ATOM 2573 N N . ILE A 1 350 ? -32.327 0.392 26.768 1.00 38.44 350 ILE A N 1
ATOM 2574 C CA . ILE A 1 350 ? -32.081 1.083 25.489 1.00 38.44 350 ILE A CA 1
ATOM 2575 C C . ILE A 1 350 ? -30.601 1.446 25.288 1.00 38.44 350 ILE A C 1
ATOM 2577 O O . ILE A 1 350 ? -30.128 1.412 24.154 1.00 38.44 350 ILE A O 1
ATOM 2581 N N . LEU A 1 351 ? -29.828 1.688 26.355 1.00 39.25 351 LEU A N 1
ATOM 2582 C CA . LEU A 1 351 ? -28.400 2.019 26.212 1.00 39.25 351 LEU A CA 1
ATOM 2583 C C . LEU A 1 351 ? -27.539 0.817 25.788 1.00 39.25 351 LEU A C 1
ATOM 2585 O O . LEU A 1 351 ? -26.523 0.984 25.122 1.00 39.25 351 LEU A O 1
ATOM 2589 N N . LEU A 1 352 ? -27.962 -0.412 26.099 1.00 37.12 352 LEU A N 1
ATOM 2590 C CA . LEU A 1 352 ? -27.161 -1.618 25.851 1.00 37.12 352 LEU A CA 1
ATOM 2591 C C . LEU A 1 352 ? -27.593 -2.411 24.607 1.00 37.12 352 LEU A C 1
ATOM 2593 O O . LEU A 1 352 ? -27.021 -3.465 24.327 1.00 37.12 352 LEU A O 1
ATOM 2597 N N . ASN A 1 353 ? -28.570 -1.909 23.842 1.00 35.44 353 ASN A N 1
ATOM 2598 C CA . ASN A 1 353 ? -28.967 -2.484 22.553 1.00 35.44 353 ASN A CA 1
ATOM 2599 C C . ASN A 1 353 ? -28.213 -1.888 21.347 1.00 35.44 353 ASN A C 1
ATOM 2601 O O . ASN A 1 353 ? -28.457 -2.325 20.222 1.00 35.44 353 ASN A O 1
ATOM 2605 N N . LYS A 1 354 ? -27.219 -0.999 21.545 1.00 44.28 354 LYS A N 1
ATOM 2606 C CA . LYS A 1 354 ? -26.221 -0.619 20.513 1.00 44.28 354 LYS A CA 1
ATOM 2607 C C . LYS A 1 354 ? -25.225 -1.754 20.211 1.00 44.28 354 LYS A C 1
ATOM 2609 O O . LYS A 1 354 ? -24.018 -1.559 20.099 1.00 44.28 354 LYS A O 1
ATOM 2614 N N . LYS A 1 355 ? -25.740 -2.965 20.005 1.00 45.12 355 LYS A N 1
ATOM 2615 C CA . LYS A 1 355 ? -24.989 -4.151 19.570 1.00 45.12 355 LYS A CA 1
ATOM 2616 C C . LYS A 1 355 ? -24.335 -3.970 18.183 1.00 45.12 355 LYS A C 1
ATOM 2618 O O . LYS A 1 355 ? -23.591 -4.843 17.760 1.00 45.12 355 LYS A O 1
ATOM 2623 N N . LEU A 1 356 ? -24.612 -2.858 17.496 1.00 43.25 356 LEU A N 1
ATOM 2624 C CA . LEU A 1 356 ? -24.176 -2.558 16.131 1.00 43.25 356 LEU A CA 1
ATOM 2625 C C . LEU A 1 356 ? -22.821 -1.833 16.033 1.00 43.25 356 LEU A C 1
ATOM 2627 O O . LEU A 1 356 ? -22.154 -1.966 15.015 1.00 43.25 356 LEU A O 1
ATOM 2631 N N . ASP A 1 357 ? -22.376 -1.122 17.074 1.00 45.56 357 ASP A N 1
ATOM 2632 C CA . ASP A 1 357 ? -21.151 -0.308 16.989 1.00 45.56 357 ASP A CA 1
ATOM 2633 C C . ASP A 1 357 ? -19.893 -1.053 17.491 1.00 45.56 357 ASP A C 1
ATOM 2635 O O . ASP A 1 357 ? -18.795 -0.864 16.973 1.00 45.56 357 ASP A O 1
ATOM 2639 N N . LEU A 1 358 ? -20.031 -1.977 18.450 1.00 50.09 358 LEU A N 1
ATOM 2640 C CA . LEU A 1 358 ? -18.886 -2.743 18.973 1.00 50.09 358 LEU A CA 1
ATOM 2641 C C . LEU A 1 358 ? -18.519 -3.981 18.141 1.00 50.09 358 LEU A C 1
ATOM 2643 O O . LEU A 1 358 ? -17.426 -4.524 18.301 1.00 50.09 358 LEU A O 1
ATOM 2647 N N . SER A 1 359 ? -19.381 -4.414 17.216 1.00 54.97 359 SER A N 1
ATOM 2648 C CA . SER A 1 359 ? -19.041 -5.452 16.230 1.00 54.97 359 SER A CA 1
ATOM 2649 C C . SER A 1 359 ? -17.986 -4.991 15.218 1.00 54.97 359 SER A C 1
ATOM 2651 O O . SER A 1 359 ? -17.348 -5.829 14.585 1.00 54.97 359 SER A O 1
ATOM 2653 N N . MET A 1 360 ? -17.754 -3.680 15.096 1.00 53.66 360 MET A N 1
ATOM 2654 C CA . MET A 1 360 ? -16.753 -3.107 14.190 1.00 53.66 360 MET A CA 1
ATOM 2655 C C . MET A 1 360 ? -15.324 -3.523 14.575 1.00 53.66 360 MET A C 1
ATOM 2657 O O . MET A 1 360 ? -14.528 -3.871 13.706 1.00 53.66 360 MET A O 1
ATOM 2661 N N . ALA A 1 361 ? -15.023 -3.595 15.878 1.00 53.97 361 ALA A N 1
ATOM 2662 C CA . ALA A 1 361 ? -13.731 -4.078 16.370 1.00 53.97 361 ALA A CA 1
ATOM 2663 C C . ALA A 1 361 ? -13.514 -5.576 16.070 1.00 53.97 361 ALA A C 1
ATOM 2665 O O . ALA A 1 361 ? -12.410 -5.988 15.724 1.00 53.97 361 ALA A O 1
ATOM 2666 N N . ALA A 1 362 ? -14.571 -6.394 16.135 1.00 51.62 362 ALA A N 1
ATOM 2667 C CA . ALA A 1 362 ? -14.495 -7.814 15.778 1.00 51.62 362 ALA A CA 1
ATOM 2668 C C . ALA A 1 362 ? -14.266 -8.027 14.267 1.00 51.62 362 ALA A C 1
ATOM 2670 O O . ALA A 1 362 ? -13.536 -8.939 13.872 1.00 51.62 362 ALA A O 1
ATOM 2671 N N . GLY A 1 363 ? -14.839 -7.158 13.426 1.00 54.75 363 GLY A N 1
ATOM 2672 C CA . GLY A 1 363 ? -14.580 -7.134 11.984 1.00 54.75 363 GLY A CA 1
ATOM 2673 C C . GLY A 1 363 ? -13.130 -6.777 11.641 1.00 54.75 363 GLY A C 1
ATOM 2674 O O . GLY A 1 363 ? -12.549 -7.405 10.761 1.00 54.75 363 GLY A O 1
ATOM 2675 N N . PHE A 1 364 ? -12.521 -5.836 12.374 1.00 49.84 364 PHE A N 1
ATOM 2676 C CA . PHE A 1 364 ? -11.099 -5.498 12.233 1.00 49.84 364 PHE A CA 1
ATOM 2677 C C . PHE A 1 364 ? -10.179 -6.666 12.608 1.00 49.84 364 PHE A C 1
ATOM 2679 O O . PHE A 1 364 ? -9.313 -7.033 11.822 1.00 49.84 364 PHE A O 1
ATOM 2686 N N . MET A 1 365 ? -10.409 -7.315 13.754 1.00 52.59 365 MET A N 1
ATOM 2687 C CA . MET A 1 365 ? -9.593 -8.465 14.180 1.00 52.59 365 MET A CA 1
ATOM 2688 C C . MET A 1 365 ? -9.689 -9.660 13.218 1.00 52.59 365 MET A C 1
ATOM 2690 O O . MET A 1 365 ? -8.797 -10.497 13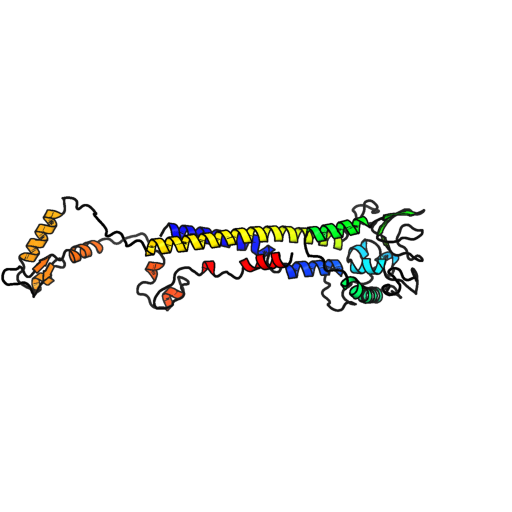.200 1.00 52.59 365 MET A O 1
ATOM 2694 N N . SER A 1 366 ? -10.761 -9.743 12.423 1.00 52.59 366 SER A N 1
ATOM 2695 C CA . SER A 1 366 ? -10.921 -10.767 11.379 1.00 52.59 366 SER A CA 1
ATOM 2696 C C . SER A 1 366 ? -10.256 -10.384 10.046 1.00 52.59 366 SER A C 1
ATOM 2698 O O . SER A 1 366 ? -10.095 -11.238 9.178 1.00 52.59 366 SER A O 1
ATOM 2700 N N . LEU A 1 367 ? -9.924 -9.101 9.855 1.00 47.59 367 LEU A N 1
ATOM 2701 C CA . LEU A 1 367 ? -9.256 -8.566 8.664 1.00 47.59 367 LEU A CA 1
ATOM 2702 C C . LEU A 1 367 ? -7.722 -8.678 8.752 1.00 47.59 367 LEU A C 1
ATOM 2704 O O . LEU A 1 367 ? -7.077 -8.824 7.714 1.00 47.59 367 LEU A O 1
ATOM 2708 N N . VAL A 1 368 ? -7.173 -8.579 9.970 1.00 43.28 368 VAL A N 1
ATOM 2709 C CA . VAL A 1 368 ? -5.731 -8.535 10.297 1.00 43.28 368 VAL A CA 1
ATOM 2710 C C . VAL A 1 368 ? -5.096 -9.924 10.421 1.00 43.28 368 VAL A C 1
ATOM 2712 O O . VAL A 1 368 ? -5.736 -10.883 10.911 1.00 43.28 368 VAL A O 1
#

Solvent-accessible surface area (backbone atoms only — not comparable to full-atom values): 20589 Å² total; per-residue (Å²): 111,71,69,60,55,52,50,52,52,54,47,49,51,51,48,52,47,39,60,72,73,27,43,70,61,56,51,64,39,71,61,50,54,55,49,50,53,35,21,28,39,21,15,83,90,40,77,58,84,53,57,46,61,25,36,78,41,50,82,50,76,35,65,48,47,28,20,23,32,90,46,25,19,46,13,50,40,50,43,51,38,35,43,21,43,18,13,77,83,58,42,14,62,51,67,64,61,40,89,89,53,33,30,65,27,64,67,56,34,38,67,29,45,9,44,30,36,31,62,39,46,70,60,61,69,70,53,80,87,73,67,69,40,31,69,49,47,53,47,52,52,50,54,57,59,67,56,49,41,80,33,70,31,100,89,46,72,25,34,30,38,73,38,60,57,80,59,37,66,29,55,65,32,75,86,29,25,18,33,26,41,22,45,52,35,95,68,24,86,92,55,83,50,47,75,40,48,29,59,55,51,49,51,51,49,23,52,52,45,48,56,33,52,52,32,33,52,52,49,52,53,47,50,52,52,48,53,50,48,49,54,50,48,56,50,52,51,52,49,58,74,67,50,71,76,75,73,86,77,71,85,77,81,66,87,85,54,58,68,61,53,54,49,52,34,52,64,23,44,69,35,88,48,68,71,67,24,66,72,39,77,42,32,42,66,42,92,81,53,56,97,91,52,67,38,15,36,57,34,72,73,42,51,59,52,64,67,70,72,74,73,89,84,91,81,94,80,80,58,79,81,68,78,54,74,91,62,62,79,72,65,51,47,78,78,66,75,47,60,79,57,94,96,41,73,58,78,83,61,71,81,76,64,62,69,75,66,66,50,49,42,57,53,49,64,71,60,83

Foldseek 3Di:
DVVLVVLVVVLVVLVVCLVPQQLVLLPCLVVVLVVLLLCQAANPPQPDPQQLRSHQFDDQQDLLRCLELVNCLGHVLSQCLLQAEAECVFAQNDGRPDPQQHHYQPPRTRSSSSVSRSSNVVVVVVDDDDFPALVRLVVVLVVQQVQWDWDDAPVGIFTKRHADDRDHRSDRDYNGGIHTLCQQDPNNPPDDRDHSNSSVSSNVSSVSRVSNLVSLVSLVVSVVSNVVSVVVSVVVVVVVVPDDPPPPPDPDDDPPCPVVQVVVQVVQLPDQDQVVLVVDQQWDAAPPDDDPGRRIGGDPVRVVVVVVPPDDDDDDDDDLVPPPVPDDDPVNCPPPVFDDDPNDTDPDPVSVPVPPSSCSSVVSVVSD

Mean predicted aligned error: 17.21 Å

InterPro domains:
  IPR019609 Variant surface glycoprotein , C-terminal [PF10659] (268-368)
  IPR025932 Trypanosome variant surface glycoprotein, B-type, N-terminal domain [PF13206] (5-227)

Radius of gyration: 42.07 Å; Cα contacts (8 Å, |Δi|>4): 491; chains: 1; bounding box: 108×39×106 Å